Protein AF-A0A349QVI9-F1 (afdb_monomer)

pLDDT: mean 85.9, std 13.82, range [42.84, 98.81]

Solvent-accessible surface area (backbone atoms only — not comparable to full-atom values): 21000 Å² total; per-residue (Å²): 132,73,68,67,61,51,54,55,53,54,52,58,61,64,70,66,66,81,81,72,79,67,84,75,78,79,70,76,78,83,71,62,69,84,78,49,75,73,97,65,80,77,86,45,73,66,55,52,49,45,39,66,70,33,26,70,77,46,57,29,44,77,45,52,78,79,53,73,87,81,43,66,86,92,53,82,71,44,60,38,50,76,85,48,50,58,60,53,52,48,47,48,43,54,56,45,50,48,30,42,25,72,58,53,31,61,70,49,40,49,66,62,50,48,41,29,40,36,48,26,13,36,54,40,69,45,98,86,70,50,75,45,60,52,52,65,53,91,53,37,35,37,38,39,30,39,50,64,78,58,45,71,76,39,35,68,53,50,35,60,56,48,28,51,54,45,23,47,50,39,51,33,52,34,74,76,49,70,75,61,69,73,58,42,63,67,47,60,90,68,57,41,68,63,37,80,38,63,84,91,32,29,60,70,56,28,27,47,66,33,30,94,38,35,59,20,29,32,36,61,69,43,28,51,17,46,52,52,14,44,38,41,56,48,24,65,67,45,52,53,49,52,24,62,75,27,41,75,69,10,24,54,37,36,55,50,48,51,51,52,52,42,49,49,36,36,76,77,64,66,24,56,51,66,58,41,25,50,45,30,49,49,42,39,38,78,73,19,66,44,72,44,81,87,28,69,69,44,46,44,73,65,54,81,81,39,56,54,52,75,49,50,80,80,41,71,60,61,80,74,46,84,72,53,70,72,57,50,55,55,49,55,50,52,41,52,52,49,21,54,53,87,76,44,62,23,43,68,55,32,42,32,43,33,50,84,46,103,90,44,72,48,59,36,39,34,32,30,38,80,84,74,51,76,48,77,47,106

Secondary structure (DSSP, 8-state):
--HHHHHHHHHHHHHTTT--------------TTSSPPS-PPPPHHHHHHIIIIIHHH--EEE-S--GGGS-TTS--PBPPHHHHHHHHHHHIIIIIHHHHHHH-HHHHHHHS-SEEEEBSS-EE-TTSPEE-EEEETTTEEEE---TT--TT-HHHHHHHHHHHHHHHHHHHHHHSPPPHHHHHHHGGG--S-TT-TTTS-HHHHHHTT-SSTGGGS-HHHHHHHHHHHHHHT-HHHHHHHHHTT-HHHHHHHHHHHHHHHHHHHHHH---HHHHHHHHHHHHHHHH---STT-HHHHHHH-SS-SEEEE-TT-THHHHSPPPHHHHHHHHHHHHHHHHGGGS-PEEEEEEEEEEETTEEEEEEEEE-TT--EEEE-

Radius of gyration: 30.65 Å; Cα contacts (8 Å, |Δi|>4): 520; chains: 1; bounding box: 53×57×129 Å

Sequence (378 aa):
MKKKSILIKTVCAILCIPAFQSCRKDETLHVDLAQYNIDSPVKSELDNWITSSLTNPYNIELVYRFDRNETDPARNISPIELDRVKPTAEAILNTYIKVYEKVAGPTFIKTYTPKQFVLYGSPSYNTNGSITLGTAEGGRKVVLYELNELDFNNSSDIRRKMRTIHHEFTHIINQMIAIPPSFEQVTKADYEADWTNTTTNPESISRSLGFISRYARSAYTEDFAEVVAHLIVEGQMYYDDYAKASGADAYAKLKRKEALVVDYFKEFYNIDFRALQQEFARVVIDQYNEKDAFSLGYWMRKGTLVSGIKVDPLAIYNSKYQTSTAFNSIYEAVKSGIAAVGGANRRLDNIEFKFSSGNQMELVVQYTNTANTTYYAN

Foldseek 3Di:
DPPVVVVVVVVVVVVVPPPPPPPPPPPVPPDPCVPPDDPPDDQDPVNVCCCVQPCVLQLAAEAQPDDCVPDDVVWDFAGADPVLSVVVVVLCSQLPQVLCCVFLNSVVSSVQPANYEYETQAWTADPVRDTDQWDDDPSRYIYGHNRVVQDLLDLVSSLVSVLSRQLSSLLSVCVVPPQPVVQCVLQVVQADQPLVPCPSQNQLSCLLSQAPHSQLSNGSSSSLSNLLSCCQRLHDLVLQLSLLVSDDSSVVSNVSSNVSSCCCCCVPRVGRSNSSSVSSVVSCVVRRVDDASPDPLNSVVVVRPDQKDKAFPPDPVCVVDPDDPVVVVVVVVVQVVQCPPPVQRKGWGIWMWGDPDPPDTDIWTWIAGPVRDIDIDD

Nearest PDB structures (foldseek):
  4l7a-assembly1_A  TM=8.314E-01  e=1.657E-15  Bacteroides caccae ATCC 43185

Structure (mmCIF, N/CA/C/O backbone):
data_AF-A0A349QVI9-F1
#
_entry.id   AF-A0A349QVI9-F1
#
loop_
_atom_site.group_PDB
_atom_site.id
_atom_site.type_symbol
_atom_site.label_atom_id
_atom_site.label_alt_id
_atom_site.label_comp_id
_atom_site.label_asym_id
_atom_site.label_entity_id
_atom_site.label_seq_id
_atom_site.pdbx_PDB_ins_code
_atom_site.Cartn_x
_atom_site.Cartn_y
_atom_site.Cartn_z
_atom_site.occupancy
_atom_site.B_iso_or_equiv
_atom_site.auth_seq_id
_atom_site.auth_comp_id
_atom_site.auth_asym_id
_atom_site.auth_atom_id
_atom_site.pdbx_PDB_model_num
ATOM 1 N N . MET A 1 1 ? 23.521 34.896 79.994 1.00 51.84 1 MET A N 1
ATOM 2 C CA . MET A 1 1 ? 23.432 34.381 78.603 1.00 51.84 1 MET A CA 1
ATOM 3 C C . MET A 1 1 ? 22.240 33.445 78.306 1.00 51.84 1 MET A C 1
ATOM 5 O O . MET A 1 1 ? 22.107 33.044 77.162 1.00 51.84 1 MET A O 1
ATOM 9 N N . LYS A 1 2 ? 21.316 33.139 79.242 1.00 48.69 2 LYS A N 1
ATOM 10 C CA . LYS A 1 2 ? 20.174 32.224 78.976 1.00 48.69 2 LYS A CA 1
ATOM 11 C C . LYS A 1 2 ? 18.865 32.877 78.477 1.00 48.69 2 LYS A C 1
ATOM 13 O O . LYS A 1 2 ? 18.029 32.177 77.928 1.00 48.69 2 LYS A O 1
ATOM 18 N N . LYS A 1 3 ? 18.674 34.200 78.613 1.00 47.38 3 LYS A N 1
ATOM 19 C CA . LYS A 1 3 ? 17.419 34.875 78.195 1.00 47.38 3 LYS A CA 1
ATOM 20 C C . LYS A 1 3 ? 17.348 35.235 76.698 1.00 47.38 3 LYS A C 1
ATOM 22 O O . LYS A 1 3 ? 16.262 35.222 76.135 1.00 47.38 3 LYS A O 1
ATOM 27 N N . LYS A 1 4 ? 18.484 35.487 76.026 1.00 47.25 4 LYS A N 1
ATOM 28 C CA . LYS A 1 4 ? 18.509 35.817 74.582 1.00 47.25 4 LYS A CA 1
ATOM 29 C C . LYS A 1 4 ? 18.210 34.613 73.669 1.00 47.25 4 LYS A C 1
ATOM 31 O O . LYS A 1 4 ? 17.646 34.813 72.602 1.00 47.25 4 LYS A O 1
ATOM 36 N N . SER A 1 5 ? 18.519 33.376 74.082 1.00 47.75 5 SER A N 1
ATOM 37 C CA . SER A 1 5 ? 18.239 32.184 73.256 1.00 47.75 5 SER A CA 1
ATOM 38 C C . SER A 1 5 ? 16.779 31.724 73.313 1.00 47.75 5 SER A C 1
ATOM 40 O O . SER A 1 5 ? 16.319 31.080 72.376 1.00 47.75 5 SER A O 1
ATOM 42 N N . ILE A 1 6 ? 16.038 32.081 74.369 1.00 54.03 6 ILE A N 1
ATOM 43 C CA . ILE A 1 6 ? 14.595 31.816 74.465 1.00 54.03 6 ILE A CA 1
ATOM 44 C C . ILE A 1 6 ? 13.831 32.779 73.551 1.00 54.03 6 ILE A C 1
ATOM 46 O O . ILE A 1 6 ? 12.995 32.332 72.780 1.00 54.03 6 ILE A O 1
ATOM 50 N N . L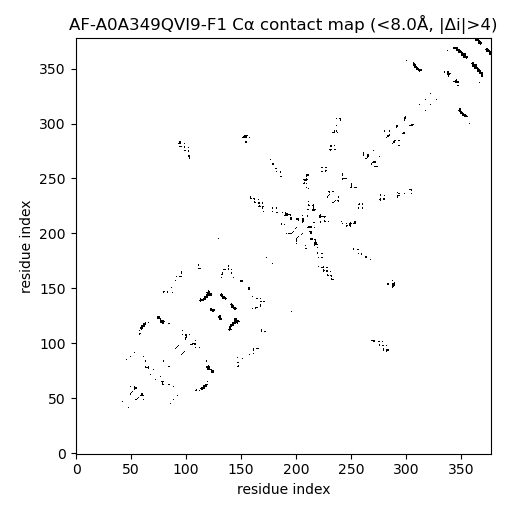EU A 1 7 ? 14.197 34.067 73.533 1.00 52.59 7 LEU A N 1
ATOM 51 C CA . LEU A 1 7 ? 13.537 35.063 72.681 1.00 52.59 7 LEU A CA 1
ATOM 52 C C . LEU A 1 7 ? 13.700 34.756 71.178 1.00 52.59 7 LEU A C 1
ATOM 54 O O . LEU A 1 7 ? 12.744 34.879 70.424 1.00 52.59 7 LEU A O 1
ATOM 58 N N . ILE A 1 8 ? 14.873 34.273 70.749 1.00 54.97 8 ILE A N 1
ATOM 59 C CA . ILE A 1 8 ? 15.128 33.882 69.347 1.00 54.97 8 ILE A CA 1
ATOM 60 C C . ILE A 1 8 ? 14.355 32.609 68.963 1.00 54.97 8 ILE A C 1
ATOM 62 O O . ILE A 1 8 ? 13.817 32.525 67.861 1.00 54.97 8 ILE A O 1
ATOM 66 N N . LYS A 1 9 ? 14.229 31.636 69.877 1.00 51.62 9 LYS A N 1
ATOM 67 C CA . LYS A 1 9 ? 13.435 30.419 69.635 1.00 51.62 9 LYS A CA 1
ATOM 68 C C . LYS A 1 9 ? 11.929 30.701 69.604 1.00 51.62 9 LYS A C 1
ATOM 70 O O . LYS A 1 9 ? 11.225 30.103 68.798 1.00 51.62 9 LYS A O 1
ATOM 75 N N . THR A 1 10 ? 11.443 31.639 70.418 1.00 54.19 10 THR A N 1
ATOM 76 C CA . THR A 1 10 ? 10.031 32.049 70.430 1.00 54.19 10 THR A CA 1
ATOM 77 C C . THR A 1 10 ? 9.667 32.909 69.213 1.00 54.19 10 THR A C 1
ATOM 79 O O . THR A 1 10 ? 8.584 32.741 68.664 1.00 54.19 10 THR A O 1
ATOM 82 N N . VAL A 1 11 ? 10.575 33.759 68.715 1.00 55.22 11 VAL A N 1
ATOM 83 C CA . VAL A 1 11 ? 10.347 34.556 67.492 1.00 55.22 11 VAL A CA 1
ATOM 84 C C . VAL A 1 11 ? 10.378 33.686 66.224 1.00 55.22 11 VAL A C 1
ATOM 86 O O . VAL A 1 11 ? 9.529 33.871 65.356 1.00 55.22 11 VAL A O 1
ATOM 89 N N . CYS A 1 12 ? 11.251 32.671 66.136 1.00 52.38 12 CYS A N 1
ATOM 90 C CA . CYS A 1 12 ? 11.222 31.706 65.022 1.00 52.38 12 CYS A CA 1
ATOM 91 C C . CYS A 1 12 ? 9.969 30.811 65.018 1.00 52.38 12 CYS A C 1
ATOM 93 O O . CYS A 1 12 ? 9.502 30.429 63.947 1.00 52.38 12 CYS A O 1
ATOM 95 N N . ALA A 1 13 ? 9.403 30.498 66.189 1.00 52.44 13 ALA A N 1
ATOM 96 C CA . ALA A 1 13 ? 8.173 29.711 66.290 1.00 52.44 13 ALA A CA 1
ATOM 97 C C . ALA A 1 13 ? 6.920 30.503 65.871 1.00 52.44 13 ALA A C 1
ATOM 99 O O . ALA A 1 13 ? 5.978 29.920 65.346 1.00 52.44 13 ALA A O 1
ATOM 100 N N . ILE A 1 14 ? 6.920 31.829 66.052 1.00 55.31 14 ILE A N 1
ATOM 101 C CA . ILE A 1 14 ? 5.800 32.705 65.671 1.00 55.31 14 ILE A CA 1
ATOM 102 C C . ILE A 1 14 ? 5.857 33.082 64.177 1.00 55.31 14 ILE A C 1
ATOM 104 O O . ILE A 1 14 ? 4.813 33.279 63.558 1.00 55.31 14 ILE A O 1
ATOM 108 N N . LEU A 1 15 ? 7.046 33.103 63.557 1.00 49.41 15 LEU A N 1
ATOM 109 C CA . LEU A 1 15 ? 7.205 33.419 62.128 1.00 49.41 15 LEU A CA 1
ATOM 110 C C . LEU A 1 15 ? 6.862 32.262 61.166 1.00 49.41 15 LEU A C 1
ATOM 112 O O . LEU A 1 15 ? 6.709 32.502 59.972 1.00 49.41 15 LEU A O 1
ATOM 116 N N . CYS A 1 16 ? 6.722 31.023 61.653 1.00 49.88 16 CYS A N 1
ATOM 117 C CA . CYS A 1 16 ? 6.391 29.855 60.817 1.00 49.88 16 CYS A CA 1
ATOM 118 C C . CYS A 1 16 ? 4.879 29.612 60.635 1.00 49.88 16 CYS A C 1
ATOM 120 O O . CYS A 1 16 ? 4.494 28.614 60.030 1.00 49.88 16 CYS A O 1
ATOM 122 N N . ILE A 1 17 ? 4.009 30.483 61.161 1.00 56.38 17 ILE A N 1
ATOM 123 C CA . ILE A 1 17 ? 2.570 30.190 61.281 1.00 56.38 17 ILE A CA 1
ATOM 124 C C . ILE A 1 17 ? 1.683 30.645 60.090 1.00 56.38 17 ILE A C 1
ATOM 126 O O . ILE A 1 17 ? 0.618 30.051 59.941 1.00 56.38 17 ILE A O 1
ATOM 130 N N . PRO A 1 18 ? 2.055 31.549 59.152 1.00 52.91 18 PRO A N 1
ATOM 131 C CA . PRO A 1 18 ? 1.164 31.863 58.025 1.00 52.91 18 PRO A CA 1
ATOM 132 C C . PRO A 1 18 ? 1.515 31.194 56.676 1.00 52.91 18 PRO A C 1
ATOM 134 O O . PRO A 1 18 ? 1.087 31.690 55.640 1.00 52.91 18 PRO A O 1
ATOM 137 N N . ALA A 1 19 ? 2.237 30.064 56.635 1.00 54.47 19 ALA A N 1
ATOM 138 C CA . ALA A 1 19 ? 2.556 29.365 55.370 1.00 54.47 19 ALA A CA 1
ATOM 139 C C . ALA A 1 19 ? 1.573 28.236 54.973 1.00 54.47 19 ALA A C 1
ATOM 141 O O . ALA A 1 19 ? 1.823 27.513 54.012 1.00 54.47 19 ALA A O 1
ATOM 142 N N . PHE A 1 20 ? 0.443 28.084 55.676 1.00 51.47 20 PHE A N 1
ATOM 143 C CA . PHE A 1 20 ? -0.574 27.058 55.386 1.00 51.47 20 PHE A CA 1
ATOM 144 C C . PHE A 1 20 ? -1.895 27.611 54.834 1.00 51.47 20 PHE A C 1
ATOM 146 O O . PHE A 1 20 ? -2.924 26.950 54.931 1.00 51.47 20 PHE A O 1
ATOM 153 N N . GLN A 1 21 ? -1.887 28.770 54.169 1.00 50.12 21 GLN A N 1
ATOM 154 C CA . GLN A 1 21 ? -2.949 29.075 53.202 1.00 50.12 21 GLN A CA 1
ATOM 155 C C . GLN A 1 21 ? -2.631 28.407 51.858 1.00 50.12 21 GLN A C 1
ATOM 157 O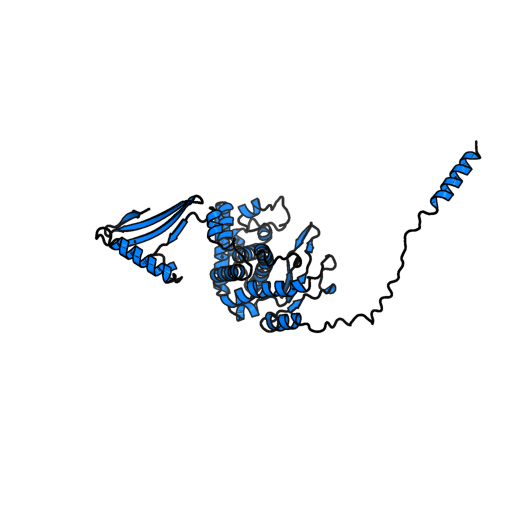 O . GLN A 1 21 ? -2.460 29.052 50.828 1.00 50.12 21 GLN A O 1
ATOM 162 N N . SER A 1 22 ? -2.552 27.074 51.874 1.00 42.84 22 SER A N 1
ATOM 163 C CA . SER A 1 22 ? -2.877 26.311 50.675 1.00 42.84 22 SER A CA 1
ATOM 164 C C . SER A 1 22 ? -4.346 26.607 50.393 1.00 42.84 22 SER A C 1
ATOM 166 O O . SER A 1 22 ? -5.200 26.357 51.246 1.00 42.84 22 SER A O 1
ATOM 168 N N . CYS A 1 23 ? -4.634 27.203 49.238 1.00 54.06 23 CYS A N 1
ATOM 169 C CA . CYS A 1 23 ? -5.989 27.313 48.718 1.00 54.06 23 CYS A CA 1
ATOM 170 C C . CYS A 1 23 ? -6.567 25.902 48.550 1.00 54.06 23 CYS A C 1
ATOM 172 O O . CYS A 1 23 ? -6.513 25.324 47.470 1.00 54.06 23 CYS A O 1
ATOM 174 N N . ARG A 1 24 ? -7.149 25.344 49.613 1.00 50.59 24 ARG A N 1
ATOM 175 C CA . ARG A 1 24 ? -8.157 24.302 49.478 1.00 50.59 24 ARG A CA 1
ATOM 176 C C . ARG A 1 24 ? -9.441 24.992 49.061 1.00 50.59 24 ARG A C 1
ATOM 178 O O . ARG A 1 24 ? -10.279 25.333 49.888 1.00 50.59 24 ARG A O 1
ATOM 185 N N . LYS A 1 25 ? -9.577 25.220 47.759 1.00 46.69 25 LYS A N 1
ATOM 186 C CA . LYS A 1 25 ? -10.907 25.241 47.167 1.00 46.69 25 LYS A CA 1
ATOM 187 C C . LYS A 1 25 ? -11.398 23.794 47.150 1.00 46.69 25 LYS A C 1
ATOM 189 O O . LYS A 1 25 ? -11.271 23.113 46.142 1.00 46.69 25 LYS A O 1
ATOM 194 N N . ASP A 1 26 ? -11.907 23.323 48.287 1.00 53.50 26 ASP A N 1
ATOM 195 C CA . ASP A 1 26 ? -12.858 22.208 48.306 1.00 53.50 26 ASP A CA 1
ATOM 196 C C . ASP A 1 26 ? -14.192 22.766 47.790 1.00 53.50 26 ASP A C 1
ATOM 198 O O . ASP A 1 26 ? -15.142 22.989 48.535 1.00 53.50 26 ASP A O 1
ATOM 202 N N . GLU A 1 27 ? -14.240 23.087 46.498 1.00 54.34 27 GLU A N 1
ATOM 203 C CA . GLU A 1 27 ? -15.517 23.192 45.810 1.00 54.34 27 GLU A CA 1
ATOM 204 C C . GLU A 1 27 ? -15.930 21.743 45.546 1.00 54.34 27 GLU A C 1
ATOM 206 O O . GLU A 1 27 ? -15.511 21.128 44.565 1.00 54.34 27 GLU A O 1
ATOM 211 N N . THR A 1 28 ? -16.692 21.150 46.471 1.00 54.81 28 THR A N 1
ATOM 212 C CA . THR A 1 28 ? -17.439 19.930 46.166 1.00 54.81 28 THR A CA 1
ATOM 213 C C . THR A 1 28 ? -18.326 20.256 44.978 1.00 54.81 28 THR A C 1
ATOM 215 O O . THR A 1 28 ? -19.322 20.969 45.109 1.00 54.81 28 THR A O 1
ATOM 218 N N . LEU A 1 29 ? -17.916 19.782 43.804 1.00 53.94 29 LEU A N 1
ATOM 219 C CA . LEU A 1 29 ? -18.673 19.887 42.571 1.00 53.94 29 LEU A CA 1
ATOM 220 C C . LEU A 1 29 ? -19.984 19.126 42.797 1.00 53.94 29 LEU A C 1
ATOM 222 O O . LEU A 1 29 ? -20.038 17.900 42.704 1.00 53.94 29 LEU A O 1
ATOM 226 N N . HIS A 1 30 ? -21.037 19.855 43.166 1.00 56.53 30 HIS A N 1
ATOM 227 C CA . HIS A 1 30 ? -22.401 19.348 43.196 1.00 56.53 30 HIS A CA 1
ATOM 228 C C . HIS A 1 30 ? -22.857 19.174 41.749 1.00 56.53 30 HIS A C 1
ATOM 230 O O . HIS A 1 30 ? -23.552 20.016 41.186 1.00 56.53 30 HIS A O 1
ATOM 236 N N . VAL A 1 31 ? -22.384 18.099 41.125 1.00 61.22 31 VAL A N 1
ATOM 237 C CA . VAL A 1 31 ? -22.816 17.688 39.795 1.00 61.22 31 VAL A CA 1
ATOM 238 C C . VAL A 1 31 ? -24.147 16.976 39.967 1.00 61.22 31 VAL A C 1
ATOM 240 O O . VAL A 1 31 ? -24.206 15.861 40.486 1.00 61.22 31 VAL A O 1
ATOM 243 N N . ASP A 1 32 ? -25.222 17.635 39.554 1.00 68.88 32 ASP A N 1
ATOM 244 C CA . ASP A 1 32 ? -26.519 16.989 39.409 1.00 68.88 32 ASP A CA 1
ATOM 245 C C . ASP A 1 32 ? -26.472 16.059 38.189 1.00 68.88 32 ASP A C 1
ATOM 247 O O . ASP A 1 32 ? -26.696 16.474 37.052 1.00 68.88 32 ASP A O 1
ATOM 251 N N . LEU A 1 33 ? -26.144 14.786 38.422 1.00 64.81 33 LEU A N 1
ATOM 252 C CA . LEU A 1 33 ? -26.081 13.764 37.375 1.00 64.81 33 LEU A CA 1
ATOM 253 C C . LEU A 1 33 ? -27.445 13.512 36.704 1.00 64.81 33 LEU A C 1
ATOM 255 O O . LEU A 1 33 ? -27.473 12.904 35.640 1.00 64.81 33 LEU A O 1
ATOM 259 N N . ALA A 1 34 ? -28.561 13.995 37.268 1.00 64.81 34 ALA A N 1
ATOM 260 C CA . ALA A 1 34 ? -29.878 13.919 36.632 1.00 64.81 34 ALA A CA 1
ATOM 261 C C . ALA A 1 34 ? -30.093 14.998 35.550 1.00 64.81 34 ALA A C 1
ATOM 263 O O . ALA A 1 34 ? -31.011 14.869 34.742 1.00 64.81 34 ALA A O 1
ATOM 264 N N . GLN A 1 35 ? -29.252 16.042 35.508 1.00 58.31 35 GLN A N 1
ATOM 265 C CA . GLN A 1 35 ? -29.217 17.035 34.421 1.00 58.31 35 GLN A CA 1
ATOM 266 C C . GLN A 1 35 ? -28.327 16.605 33.252 1.00 58.31 35 GLN A C 1
ATOM 268 O O . GLN A 1 35 ? -28.372 17.213 32.181 1.00 58.31 35 GLN A O 1
ATOM 273 N N . TYR A 1 36 ? -27.517 15.565 33.442 1.00 57.66 36 TYR A N 1
ATOM 274 C CA . TYR A 1 36 ? -26.775 14.953 32.355 1.00 57.66 36 TYR A CA 1
ATOM 275 C C . TYR A 1 36 ? -27.725 14.051 31.580 1.00 57.66 36 TYR A C 1
ATOM 277 O O . TYR A 1 36 ? -28.401 13.195 32.152 1.00 57.66 36 TYR A O 1
ATOM 285 N N . ASN A 1 37 ? -27.790 14.269 30.266 1.00 54.53 37 ASN A N 1
ATOM 286 C CA . ASN A 1 37 ? -28.544 13.393 29.385 1.00 54.53 37 ASN A CA 1
ATOM 287 C C . ASN A 1 37 ? -28.090 11.951 29.621 1.00 54.53 37 ASN A C 1
ATOM 289 O O . ASN A 1 37 ? -26.897 11.654 29.556 1.00 54.53 37 ASN A O 1
ATOM 293 N N . ILE A 1 38 ? -29.061 11.064 29.851 1.00 55.31 38 ILE A N 1
ATOM 294 C CA . ILE A 1 38 ? -28.886 9.628 29.631 1.00 55.31 38 ILE A CA 1
ATOM 295 C C . ILE A 1 38 ? -28.229 9.502 28.258 1.00 55.31 38 ILE A C 1
ATOM 297 O O . ILE A 1 38 ? -28.688 10.168 27.328 1.00 55.31 38 ILE A O 1
ATOM 301 N N . ASP A 1 39 ? -27.152 8.724 28.168 1.00 57.56 39 ASP A N 1
ATOM 302 C CA . ASP A 1 39 ? -26.255 8.606 27.015 1.00 57.56 39 ASP A CA 1
ATOM 303 C C . ASP A 1 39 ? -26.995 8.038 25.785 1.00 57.56 39 ASP A C 1
ATOM 305 O O . ASP A 1 39 ? -26.883 6.880 25.392 1.00 57.56 39 ASP A O 1
ATOM 309 N N . SER A 1 40 ? -27.875 8.858 25.222 1.00 59.19 40 SER A N 1
ATOM 310 C CA . SER A 1 40 ? -28.716 8.600 24.066 1.00 59.19 40 SER A CA 1
ATOM 311 C C . SER A 1 40 ? -28.528 9.789 23.131 1.00 59.19 40 SER A C 1
ATOM 313 O O . SER A 1 40 ? -29.388 10.671 23.030 1.00 59.19 40 SER A O 1
ATOM 315 N N . PRO A 1 41 ? -27.338 9.895 22.516 1.00 68.88 41 PRO A N 1
ATOM 316 C CA . PRO A 1 41 ? -27.048 10.982 21.603 1.00 68.88 41 PRO A CA 1
ATOM 317 C C . PRO A 1 41 ? -28.089 10.991 20.480 1.00 68.88 41 PRO A C 1
ATOM 319 O O . PRO A 1 41 ? -28.323 9.981 19.815 1.00 68.88 41 PRO A O 1
ATOM 322 N N . VAL A 1 42 ? -28.717 12.149 20.263 1.00 78.25 42 VAL A N 1
ATOM 323 C CA . VAL A 1 42 ? -29.646 12.343 19.146 1.00 78.25 42 VAL A CA 1
ATOM 324 C C . VAL A 1 42 ? -28.887 12.111 17.842 1.00 78.25 42 VAL A C 1
ATOM 326 O O . VAL A 1 42 ? -27.780 12.624 17.656 1.00 78.25 42 VAL A O 1
ATOM 329 N N . LYS A 1 43 ? -29.486 11.330 16.937 1.00 83.94 43 LYS A N 1
ATOM 330 C CA . LYS A 1 43 ? -28.874 10.982 15.655 1.00 83.94 43 LYS A CA 1
ATOM 331 C C . LYS A 1 43 ? -28.617 12.248 14.830 1.00 83.94 43 LYS A C 1
ATOM 333 O O . LYS A 1 43 ? -29.551 12.957 14.463 1.00 83.94 43 LYS A O 1
ATOM 338 N N . SER A 1 44 ? -27.348 12.518 14.552 1.00 90.19 44 SER A N 1
ATOM 339 C CA . SER A 1 44 ? -26.876 13.671 13.785 1.00 90.19 44 SER A CA 1
ATOM 340 C C . SER A 1 44 ? -26.854 13.392 12.276 1.00 90.19 44 SER A C 1
ATOM 342 O O . SER A 1 44 ? -26.990 12.251 11.825 1.00 90.19 44 SER A O 1
ATOM 344 N N . GLU A 1 45 ? -26.632 14.431 11.466 1.00 94.25 45 GLU A N 1
ATOM 345 C CA . GLU A 1 45 ? -26.388 14.269 10.024 1.00 94.25 45 GLU A CA 1
ATOM 346 C C . GLU A 1 45 ? -25.163 13.392 9.737 1.00 94.25 45 GLU A C 1
ATOM 348 O O . GLU A 1 45 ? -25.182 12.589 8.802 1.00 94.25 45 GLU A O 1
ATOM 353 N N . LEU A 1 46 ? -24.128 13.491 10.578 1.00 94.94 46 LEU A N 1
ATOM 354 C CA . LEU A 1 46 ? -22.945 12.642 10.504 1.00 94.94 46 LEU A CA 1
ATOM 355 C C . LEU A 1 46 ? -23.308 11.165 10.702 1.00 94.94 46 LEU A C 1
ATOM 357 O O . LEU A 1 46 ? -22.901 10.327 9.902 1.00 94.94 46 LEU A O 1
ATOM 361 N N . ASP A 1 47 ? -24.135 10.844 11.699 1.00 95.31 47 ASP A N 1
ATOM 362 C CA . ASP A 1 47 ? -24.588 9.467 11.940 1.00 95.31 47 ASP A CA 1
ATOM 363 C C . ASP A 1 47 ? -25.401 8.912 10.769 1.00 95.31 47 ASP A C 1
ATOM 365 O O . ASP A 1 47 ? -25.275 7.739 10.409 1.00 95.31 47 ASP A O 1
ATOM 369 N N . ASN A 1 48 ? -26.248 9.746 10.162 1.00 96.31 48 ASN A N 1
ATOM 370 C CA . ASN A 1 48 ? -27.013 9.365 8.977 1.00 96.31 48 ASN A CA 1
ATOM 371 C C . ASN A 1 48 ? -26.092 9.095 7.783 1.00 96.31 48 ASN A C 1
ATOM 373 O O . ASN A 1 48 ? -26.293 8.103 7.082 1.00 96.31 48 ASN A O 1
ATOM 377 N N . TRP A 1 49 ? -25.062 9.922 7.590 1.00 97.81 49 TRP A N 1
ATOM 378 C CA . TRP A 1 49 ? -24.057 9.722 6.548 1.00 97.81 49 TRP A CA 1
ATOM 379 C C . TRP A 1 49 ? -23.218 8.456 6.781 1.00 97.81 49 TRP A C 1
ATOM 381 O O . TRP A 1 49 ? -23.013 7.690 5.840 1.00 97.81 49 TRP A O 1
ATOM 391 N N . ILE A 1 50 ? -22.794 8.183 8.021 1.00 97.81 50 ILE A N 1
ATOM 392 C CA . ILE A 1 50 ? -22.095 6.939 8.389 1.00 97.81 50 ILE A CA 1
ATOM 393 C C . ILE A 1 50 ? -22.998 5.735 8.100 1.00 97.81 50 ILE A C 1
ATOM 395 O O . ILE A 1 50 ? -22.570 4.778 7.455 1.00 97.81 50 ILE A O 1
ATOM 399 N N . THR A 1 51 ? -24.270 5.808 8.510 1.00 97.12 51 THR A N 1
ATOM 400 C CA . THR A 1 51 ? -25.243 4.730 8.284 1.00 97.12 51 THR A CA 1
ATOM 401 C C . THR A 1 51 ? -25.379 4.423 6.789 1.00 97.12 51 THR A C 1
ATOM 403 O O . THR A 1 51 ? -25.337 3.263 6.385 1.00 97.12 51 THR A O 1
ATOM 406 N N . SER A 1 52 ? -25.537 5.451 5.950 1.00 98.06 52 SER A N 1
ATOM 407 C CA . SER A 1 52 ? -25.760 5.270 4.513 1.00 98.06 52 SER A CA 1
ATOM 408 C C . SER A 1 52 ? -24.497 4.893 3.738 1.00 98.06 52 SER A C 1
ATOM 410 O O . SER A 1 52 ? -24.603 4.174 2.746 1.00 98.06 52 SER A O 1
ATOM 412 N N . SER A 1 53 ? -23.321 5.345 4.183 1.00 97.94 53 SER A N 1
ATOM 413 C CA . SER A 1 53 ? -22.058 5.197 3.444 1.00 97.94 53 SER A CA 1
ATOM 414 C C . SER A 1 53 ? -21.219 4.000 3.891 1.00 97.94 53 SER A C 1
ATOM 416 O O . SER A 1 53 ? -20.464 3.460 3.085 1.00 97.94 53 SER A O 1
ATOM 418 N N . LEU A 1 54 ? -21.344 3.578 5.154 1.00 97.56 54 LEU A N 1
ATOM 419 C CA . LEU A 1 54 ? -20.541 2.508 5.755 1.00 97.56 54 LEU A CA 1
ATOM 420 C C . LEU A 1 54 ? -21.410 1.356 6.264 1.00 97.56 54 LEU A C 1
ATOM 422 O O . LEU A 1 54 ? -21.238 0.213 5.836 1.00 97.56 54 LEU A O 1
ATOM 426 N N . THR A 1 55 ? -22.376 1.645 7.136 1.00 97.19 55 THR A N 1
ATOM 427 C CA . THR A 1 55 ? -23.134 0.595 7.832 1.00 97.19 55 THR A CA 1
ATOM 428 C C . THR A 1 55 ? -24.027 -0.195 6.883 1.00 97.19 55 THR A C 1
ATOM 430 O O . THR A 1 55 ? -23.890 -1.410 6.788 1.00 97.19 55 THR A O 1
ATOM 433 N N . ASN A 1 56 ? -24.894 0.468 6.119 1.00 97.06 56 ASN A N 1
ATOM 434 C CA . ASN A 1 56 ? -25.815 -0.218 5.214 1.00 97.06 56 ASN A CA 1
ATOM 435 C C . ASN A 1 56 ? -25.100 -0.952 4.064 1.00 97.06 56 ASN A C 1
ATOM 437 O O . ASN A 1 56 ? -25.481 -2.088 3.774 1.00 97.06 56 ASN A O 1
ATOM 441 N N . PRO A 1 57 ? -24.083 -0.373 3.389 1.00 96.94 57 PRO A N 1
ATOM 442 C CA . PRO A 1 57 ? -23.485 -1.046 2.239 1.00 96.94 57 PRO A CA 1
ATOM 443 C C . PRO A 1 57 ? -22.500 -2.158 2.624 1.00 96.94 57 PRO A C 1
ATOM 445 O O . PRO A 1 57 ? -22.387 -3.128 1.866 1.00 96.94 57 PRO A O 1
ATOM 448 N N . TYR A 1 58 ? -21.815 -2.034 3.772 1.00 96.56 58 TYR A N 1
ATOM 449 C CA . TYR A 1 58 ? -20.668 -2.883 4.135 1.00 96.56 58 TYR A CA 1
ATOM 450 C C . TYR A 1 58 ? -20.769 -3.567 5.505 1.00 96.56 58 TYR A C 1
ATOM 452 O O . TYR A 1 58 ? -19.906 -4.382 5.828 1.00 96.56 58 TYR A O 1
ATOM 460 N N . ASN A 1 59 ? -21.812 -3.286 6.292 1.00 95.19 59 ASN A N 1
ATOM 461 C CA . ASN A 1 59 ? -21.958 -3.762 7.670 1.00 95.19 59 ASN A CA 1
ATOM 462 C C . ASN A 1 59 ? -20.778 -3.341 8.567 1.00 95.19 59 ASN A C 1
ATOM 464 O O . ASN A 1 59 ? -20.215 -4.151 9.304 1.00 95.19 59 ASN A O 1
ATOM 468 N N . ILE A 1 60 ? -20.387 -2.070 8.441 1.00 96.06 60 ILE A N 1
ATOM 469 C CA . ILE A 1 60 ? -19.304 -1.454 9.208 1.00 96.06 60 ILE A CA 1
ATOM 470 C C . ILE A 1 60 ? -19.889 -0.482 10.232 1.00 96.06 60 ILE A C 1
ATOM 472 O O . ILE A 1 60 ? -20.639 0.439 9.891 1.00 96.06 60 ILE A O 1
ATOM 476 N N . GLU A 1 61 ? -19.499 -0.668 11.483 1.00 95.31 61 GLU A N 1
ATOM 477 C CA . GLU A 1 61 ? -19.702 0.285 12.563 1.00 95.31 61 GLU A CA 1
ATOM 478 C C . GLU A 1 61 ? -18.499 1.232 12.663 1.00 95.31 61 GLU A C 1
ATOM 480 O O . GLU A 1 61 ? -17.348 0.796 12.668 1.00 95.31 61 GLU A O 1
ATOM 485 N N . LEU A 1 62 ? -18.761 2.537 12.750 1.00 95.25 62 LEU A N 1
ATOM 486 C CA . LEU A 1 62 ? -17.733 3.543 13.004 1.00 95.25 62 LEU A CA 1
ATOM 487 C C . LEU A 1 62 ? -17.946 4.145 14.393 1.00 95.25 62 LEU A C 1
ATOM 489 O O . LEU A 1 62 ? -18.849 4.958 14.597 1.00 95.25 62 LEU A O 1
ATOM 493 N N . VAL A 1 63 ? -17.093 3.764 15.337 1.00 93.38 63 VAL A N 1
ATOM 494 C CA . VAL A 1 63 ? -17.110 4.256 16.713 1.00 93.38 63 VAL A CA 1
ATOM 495 C C . VAL A 1 63 ? -16.213 5.486 16.802 1.00 93.38 63 VAL A C 1
ATOM 497 O O . VAL A 1 63 ? -14.988 5.390 16.776 1.00 93.38 63 VAL A O 1
ATOM 500 N N . TYR A 1 64 ? -16.834 6.661 16.877 1.00 93.12 64 TYR A N 1
ATOM 501 C CA . TYR A 1 64 ? -16.134 7.944 17.029 1.00 93.12 64 TYR A CA 1
ATOM 502 C C . TYR A 1 64 ? -16.535 8.701 18.301 1.00 93.12 64 TYR A C 1
ATOM 504 O O . TYR A 1 64 ? -15.838 9.622 18.727 1.00 93.12 64 TYR A O 1
ATOM 512 N N . ARG A 1 65 ? -17.672 8.336 18.907 1.00 90.00 65 ARG A N 1
ATOM 513 C CA . ARG A 1 65 ? -18.051 8.829 20.231 1.00 90.00 65 ARG A CA 1
ATOM 514 C C . ARG A 1 65 ? -17.186 8.111 21.248 1.00 90.00 65 ARG A C 1
ATOM 516 O O . ARG A 1 65 ? -17.126 6.887 21.252 1.00 90.00 65 ARG A O 1
ATOM 523 N N . PHE A 1 66 ? -16.489 8.887 22.060 1.00 85.81 66 PHE A N 1
ATOM 524 C CA . PHE A 1 66 ? -15.536 8.344 23.007 1.00 85.81 66 PHE A CA 1
ATOM 525 C C . PHE A 1 66 ? -16.254 7.656 24.164 1.00 85.81 66 PHE A C 1
ATOM 527 O O . PHE A 1 66 ? -16.976 8.309 24.915 1.00 85.81 66 PHE A O 1
ATOM 534 N N . ASP A 1 67 ? -15.998 6.362 24.318 1.00 79.25 67 ASP A N 1
ATOM 535 C CA . ASP A 1 67 ? -16.343 5.594 25.507 1.00 79.25 67 ASP A CA 1
ATOM 536 C C . ASP A 1 67 ? -15.047 5.148 26.182 1.00 79.25 67 ASP A C 1
ATOM 538 O O . ASP A 1 67 ? -14.206 4.472 25.587 1.00 79.25 67 ASP A O 1
ATOM 542 N N . ARG A 1 68 ? -14.873 5.531 27.448 1.00 71.88 68 ARG A N 1
ATOM 543 C CA . ARG A 1 68 ? -13.681 5.156 28.207 1.00 71.88 68 ARG A CA 1
ATOM 544 C C . ARG A 1 68 ? -13.624 3.656 28.497 1.00 71.88 68 ARG A C 1
ATOM 546 O O . ARG A 1 68 ? -12.527 3.126 28.660 1.00 71.88 68 ARG A O 1
ATOM 553 N N . ASN A 1 69 ? -14.762 2.970 28.532 1.00 71.69 69 ASN A N 1
ATOM 554 C CA . ASN A 1 69 ? -14.809 1.522 28.727 1.00 71.69 69 ASN A CA 1
ATOM 555 C C . ASN A 1 69 ? -14.292 0.753 27.499 1.00 71.69 69 ASN A C 1
ATOM 557 O O . ASN A 1 69 ? -13.855 -0.384 27.640 1.00 71.69 69 ASN A O 1
ATOM 561 N N . GLU A 1 70 ? -14.277 1.391 26.325 1.00 67.12 70 GLU A N 1
ATOM 562 C CA . GLU A 1 70 ? -13.754 0.844 25.063 1.00 67.12 70 GLU A CA 1
ATOM 563 C C . GLU A 1 70 ? -12.257 1.151 24.845 1.00 67.12 70 GLU A C 1
ATOM 565 O O . GLU A 1 70 ? -11.674 0.817 23.805 1.00 67.12 70 GLU A O 1
ATOM 570 N N . THR A 1 71 ? -11.612 1.794 25.826 1.00 72.88 71 THR A N 1
ATOM 571 C CA . THR A 1 71 ? -10.175 2.102 25.817 1.00 72.88 71 THR A CA 1
ATOM 572 C C . THR A 1 71 ? -9.411 1.210 26.787 1.00 72.88 71 THR A C 1
ATOM 574 O O . THR A 1 71 ? -9.933 0.827 27.830 1.00 72.88 71 THR A O 1
ATOM 577 N N . ASP A 1 72 ? -8.141 0.928 26.481 1.00 73.50 72 ASP A N 1
ATOM 578 C CA . ASP A 1 72 ? -7.207 0.368 27.462 1.00 73.50 72 ASP A CA 1
ATOM 579 C C . ASP A 1 72 ? -7.075 1.357 28.641 1.00 73.50 72 ASP A C 1
ATOM 581 O O . ASP A 1 72 ? -6.554 2.460 28.438 1.00 73.50 72 ASP A O 1
ATOM 585 N N . PRO A 1 73 ? -7.515 1.003 29.867 1.00 72.81 73 PRO A N 1
ATOM 586 C CA . PRO A 1 73 ? -7.517 1.924 31.003 1.00 72.81 73 PRO A CA 1
ATOM 587 C C . PRO A 1 73 ? -6.123 2.428 31.389 1.00 72.81 73 PRO A C 1
ATOM 589 O O . PRO A 1 73 ? -6.008 3.463 32.050 1.00 72.81 73 PRO A O 1
ATOM 592 N N . ALA A 1 74 ? -5.068 1.705 30.994 1.00 75.56 74 ALA A N 1
ATOM 593 C CA . ALA A 1 74 ? -3.682 2.092 31.227 1.00 75.56 74 ALA A CA 1
ATOM 594 C C . ALA A 1 74 ? -3.181 3.157 30.237 1.00 75.56 74 ALA A C 1
ATOM 596 O O . ALA A 1 74 ? -2.113 3.737 30.450 1.00 75.56 74 ALA A O 1
ATOM 597 N N . ARG A 1 75 ? -3.926 3.430 29.159 1.00 75.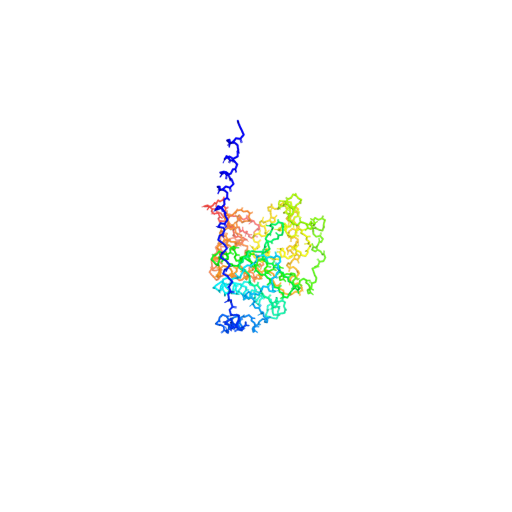44 75 ARG A N 1
ATOM 598 C CA . ARG A 1 75 ? -3.537 4.373 28.109 1.00 75.44 75 ARG A CA 1
ATOM 599 C C . ARG A 1 75 ? -4.267 5.699 28.263 1.00 75.44 75 ARG A C 1
ATOM 601 O O . ARG A 1 75 ? -5.465 5.760 28.523 1.00 75.44 75 ARG A O 1
ATOM 608 N N . ASN A 1 76 ? -3.528 6.786 28.061 1.00 81.19 76 ASN A N 1
ATOM 609 C CA . ASN A 1 76 ? -4.087 8.132 28.053 1.00 81.19 76 ASN A CA 1
ATOM 610 C C . ASN A 1 76 ? -4.427 8.526 26.610 1.00 81.19 76 ASN A C 1
ATOM 612 O O . ASN A 1 76 ? -3.537 8.913 25.854 1.00 81.19 76 ASN A O 1
ATOM 616 N N . ILE A 1 77 ? -5.693 8.355 26.223 1.00 86.69 77 ILE A N 1
ATOM 617 C CA . ILE A 1 77 ? -6.178 8.559 24.852 1.00 86.69 77 ILE A CA 1
ATOM 618 C C . ILE A 1 77 ? -7.270 9.635 24.848 1.00 86.69 77 ILE A C 1
ATOM 620 O O . ILE A 1 77 ? -8.136 9.641 25.723 1.00 86.69 77 ILE A O 1
ATOM 624 N N . SER A 1 78 ? -7.241 10.533 23.861 1.00 89.31 78 SER A N 1
ATOM 625 C CA . SER A 1 78 ? -8.254 11.573 23.665 1.00 89.31 78 SER A CA 1
ATOM 626 C C . SER A 1 78 ? -9.242 11.227 22.539 1.00 89.31 78 SER A C 1
ATOM 628 O O . SER A 1 78 ? -8.870 10.544 21.575 1.00 89.31 78 SER A O 1
ATOM 630 N N . PRO A 1 79 ? -10.490 11.734 22.602 1.00 91.38 79 PRO A N 1
ATOM 631 C CA . PRO A 1 79 ? -11.433 11.656 21.488 1.00 91.38 79 PRO A CA 1
ATOM 632 C C . PRO A 1 79 ? -10.872 12.289 20.210 1.00 91.38 79 PRO A C 1
ATOM 634 O O . PRO A 1 79 ? -10.046 13.206 20.262 1.00 91.38 79 PRO A O 1
ATOM 637 N N . ILE A 1 80 ? -11.363 11.810 19.066 1.00 94.50 80 ILE A N 1
ATOM 638 C CA . ILE A 1 80 ? -11.212 12.498 17.782 1.00 94.50 80 ILE A CA 1
ATOM 639 C C . ILE A 1 80 ? -12.068 13.777 17.761 1.00 94.50 80 ILE A C 1
ATOM 641 O O . ILE A 1 80 ? -13.178 13.801 18.295 1.00 94.50 80 ILE A O 1
ATOM 645 N N . GLU A 1 81 ? -11.559 14.841 17.143 1.00 94.19 81 GLU A N 1
ATOM 646 C CA . GLU A 1 81 ? -12.329 16.058 16.867 1.00 94.19 81 GLU A CA 1
ATOM 647 C C . GLU A 1 81 ? -13.506 15.759 15.921 1.00 94.19 81 GLU A C 1
ATOM 649 O O . GLU A 1 81 ? -13.367 15.045 14.926 1.00 94.19 81 GLU A O 1
ATOM 654 N N . LEU A 1 82 ? -14.695 16.294 16.219 1.00 92.62 82 LEU A N 1
ATOM 655 C CA . LEU A 1 82 ? -15.925 15.922 15.507 1.00 92.62 82 LEU A CA 1
ATOM 656 C C . LEU A 1 82 ? -15.874 16.245 14.002 1.00 92.62 82 LEU A C 1
ATOM 658 O O . LEU A 1 82 ? -16.386 15.480 13.184 1.00 92.62 82 LEU A O 1
ATOM 662 N N . ASP A 1 83 ? -15.245 17.357 13.633 1.00 94.44 83 ASP A N 1
ATOM 663 C CA . ASP A 1 83 ? -15.049 17.794 12.247 1.00 94.44 83 ASP A CA 1
ATOM 664 C C . ASP A 1 83 ? -14.003 16.958 11.488 1.00 94.44 83 ASP A C 1
ATOM 666 O O . ASP A 1 83 ? -14.004 16.953 10.257 1.00 94.44 83 ASP A O 1
ATOM 670 N N . ARG A 1 84 ? -13.175 16.178 12.194 1.00 94.50 84 ARG A N 1
ATOM 671 C CA . ARG A 1 84 ? -12.222 15.218 11.612 1.00 94.50 84 ARG A CA 1
ATOM 672 C C . ARG A 1 84 ? -12.837 13.849 11.330 1.00 94.50 84 ARG A C 1
ATOM 674 O O . ARG A 1 84 ? -12.349 13.142 10.451 1.00 94.50 84 ARG A O 1
ATOM 681 N N . VAL A 1 85 ? -13.936 13.487 11.998 1.00 95.62 85 VAL A N 1
ATOM 682 C CA . VAL A 1 85 ? -14.572 12.162 11.862 1.00 95.62 85 VAL A CA 1
ATOM 683 C C . VAL A 1 85 ? -14.966 11.859 10.420 1.00 95.62 85 VAL A C 1
ATOM 685 O O . VAL A 1 85 ? -14.610 10.805 9.891 1.00 95.62 85 VAL A O 1
ATOM 688 N N . LYS A 1 86 ? -15.701 12.772 9.774 1.00 96.31 86 LYS A N 1
ATOM 689 C CA . LYS A 1 86 ? -16.179 12.554 8.403 1.00 96.31 86 LYS A CA 1
ATOM 690 C C . LYS A 1 86 ? -15.023 12.480 7.396 1.00 96.31 86 LYS A C 1
ATOM 692 O O . LYS A 1 86 ? -14.985 11.485 6.677 1.00 96.31 86 LYS A O 1
ATOM 697 N N . PRO A 1 87 ? -14.054 13.418 7.376 1.00 95.25 87 PRO A N 1
ATOM 698 C CA . PRO A 1 87 ? -12.868 13.295 6.527 1.00 95.25 87 PRO A CA 1
ATOM 699 C C . PRO A 1 87 ? -12.094 11.983 6.722 1.00 95.25 87 PRO A C 1
ATOM 701 O O . PRO A 1 87 ? -11.712 11.344 5.740 1.00 95.25 87 PRO A O 1
ATOM 704 N N . THR A 1 88 ? -11.904 11.523 7.966 1.00 94.88 88 THR A N 1
ATOM 705 C CA . THR A 1 88 ? -11.255 10.229 8.233 1.00 94.88 88 THR A CA 1
ATOM 706 C C . THR A 1 88 ? -12.068 9.072 7.658 1.00 94.88 88 THR A C 1
ATOM 708 O O . THR A 1 88 ? -11.518 8.211 6.973 1.00 94.88 88 THR A O 1
ATOM 711 N N . ALA A 1 89 ? -13.380 9.052 7.894 1.00 96.06 89 ALA A N 1
ATOM 712 C CA . ALA A 1 89 ? -14.268 8.018 7.376 1.00 96.06 89 ALA A CA 1
ATOM 713 C C . ALA A 1 89 ? -14.312 8.001 5.838 1.00 96.06 89 ALA A C 1
ATOM 715 O O . ALA A 1 89 ? -14.321 6.930 5.231 1.00 96.06 89 ALA A O 1
ATOM 716 N N . GLU A 1 90 ? -14.296 9.172 5.198 1.00 96.50 90 GLU A N 1
ATOM 717 C CA . GLU A 1 90 ? -14.191 9.314 3.744 1.00 96.50 90 GLU A CA 1
ATOM 718 C C . GLU A 1 90 ? -12.856 8.775 3.223 1.00 96.50 90 GLU A C 1
ATOM 720 O O . GLU A 1 90 ? -12.850 8.065 2.219 1.00 96.50 90 GLU A O 1
ATOM 725 N N . ALA A 1 91 ? -11.746 9.022 3.926 1.00 95.31 91 ALA A N 1
ATOM 726 C CA . ALA A 1 91 ? -10.448 8.446 3.579 1.00 95.31 91 ALA A CA 1
ATOM 727 C C . ALA A 1 91 ? -10.457 6.916 3.639 1.00 95.31 91 ALA A C 1
ATOM 729 O O . ALA A 1 91 ? -10.052 6.278 2.666 1.00 95.31 91 ALA A O 1
ATOM 730 N N . ILE A 1 92 ? -10.998 6.319 4.705 1.00 95.44 92 ILE A N 1
ATOM 731 C CA . ILE A 1 92 ? -11.165 4.859 4.814 1.00 95.44 92 ILE A CA 1
ATOM 732 C C . ILE A 1 92 ? -12.042 4.334 3.667 1.00 95.44 92 ILE A C 1
ATOM 734 O O . ILE A 1 92 ? -11.695 3.366 2.987 1.00 95.44 92 ILE A O 1
ATOM 738 N N . LEU A 1 93 ? -13.175 4.988 3.408 1.00 97.12 93 LEU A N 1
ATOM 739 C CA . LEU A 1 93 ? -14.098 4.583 2.353 1.00 97.12 93 LEU A CA 1
ATOM 740 C C . LEU A 1 93 ? -13.443 4.636 0.968 1.00 97.12 93 LEU A C 1
ATOM 742 O O . LEU A 1 93 ? -13.587 3.700 0.183 1.00 97.12 93 LEU A O 1
ATOM 746 N N . ASN A 1 94 ? -12.742 5.722 0.651 1.00 97.06 94 ASN A N 1
ATOM 747 C CA . ASN A 1 94 ? -12.247 5.975 -0.696 1.00 97.06 94 ASN A CA 1
ATOM 748 C C . ASN A 1 94 ? -10.933 5.254 -0.990 1.00 97.06 94 ASN A C 1
ATOM 750 O O . ASN A 1 94 ? -10.783 4.761 -2.102 1.00 97.06 94 ASN A O 1
ATOM 754 N N . THR A 1 95 ? -10.009 5.173 -0.029 1.00 95.75 95 THR A N 1
ATOM 755 C CA . THR A 1 95 ? -8.663 4.602 -0.244 1.00 95.75 95 THR A CA 1
ATOM 756 C C . THR A 1 95 ? -8.563 3.120 0.115 1.00 95.75 95 THR A C 1
ATOM 758 O O . THR A 1 95 ? -7.684 2.432 -0.390 1.00 95.75 95 THR A O 1
ATOM 761 N N . TYR A 1 96 ? -9.485 2.601 0.929 1.00 96.38 96 TYR A N 1
ATOM 762 C CA . TYR A 1 96 ? -9.522 1.189 1.298 1.00 96.38 96 TYR A CA 1
ATOM 763 C C . TYR A 1 96 ? -10.758 0.495 0.712 1.00 96.38 96 TYR A C 1
ATOM 765 O O . TYR A 1 96 ? -10.629 -0.303 -0.217 1.00 96.38 96 TYR A O 1
ATOM 773 N N . ILE A 1 97 ? -11.963 0.820 1.189 1.00 97.56 97 ILE A N 1
ATOM 774 C CA . ILE A 1 97 ? -13.172 0.038 0.868 1.00 97.56 97 ILE A CA 1
ATOM 775 C C . ILE A 1 97 ? -13.464 0.043 -0.639 1.00 97.56 97 ILE A C 1
ATOM 777 O O . ILE A 1 97 ? -13.579 -1.018 -1.250 1.00 97.56 97 ILE A O 1
ATOM 781 N N . LYS A 1 98 ? -13.541 1.225 -1.261 1.00 98.25 98 LYS A N 1
ATOM 782 C CA . LYS A 1 98 ? -13.853 1.360 -2.694 1.00 98.25 98 LYS A CA 1
ATOM 783 C C . LYS A 1 98 ? -12.738 0.856 -3.605 1.00 98.25 98 LYS A C 1
ATOM 785 O O . LYS A 1 98 ? -13.029 0.354 -4.688 1.00 98.25 98 LYS A O 1
ATOM 790 N N . VAL A 1 99 ? -11.479 0.965 -3.176 1.00 98.19 99 VAL A N 1
ATOM 791 C CA . VAL A 1 99 ? -10.328 0.433 -3.923 1.00 98.19 99 VAL A CA 1
ATOM 792 C C . VAL A 1 99 ? -10.462 -1.083 -4.065 1.00 98.19 99 VAL A C 1
ATOM 794 O O . VAL A 1 99 ? -10.431 -1.609 -5.180 1.00 98.19 99 VAL A O 1
ATOM 797 N N . TYR A 1 100 ? -10.705 -1.785 -2.956 1.00 98.25 100 TYR A N 1
ATOM 798 C CA . TYR A 1 100 ? -10.943 -3.227 -2.988 1.00 98.25 100 TYR A CA 1
ATOM 799 C C . TYR A 1 100 ? -12.272 -3.591 -3.654 1.00 98.25 100 TYR A C 1
ATOM 801 O O . TYR A 1 100 ? -12.306 -4.553 -4.413 1.00 98.25 100 TYR A O 1
ATOM 809 N N . GLU A 1 101 ? -13.352 -2.832 -3.442 1.00 98.25 101 GLU A N 1
ATOM 810 C CA . GLU A 1 101 ? -14.631 -3.077 -4.123 1.00 98.25 101 GLU A CA 1
ATOM 811 C C . GLU A 1 101 ? -14.476 -3.051 -5.646 1.00 98.25 101 GLU A C 1
ATOM 813 O O . GLU A 1 101 ? -15.002 -3.921 -6.338 1.00 98.25 101 GLU A O 1
ATOM 818 N N . LYS A 1 102 ? -13.724 -2.082 -6.176 1.00 98.12 102 LYS A N 1
ATOM 819 C CA . LYS A 1 102 ? -13.523 -1.937 -7.618 1.00 98.12 102 LYS A CA 1
ATOM 820 C C . LYS A 1 102 ? -12.686 -3.068 -8.212 1.00 98.12 102 LYS A C 1
ATOM 822 O O . LYS A 1 102 ? -12.981 -3.516 -9.316 1.00 98.12 102 LYS A O 1
ATOM 827 N N . VAL A 1 103 ? -11.633 -3.497 -7.515 1.00 98.00 103 VAL A N 1
ATOM 828 C CA . VAL A 1 103 ? -10.651 -4.452 -8.060 1.00 98.00 103 VAL A CA 1
ATOM 829 C C . VAL A 1 103 ? -11.010 -5.904 -7.740 1.00 98.00 103 VAL A C 1
ATOM 831 O O . VAL A 1 103 ? -10.872 -6.772 -8.596 1.00 98.00 103 VAL A O 1
ATOM 834 N N . ALA A 1 104 ? -11.480 -6.172 -6.524 1.00 97.31 104 ALA A N 1
ATOM 835 C CA . ALA A 1 104 ? -11.817 -7.508 -6.031 1.00 97.31 104 ALA A CA 1
ATOM 836 C C . ALA A 1 104 ? -13.330 -7.801 -6.049 1.00 97.31 104 ALA A C 1
ATOM 838 O O . ALA A 1 104 ? -13.751 -8.944 -5.870 1.00 97.31 104 ALA A O 1
ATOM 839 N N . GLY A 1 105 ? -14.157 -6.777 -6.266 1.00 97.44 105 GLY A N 1
ATOM 840 C CA . GLY A 1 105 ? -15.610 -6.882 -6.282 1.00 97.44 105 GLY A CA 1
ATOM 841 C C . GLY A 1 105 ? -16.264 -6.655 -4.910 1.00 97.44 105 GLY A C 1
ATOM 842 O O . GLY A 1 105 ? -15.641 -6.830 -3.857 1.00 97.44 105 GLY A O 1
ATOM 843 N N . PRO A 1 106 ? -17.567 -6.317 -4.894 1.00 96.62 106 PRO A N 1
ATOM 844 C CA . PRO A 1 106 ? -18.308 -6.015 -3.669 1.00 96.62 106 PRO A CA 1
ATOM 845 C C . PRO A 1 106 ? -18.410 -7.208 -2.717 1.00 96.62 106 PRO A C 1
ATOM 847 O O . PRO A 1 106 ? -18.398 -7.027 -1.502 1.00 96.62 106 PRO A O 1
ATOM 850 N N . THR A 1 107 ? -18.488 -8.435 -3.240 1.00 96.44 107 THR A N 1
ATOM 851 C CA . THR A 1 107 ? -18.552 -9.643 -2.406 1.00 96.44 107 THR A CA 1
ATOM 852 C C . THR A 1 107 ? -17.300 -9.785 -1.547 1.00 96.44 107 THR A C 1
ATOM 854 O O . THR A 1 107 ? -17.415 -10.038 -0.350 1.00 96.44 107 THR A O 1
ATOM 857 N N . PHE A 1 108 ? -16.116 -9.573 -2.132 1.00 96.38 108 PHE A N 1
ATOM 858 C CA . PHE A 1 108 ? -14.842 -9.689 -1.425 1.00 96.38 108 PHE A CA 1
ATOM 859 C C . PHE A 1 108 ? -14.778 -8.715 -0.248 1.00 96.38 108 PHE A C 1
ATOM 861 O O . PHE A 1 108 ? -14.621 -9.135 0.900 1.00 96.38 108 PHE A O 1
ATOM 868 N N . ILE A 1 109 ? -14.971 -7.419 -0.512 1.00 96.00 109 ILE A N 1
ATOM 869 C CA . ILE A 1 109 ? -14.804 -6.412 0.536 1.00 96.00 109 ILE A CA 1
ATOM 870 C C . ILE A 1 109 ? -15.866 -6.552 1.632 1.00 96.00 109 ILE A C 1
ATOM 872 O O . ILE A 1 109 ? -15.530 -6.497 2.810 1.00 96.00 109 ILE A O 1
ATOM 876 N N . LYS A 1 110 ? -17.127 -6.848 1.290 1.00 94.69 110 LYS A N 1
ATOM 877 C CA . LYS A 1 110 ? -18.191 -7.054 2.292 1.00 94.69 110 LYS A CA 1
ATOM 878 C C . LYS A 1 110 ? -17.941 -8.278 3.171 1.00 94.69 110 LYS A C 1
ATOM 880 O O . LYS A 1 110 ? -18.329 -8.282 4.342 1.00 94.69 110 LYS A O 1
ATOM 885 N N . THR A 1 111 ? -17.275 -9.295 2.626 1.00 92.94 111 THR A N 1
ATOM 886 C CA . THR A 1 111 ? -16.919 -10.509 3.365 1.00 92.94 111 THR A CA 1
ATOM 887 C C . THR A 1 111 ? -15.817 -10.205 4.373 1.00 92.94 111 THR A C 1
ATOM 889 O O . THR A 1 111 ? -16.029 -10.373 5.574 1.00 92.94 111 THR A O 1
ATOM 892 N N . TYR A 1 112 ? -14.681 -9.688 3.904 1.00 93.12 112 TYR A N 1
ATOM 893 C CA . TYR A 1 112 ? -13.448 -9.657 4.692 1.00 93.12 112 TYR A CA 1
ATOM 894 C C . TYR A 1 112 ? -13.195 -8.346 5.439 1.00 93.12 112 TYR A C 1
ATOM 896 O O . TYR A 1 112 ? -12.333 -8.312 6.308 1.00 93.12 112 TYR A O 1
ATOM 904 N N . THR A 1 113 ? -13.896 -7.254 5.124 1.00 92.81 113 THR A N 1
ATOM 905 C CA . THR A 1 113 ? -13.644 -5.975 5.804 1.00 92.81 113 THR A CA 1
ATOM 906 C C . THR A 1 113 ? -13.946 -6.063 7.311 1.00 92.81 113 THR A C 1
ATOM 908 O O . THR A 1 113 ? -14.928 -6.737 7.679 1.00 92.81 113 THR A O 1
ATOM 911 N N . PRO A 1 114 ? -13.153 -5.387 8.175 1.00 91.12 114 PRO A N 1
ATOM 912 C CA . PRO A 1 114 ? -13.459 -5.251 9.595 1.00 91.12 114 PRO A CA 1
ATOM 913 C C . PRO A 1 114 ? -14.893 -4.767 9.796 1.00 91.12 114 PRO A C 1
ATOM 915 O O . PRO A 1 114 ? -15.391 -3.936 9.042 1.00 91.12 114 PRO A O 1
ATOM 918 N N . LYS A 1 115 ? -15.567 -5.272 10.828 1.00 90.94 115 LYS A N 1
ATOM 919 C CA . LYS A 1 115 ? -16.945 -4.864 11.144 1.00 90.94 115 LYS A CA 1
ATOM 920 C C . LYS A 1 115 ? -16.999 -3.616 12.011 1.00 90.94 115 LYS A C 1
ATOM 922 O O . LYS A 1 115 ? -18.072 -3.042 12.149 1.00 90.94 115 LYS A O 1
ATOM 927 N N . GLN A 1 116 ? -15.867 -3.193 12.565 1.00 92.12 116 GLN A N 1
ATOM 928 C CA . GLN A 1 116 ? -15.787 -2.010 13.403 1.00 92.12 116 GLN A CA 1
ATOM 929 C C . GLN A 1 116 ? -14.487 -1.240 13.156 1.00 92.12 116 GLN A C 1
ATOM 931 O O . GLN A 1 116 ? -13.405 -1.828 13.126 1.00 92.12 116 GLN A O 1
ATOM 936 N N . PHE A 1 117 ? -14.602 0.077 13.026 1.00 92.44 117 PHE A N 1
ATOM 937 C CA . PHE A 1 117 ? -13.487 1.014 13.112 1.00 92.44 117 PHE A CA 1
ATOM 938 C C . PHE A 1 117 ? -13.681 1.904 14.334 1.00 92.44 117 PHE A C 1
ATOM 940 O O . PHE A 1 117 ? -14.757 2.473 14.508 1.00 92.44 117 PHE A O 1
ATOM 947 N N . VAL A 1 118 ? -12.647 2.046 15.158 1.00 91.50 118 VAL A N 1
ATOM 948 C CA . VAL A 1 118 ? -12.653 2.923 16.337 1.00 91.50 118 VAL A CA 1
ATOM 949 C C . VAL A 1 118 ? -11.664 4.058 16.121 1.00 91.50 118 VAL A C 1
ATOM 951 O O . VAL A 1 118 ? -10.512 3.814 15.763 1.00 91.50 118 VAL A O 1
ATOM 954 N N . LEU A 1 119 ? -12.117 5.296 16.312 1.00 92.94 119 LEU A N 1
ATOM 955 C CA . LEU A 1 119 ? -11.349 6.498 16.003 1.00 92.94 119 LEU A CA 1
ATOM 956 C C . LEU A 1 119 ? -10.929 7.241 17.274 1.00 92.94 119 LEU A C 1
ATOM 958 O O . LEU A 1 119 ? -11.776 7.687 18.049 1.00 92.94 119 LEU A O 1
ATOM 962 N N . TYR A 1 120 ? -9.624 7.452 17.435 1.00 91.88 120 TYR A N 1
ATOM 963 C CA . TYR A 1 120 ? -9.046 8.234 18.524 1.00 91.88 120 TYR A CA 1
ATOM 964 C C . TYR A 1 120 ? -8.188 9.393 18.010 1.00 91.88 120 TYR A C 1
ATOM 966 O O . TYR A 1 120 ? -7.458 9.279 17.024 1.00 91.88 120 TYR A O 1
ATOM 974 N N . GLY A 1 121 ? -8.274 10.530 18.699 1.00 90.38 121 GLY A N 1
ATOM 975 C CA . GLY A 1 121 ? -7.630 11.772 18.280 1.00 90.38 121 GLY A CA 1
ATOM 976 C C . GLY A 1 121 ? -6.137 11.818 18.583 1.00 90.38 121 GLY A C 1
ATOM 977 O O . GLY A 1 121 ? -5.372 12.305 17.755 1.00 90.38 121 GLY A O 1
ATOM 978 N N . SER A 1 122 ? -5.716 11.280 19.731 1.00 88.75 122 SER A N 1
ATOM 979 C CA . SER A 1 122 ? -4.317 11.276 20.174 1.00 88.75 122 SER A CA 1
ATOM 980 C C . SER A 1 122 ? -3.573 9.998 19.775 1.00 88.75 122 SER A C 1
ATOM 982 O O . SER A 1 122 ? -4.204 8.957 19.556 1.00 88.75 122 SER A O 1
ATOM 984 N N . PRO A 1 123 ? -2.229 10.027 19.727 1.00 85.38 123 PRO A N 1
ATOM 985 C CA . PRO A 1 123 ? -1.424 8.811 19.676 1.00 85.38 123 PRO A CA 1
ATOM 986 C C . PRO A 1 123 ? -1.638 7.933 20.916 1.00 85.38 123 PRO A C 1
ATOM 988 O O . PRO A 1 123 ? -2.019 8.407 21.988 1.00 85.38 123 PRO A O 1
ATOM 991 N N . SER A 1 124 ? -1.340 6.643 20.767 1.00 83.94 124 SER A N 1
ATOM 992 C CA . SER A 1 124 ? -1.300 5.680 21.865 1.00 83.94 124 SER A CA 1
ATOM 993 C C . SER A 1 124 ? 0.150 5.303 22.172 1.00 83.94 124 SER A C 1
ATOM 995 O O . SER A 1 124 ? 0.782 4.594 21.386 1.00 83.94 124 SER A O 1
ATOM 997 N N . TYR A 1 125 ? 0.670 5.730 23.323 1.00 81.75 125 TYR A N 1
ATOM 998 C CA . TYR A 1 125 ? 2.038 5.420 23.749 1.00 81.75 125 TYR A CA 1
ATOM 999 C C . TYR A 1 125 ? 2.127 4.087 24.494 1.00 81.75 125 TYR A C 1
ATOM 1001 O O . TYR A 1 125 ? 1.352 3.818 25.411 1.00 81.75 125 TYR A O 1
ATOM 1009 N N . ASN A 1 126 ? 3.117 3.281 24.123 1.00 77.75 126 ASN A N 1
ATOM 1010 C CA . ASN A 1 126 ? 3.509 2.082 24.854 1.00 77.75 126 ASN A CA 1
ATOM 1011 C C . ASN A 1 126 ? 4.452 2.442 26.013 1.00 77.75 126 ASN A C 1
ATOM 1013 O O . ASN A 1 126 ? 5.092 3.494 26.016 1.00 77.75 126 ASN A O 1
ATOM 1017 N N . THR A 1 127 ? 4.605 1.535 26.980 1.00 76.19 127 THR A N 1
ATOM 1018 C CA . THR A 1 127 ? 5.485 1.729 28.152 1.00 76.19 127 THR A CA 1
ATOM 1019 C C . THR A 1 127 ? 6.956 1.953 27.787 1.00 76.19 127 THR A C 1
ATOM 1021 O O . THR A 1 127 ? 7.686 2.586 28.544 1.00 76.19 127 THR A O 1
ATOM 1024 N N . ASN A 1 128 ? 7.387 1.481 26.615 1.00 69.62 128 ASN A N 1
ATOM 1025 C CA . ASN A 1 128 ? 8.732 1.682 26.071 1.00 69.62 128 ASN A CA 1
ATOM 1026 C C . ASN A 1 128 ? 8.886 2.975 25.238 1.00 69.62 128 ASN A C 1
ATOM 1028 O O . ASN A 1 128 ? 9.924 3.170 24.611 1.00 69.62 128 ASN A O 1
ATOM 1032 N N . GLY A 1 129 ? 7.865 3.838 25.191 1.00 66.38 129 GLY A N 1
ATOM 1033 C CA . GLY A 1 129 ? 7.881 5.105 24.451 1.00 66.38 129 GLY A CA 1
ATOM 1034 C C . GLY A 1 129 ? 7.590 4.991 22.950 1.00 66.38 129 GLY A C 1
ATOM 1035 O O . GLY A 1 129 ? 7.515 6.015 22.274 1.00 66.38 129 GLY A O 1
ATOM 1036 N N . SER A 1 130 ? 7.393 3.780 22.414 1.00 69.38 130 SER A N 1
ATOM 1037 C CA . SER A 1 130 ? 6.929 3.600 21.032 1.00 69.38 130 SER A CA 1
ATOM 1038 C C . SER A 1 130 ? 5.458 4.007 20.872 1.00 69.38 130 SER A C 1
ATOM 1040 O O . SER A 1 130 ? 4.679 3.957 21.827 1.00 69.38 130 SER A O 1
ATOM 1042 N N . ILE A 1 131 ? 5.073 4.411 19.659 1.00 72.75 131 ILE A N 1
ATOM 1043 C CA . ILE A 1 131 ? 3.704 4.826 19.327 1.00 72.75 131 ILE A CA 1
ATOM 1044 C C . ILE A 1 131 ? 2.994 3.692 18.590 1.00 72.75 131 ILE A C 1
ATOM 1046 O O . ILE A 1 131 ? 3.535 3.122 17.645 1.00 72.75 131 ILE A O 1
ATOM 1050 N N . THR A 1 132 ? 1.758 3.411 18.993 1.00 76.25 132 THR A N 1
ATOM 1051 C CA . THR A 1 132 ? 0.829 2.543 18.265 1.00 76.25 132 THR A CA 1
ATOM 1052 C C . THR A 1 132 ? -0.074 3.413 17.394 1.00 76.25 132 THR A C 1
ATOM 1054 O O . THR A 1 132 ? -0.816 4.245 17.915 1.00 76.25 132 THR A O 1
ATOM 1057 N N . LEU A 1 133 ? 0.009 3.252 16.071 1.00 67.31 133 LEU A N 1
ATOM 1058 C CA . LEU A 1 133 ? -0.779 4.035 15.104 1.00 67.31 133 LEU A CA 1
ATOM 1059 C C . LEU A 1 133 ? -2.148 3.411 14.810 1.00 67.31 133 LEU A C 1
ATOM 1061 O O . LEU A 1 133 ? -3.084 4.119 14.438 1.00 67.31 133 LEU A O 1
ATOM 1065 N N . GLY A 1 134 ? -2.268 2.108 15.042 1.00 70.00 134 GLY A N 1
ATOM 1066 C CA . GLY A 1 134 ? -3.518 1.371 15.058 1.00 70.00 134 GLY A CA 1
ATOM 1067 C C . GLY A 1 134 ? -3.301 -0.060 15.530 1.00 70.00 134 GLY A C 1
ATOM 1068 O O . GLY A 1 134 ? -2.159 -0.474 15.730 1.00 70.00 134 GLY A O 1
ATOM 1069 N N . THR A 1 135 ? -4.394 -0.771 15.767 1.00 73.44 135 THR A N 1
ATOM 1070 C CA . THR A 1 135 ? -4.397 -2.190 16.147 1.00 73.44 135 THR A CA 1
ATOM 1071 C C . THR A 1 135 ? -5.572 -2.893 15.487 1.00 73.44 135 THR A C 1
ATOM 1073 O O . THR A 1 135 ? -6.604 -2.256 15.250 1.00 73.44 135 THR A O 1
ATOM 1076 N N . ALA A 1 136 ? -5.466 -4.203 15.255 1.00 66.50 136 ALA A N 1
ATOM 1077 C CA . ALA A 1 136 ? -6.631 -5.044 15.008 1.00 66.50 136 ALA A CA 1
ATOM 1078 C C . ALA A 1 136 ? -6.873 -6.064 16.121 1.00 66.50 136 ALA A C 1
ATOM 1080 O O . ALA A 1 136 ? -5.971 -6.765 16.573 1.00 66.50 136 ALA A O 1
ATOM 1081 N N . GLU A 1 137 ? -8.133 -6.189 16.529 1.00 67.00 137 GLU A N 1
ATOM 1082 C CA . GLU A 1 137 ? -8.582 -7.191 17.493 1.00 67.00 137 GLU A CA 1
ATOM 1083 C C . GLU A 1 137 ? -9.424 -8.247 16.771 1.00 67.00 137 GLU A C 1
ATOM 1085 O O . GLU A 1 137 ? -10.512 -7.964 16.251 1.00 67.00 137 GLU A O 1
ATOM 1090 N N . GLY A 1 138 ? -8.894 -9.475 16.704 1.00 61.28 138 GLY A N 1
ATOM 1091 C CA . GLY A 1 138 ? -9.600 -10.649 16.175 1.00 61.28 138 GLY A CA 1
ATOM 1092 C C . GLY A 1 138 ? -10.103 -10.490 14.738 1.00 61.28 138 GLY A C 1
ATOM 1093 O O . GLY A 1 138 ? -11.141 -11.047 14.391 1.00 61.28 138 GLY A O 1
ATOM 1094 N N . GLY A 1 139 ? -9.435 -9.649 13.943 1.00 63.94 139 GLY A N 1
ATOM 1095 C CA . GLY A 1 139 ? -9.811 -9.351 12.563 1.00 63.94 139 GLY A CA 1
ATOM 1096 C C . GLY A 1 139 ? -11.172 -8.665 12.377 1.00 63.94 139 GLY A C 1
ATOM 1097 O O . GLY A 1 139 ? -11.646 -8.506 11.255 1.00 63.94 139 GLY A O 1
ATOM 1098 N N . ARG A 1 140 ? -11.826 -8.254 13.469 1.00 77.62 140 ARG A N 1
ATOM 1099 C CA . ARG A 1 140 ? -13.174 -7.672 13.441 1.00 77.62 140 ARG A CA 1
ATOM 1100 C C . ARG A 1 140 ? -13.169 -6.174 13.702 1.00 77.62 140 ARG A C 1
ATOM 1102 O O . ARG A 1 140 ? -14.026 -5.476 13.164 1.00 77.62 140 ARG A O 1
ATOM 1109 N N . LYS A 1 141 ? -12.230 -5.700 14.513 1.00 85.81 141 LYS A N 1
ATOM 1110 C CA . LYS A 1 141 ? -12.132 -4.313 14.964 1.00 85.81 141 LYS A CA 1
ATOM 1111 C C . LYS A 1 141 ? -10.767 -3.763 14.592 1.00 85.81 141 LYS A C 1
ATOM 1113 O O . LYS A 1 141 ? -9.771 -4.405 14.902 1.00 85.81 141 LYS A O 1
ATOM 1118 N N . VAL A 1 142 ? -10.741 -2.591 13.964 1.00 87.31 142 VAL A N 1
ATOM 1119 C CA . VAL A 1 142 ? -9.525 -1.809 13.714 1.00 87.31 142 VAL A CA 1
ATOM 1120 C C . VAL A 1 142 ? -9.608 -0.513 14.504 1.00 87.31 142 VAL A C 1
ATOM 1122 O O . VAL A 1 142 ? -10.576 0.235 14.386 1.00 87.31 142 VAL A O 1
ATOM 1125 N N . VAL A 1 143 ? -8.590 -0.233 15.305 1.00 87.31 143 VAL A N 1
ATOM 1126 C CA . VAL A 1 143 ? -8.468 1.012 16.063 1.00 87.31 143 VAL A CA 1
ATOM 1127 C C . VAL A 1 143 ? -7.463 1.913 15.364 1.00 87.31 143 VAL A C 1
ATOM 1129 O O . VAL A 1 143 ? -6.391 1.448 14.992 1.00 87.31 143 VAL A O 1
ATOM 1132 N N . LEU A 1 144 ? -7.790 3.192 15.189 1.00 89.31 144 LEU A N 1
ATOM 1133 C CA . LEU A 1 144 ? -6.914 4.197 14.589 1.00 89.31 144 LEU A CA 1
ATOM 1134 C C . LEU A 1 144 ? -6.642 5.319 15.593 1.00 89.31 144 LEU A C 1
ATOM 1136 O O . LEU A 1 144 ? -7.573 5.876 16.175 1.00 89.31 144 LEU A O 1
ATOM 1140 N N . TYR A 1 145 ? -5.366 5.658 15.764 1.00 89.94 145 TYR A N 1
ATOM 1141 C CA . TYR A 1 145 ? -4.892 6.696 16.684 1.00 89.94 145 TYR A CA 1
ATOM 1142 C C . TYR A 1 145 ? -4.320 7.900 15.928 1.00 89.94 145 TYR A C 1
ATOM 1144 O O . TYR A 1 145 ? -4.000 7.798 14.740 1.00 89.94 145 TYR A O 1
ATOM 1152 N N . GLU A 1 146 ? -4.104 9.016 16.635 1.00 89.19 146 GLU A N 1
ATOM 1153 C CA . GLU A 1 146 ? -3.455 10.234 16.111 1.00 89.19 146 GLU A CA 1
ATOM 1154 C C . GLU A 1 146 ? -4.184 10.752 14.850 1.00 89.19 146 GLU A C 1
ATOM 1156 O O . GLU A 1 146 ? -3.604 10.887 13.772 1.00 89.19 146 GLU A O 1
ATOM 1161 N N . LEU A 1 147 ? -5.502 10.950 14.967 1.00 92.12 147 LEU A N 1
ATOM 1162 C CA . LEU A 1 147 ? -6.364 11.418 13.875 1.00 92.12 147 LEU A CA 1
ATOM 1163 C C . LEU A 1 147 ? -6.575 12.937 13.874 1.00 92.12 147 LEU A C 1
ATOM 1165 O O . LEU A 1 147 ? -6.894 13.496 12.827 1.00 92.12 147 LEU A O 1
ATOM 1169 N N . ASN A 1 148 ? -6.353 13.616 15.003 1.00 92.88 148 ASN A N 1
ATOM 1170 C CA . ASN A 1 148 ? -6.482 15.080 15.071 1.00 92.88 148 ASN A CA 1
ATOM 1171 C C . ASN A 1 148 ? -5.318 15.789 14.359 1.00 92.88 148 ASN A C 1
ATOM 1173 O O . ASN A 1 148 ? -5.474 16.898 13.856 1.00 92.88 148 ASN A O 1
ATOM 1177 N N . GLU A 1 149 ? -4.167 15.121 14.258 1.00 88.12 149 GLU A N 1
ATOM 1178 C CA . GLU A 1 149 ? -2.975 15.622 13.563 1.00 88.12 149 GLU A CA 1
ATOM 1179 C C . GLU A 1 149 ? -2.950 15.249 12.068 1.00 88.12 149 GLU A C 1
ATOM 1181 O O . GLU A 1 149 ? -1.996 15.567 11.364 1.00 88.12 149 GLU A O 1
ATOM 1186 N N . LEU A 1 150 ? -3.990 14.578 11.558 1.00 88.12 150 LEU A N 1
ATOM 1187 C CA . LEU A 1 150 ? -4.045 14.140 10.165 1.00 88.12 150 LEU A CA 1
ATOM 1188 C C . LEU A 1 150 ? -4.321 15.325 9.225 1.00 88.12 150 LEU A C 1
ATOM 1190 O O . LEU A 1 150 ? -5.416 15.896 9.227 1.00 88.12 150 LEU A O 1
ATOM 1194 N N . ASP A 1 151 ? -3.348 15.673 8.382 1.00 89.44 151 ASP A N 1
ATOM 1195 C CA . ASP A 1 151 ? -3.536 16.647 7.306 1.00 89.44 151 ASP A CA 1
ATOM 1196 C C . ASP A 1 151 ? -4.005 15.956 6.019 1.00 89.44 151 ASP A C 1
ATOM 1198 O O . ASP A 1 151 ? -3.243 15.288 5.322 1.00 89.44 151 ASP A O 1
ATOM 1202 N N . PHE A 1 152 ? -5.276 16.155 5.669 1.00 87.38 152 PHE A N 1
ATOM 1203 C CA . PHE A 1 152 ? -5.874 15.602 4.451 1.00 87.38 152 PHE A CA 1
ATOM 1204 C C . PHE A 1 152 ? -5.356 16.246 3.157 1.00 87.38 152 PHE A C 1
ATOM 1206 O O . PHE A 1 152 ? -5.603 15.709 2.079 1.00 87.38 152 PHE A O 1
ATOM 1213 N N . ASN A 1 153 ? -4.615 17.356 3.246 1.00 87.38 153 ASN A N 1
ATOM 1214 C CA . ASN A 1 153 ? -3.914 17.951 2.106 1.00 87.38 153 ASN A CA 1
ATOM 1215 C C . ASN A 1 153 ? -2.507 17.367 1.912 1.00 87.38 153 ASN A C 1
ATOM 1217 O O . ASN A 1 153 ? -1.888 17.597 0.867 1.00 87.38 153 ASN A O 1
ATOM 1221 N N . ASN A 1 154 ? -2.013 16.615 2.901 1.00 88.88 154 ASN A N 1
ATOM 1222 C CA . ASN A 1 154 ? -0.749 15.904 2.855 1.00 88.88 154 ASN A CA 1
ATOM 1223 C C . ASN A 1 154 ? -0.992 14.414 2.587 1.00 88.88 154 ASN A C 1
ATOM 1225 O O . ASN A 1 154 ? -1.226 13.607 3.489 1.00 88.88 154 ASN A O 1
ATOM 1229 N N . SER A 1 155 ? -0.875 14.028 1.319 1.00 88.31 155 SER A N 1
ATOM 1230 C CA . SER A 1 155 ? -0.979 12.630 0.888 1.00 88.31 155 SER A CA 1
ATOM 1231 C C . SER A 1 155 ? -0.072 11.678 1.671 1.00 88.31 155 SER A C 1
ATOM 1233 O O . SER A 1 155 ? -0.480 10.548 1.926 1.00 88.31 155 SER A O 1
ATOM 1235 N N . SER A 1 156 ? 1.113 12.107 2.118 1.00 88.62 156 SER A N 1
ATOM 1236 C CA . SER A 1 156 ? 2.009 11.259 2.912 1.00 88.62 156 SER A CA 1
ATOM 1237 C C . SER A 1 156 ? 1.411 10.879 4.268 1.00 88.62 156 SER A C 1
ATOM 1239 O O . SER A 1 156 ? 1.617 9.753 4.725 1.00 88.62 156 SER A O 1
ATOM 1241 N N . ASP A 1 157 ? 0.664 11.779 4.910 1.00 87.12 157 ASP A N 1
ATOM 1242 C CA . ASP A 1 157 ? 0.025 11.490 6.197 1.00 87.12 157 ASP A CA 1
ATOM 1243 C C . ASP A 1 157 ? -1.161 10.538 6.011 1.00 87.12 157 ASP A C 1
ATOM 1245 O O . ASP A 1 157 ? -1.311 9.575 6.770 1.00 87.12 157 ASP A O 1
ATOM 1249 N N . ILE A 1 158 ? -1.938 10.721 4.936 1.00 88.25 158 ILE A N 1
ATOM 1250 C CA . ILE A 1 158 ? -2.993 9.779 4.540 1.00 88.25 158 ILE A CA 1
ATOM 1251 C C . ILE A 1 158 ? -2.401 8.402 4.258 1.00 88.25 158 ILE A C 1
ATOM 1253 O O . ILE A 1 158 ? -2.839 7.416 4.849 1.00 88.25 158 ILE A O 1
ATOM 1257 N N . ARG A 1 159 ? -1.363 8.324 3.419 1.00 90.94 159 ARG A N 1
ATOM 1258 C CA . ARG A 1 159 ? -0.673 7.071 3.092 1.00 90.94 159 ARG A CA 1
ATOM 1259 C C . ARG A 1 159 ? -0.172 6.388 4.366 1.00 90.94 159 ARG A C 1
ATOM 1261 O O . ARG A 1 159 ? -0.496 5.224 4.584 1.00 90.94 159 ARG A O 1
ATOM 1268 N N . ARG A 1 160 ? 0.473 7.112 5.288 1.00 88.06 160 ARG A N 1
ATOM 1269 C CA . ARG A 1 160 ? 0.922 6.557 6.580 1.00 88.06 160 ARG A CA 1
ATOM 1270 C C . ARG A 1 160 ? -0.207 5.871 7.357 1.00 88.06 160 ARG A C 1
ATOM 1272 O O . ARG A 1 160 ? -0.006 4.761 7.841 1.00 88.06 160 ARG A O 1
ATOM 1279 N N . LYS A 1 161 ? -1.385 6.497 7.463 1.00 86.06 161 LYS A N 1
ATOM 1280 C CA . LYS A 1 161 ? -2.543 5.916 8.170 1.00 86.06 161 LYS A CA 1
ATOM 1281 C C . LYS A 1 161 ? -3.169 4.752 7.414 1.00 86.06 161 LYS A C 1
ATOM 1283 O O . LYS A 1 161 ? -3.498 3.733 8.017 1.00 86.06 161 LYS A O 1
ATOM 1288 N N . MET A 1 162 ? -3.292 4.870 6.095 1.00 89.56 162 MET A N 1
ATOM 1289 C CA . MET A 1 162 ? -3.852 3.801 5.272 1.00 89.56 162 MET A CA 1
ATOM 1290 C C . MET A 1 162 ? -2.955 2.566 5.265 1.00 89.56 162 MET A C 1
ATOM 1292 O O . MET A 1 162 ? -3.475 1.454 5.241 1.00 89.56 162 MET A O 1
ATOM 1296 N N . ARG A 1 163 ? -1.629 2.722 5.393 1.00 91.75 163 ARG A N 1
ATOM 1297 C CA . ARG A 1 163 ? -0.703 1.589 5.544 1.00 91.75 163 ARG A CA 1
ATOM 1298 C C . ARG A 1 163 ? -1.091 0.696 6.717 1.00 91.75 163 ARG A C 1
ATOM 1300 O O . ARG A 1 163 ? -1.132 -0.514 6.539 1.00 91.75 163 ARG A O 1
ATOM 1307 N N . THR A 1 164 ? -1.464 1.272 7.860 1.00 87.88 164 THR A N 1
ATOM 1308 C CA . THR A 1 164 ? -1.967 0.502 9.008 1.00 87.88 164 THR A CA 1
ATOM 1309 C C . THR A 1 164 ? -3.245 -0.259 8.658 1.00 87.88 164 THR A C 1
ATOM 1311 O O . THR A 1 164 ? -3.332 -1.448 8.926 1.00 87.88 164 THR A O 1
ATOM 1314 N N . ILE A 1 165 ? -4.212 0.365 7.982 1.00 91.00 165 ILE A N 1
ATOM 1315 C CA . ILE A 1 165 ? -5.455 -0.324 7.589 1.00 91.00 165 ILE A CA 1
ATOM 1316 C C . ILE A 1 165 ? -5.174 -1.483 6.624 1.00 91.00 165 ILE A C 1
ATOM 1318 O O . ILE A 1 165 ? -5.716 -2.571 6.799 1.00 91.00 165 ILE A O 1
ATOM 1322 N N . HIS A 1 166 ? -4.320 -1.274 5.618 1.00 94.88 166 HIS A N 1
ATOM 1323 C CA . HIS A 1 166 ? -3.944 -2.323 4.667 1.00 94.88 166 HIS A CA 1
ATOM 1324 C C . HIS A 1 166 ? -3.145 -3.451 5.333 1.00 94.88 166 HIS A C 1
ATOM 1326 O O . HIS A 1 166 ? -3.356 -4.615 4.993 1.00 94.88 166 HIS A O 1
ATOM 1332 N N . HIS A 1 167 ? -2.277 -3.121 6.289 1.00 93.44 167 HIS A N 1
ATOM 1333 C CA . HIS A 1 167 ? -1.541 -4.083 7.105 1.00 93.44 167 HIS A CA 1
ATOM 1334 C C . HIS A 1 167 ? -2.512 -4.966 7.903 1.00 93.44 167 HIS A C 1
ATOM 1336 O O . HIS A 1 167 ? -2.534 -6.182 7.728 1.00 93.44 167 HIS A O 1
ATOM 1342 N N . GLU A 1 168 ? -3.405 -4.360 8.684 1.00 90.00 168 GLU A N 1
ATOM 1343 C CA . GLU A 1 168 ? -4.373 -5.100 9.501 1.00 90.00 168 GLU A CA 1
ATOM 1344 C C . GLU A 1 168 ? -5.363 -5.909 8.656 1.00 90.00 168 GLU A C 1
ATOM 1346 O O . GLU A 1 168 ? -5.710 -7.045 8.980 1.00 90.00 168 GLU A O 1
ATOM 1351 N N . PHE A 1 169 ? -5.795 -5.362 7.519 1.00 92.62 169 PHE A N 1
ATOM 1352 C CA . PHE A 1 169 ? -6.630 -6.103 6.582 1.00 92.62 169 PHE A CA 1
ATOM 1353 C C . PHE A 1 169 ? -5.908 -7.322 5.998 1.00 92.62 169 PHE A C 1
ATOM 1355 O O . PHE A 1 169 ? -6.542 -8.348 5.747 1.00 92.62 169 PHE A O 1
ATOM 1362 N N . THR A 1 170 ? -4.589 -7.234 5.821 1.00 94.88 170 THR A N 1
ATOM 1363 C CA . THR A 1 170 ? -3.781 -8.367 5.367 1.00 94.88 170 THR A CA 1
ATOM 1364 C C . THR A 1 170 ? -3.795 -9.495 6.395 1.00 94.88 170 THR A C 1
ATOM 1366 O O . THR A 1 170 ? -4.038 -10.645 6.028 1.00 94.88 170 THR A O 1
ATOM 1369 N N . HIS A 1 171 ? -3.676 -9.174 7.685 1.00 91.56 171 HIS A N 1
ATOM 1370 C CA . HIS A 1 171 ? -3.836 -10.166 8.752 1.00 91.56 171 HIS A CA 1
ATOM 1371 C C . HIS A 1 171 ? -5.201 -10.856 8.705 1.00 91.56 171 HIS A C 1
ATOM 1373 O O . HIS A 1 171 ? -5.272 -12.078 8.829 1.00 91.56 171 HIS A O 1
ATOM 1379 N N . ILE A 1 172 ? -6.281 -10.110 8.446 1.00 90.12 172 ILE A N 1
ATOM 1380 C CA . ILE A 1 172 ? -7.634 -10.681 8.325 1.00 90.12 172 ILE A CA 1
ATOM 1381 C C . ILE A 1 172 ? -7.703 -11.709 7.198 1.00 90.12 172 ILE A C 1
ATOM 1383 O O . ILE A 1 172 ? -8.157 -12.834 7.405 1.00 90.12 172 ILE A O 1
ATOM 1387 N N . ILE A 1 173 ? -7.242 -11.358 5.998 1.00 93.12 173 ILE A N 1
ATOM 1388 C CA . ILE A 1 173 ? -7.281 -12.298 4.872 1.00 93.12 173 ILE A CA 1
ATOM 1389 C C . ILE A 1 173 ? -6.310 -13.472 5.089 1.00 93.12 173 ILE A C 1
ATOM 1391 O O . ILE A 1 173 ? -6.600 -14.591 4.673 1.00 93.12 173 ILE A O 1
ATOM 1395 N N . ASN A 1 174 ? -5.202 -13.278 5.807 1.00 93.38 174 ASN A N 1
ATOM 1396 C CA . ASN A 1 174 ? -4.281 -14.362 6.149 1.00 93.38 174 ASN A CA 1
ATOM 1397 C C . ASN A 1 174 ? -4.854 -15.341 7.187 1.00 93.38 174 ASN A C 1
ATOM 1399 O O . ASN A 1 174 ? -4.506 -16.521 7.166 1.00 93.38 174 ASN A O 1
ATOM 1403 N N . GLN A 1 175 ? -5.765 -14.893 8.057 1.00 90.75 175 GLN A N 1
ATOM 1404 C CA . GLN A 1 175 ? -6.521 -15.776 8.955 1.00 90.75 175 GLN A CA 1
ATOM 1405 C C . GLN A 1 175 ? -7.524 -16.653 8.193 1.00 90.75 175 GLN A C 1
ATOM 1407 O O . GLN A 1 175 ? -7.802 -17.776 8.609 1.00 90.75 175 GLN A O 1
ATOM 1412 N N . MET A 1 176 ? -8.057 -16.153 7.074 1.00 90.94 176 MET A N 1
ATOM 1413 C CA . MET A 1 176 ? -9.019 -16.883 6.243 1.00 90.94 176 MET A CA 1
ATOM 1414 C C . MET A 1 176 ? -8.334 -17.882 5.311 1.00 90.94 176 MET A C 1
ATOM 1416 O O . MET A 1 176 ? -8.824 -18.996 5.129 1.00 90.94 176 MET A O 1
ATOM 1420 N N . ILE A 1 177 ? -7.202 -17.491 4.725 1.00 94.81 177 ILE A N 1
ATOM 1421 C CA . ILE A 1 177 ? -6.365 -18.353 3.893 1.00 94.81 177 ILE A CA 1
ATOM 1422 C C . ILE A 1 177 ? -4.913 -18.145 4.312 1.00 94.81 177 ILE A C 1
ATOM 1424 O O . ILE A 1 177 ? -4.358 -17.067 4.110 1.00 94.81 177 ILE A O 1
ATOM 1428 N N . ALA A 1 178 ? -4.296 -19.182 4.875 1.00 96.75 178 ALA A N 1
ATOM 1429 C CA . ALA A 1 178 ? -2.952 -19.095 5.436 1.00 96.75 178 ALA A CA 1
ATOM 1430 C C . ALA A 1 178 ? -1.903 -18.633 4.411 1.00 96.75 178 ALA A C 1
ATOM 1432 O O . ALA A 1 178 ? -1.959 -18.980 3.228 1.00 96.75 178 ALA A O 1
ATOM 1433 N N . ILE A 1 179 ? -0.908 -17.887 4.895 1.00 97.75 179 ILE A N 1
ATOM 1434 C CA . ILE A 1 179 ? 0.255 -17.480 4.103 1.00 97.75 179 ILE A CA 1
ATOM 1435 C C . ILE A 1 179 ? 1.000 -18.745 3.633 1.00 97.75 179 ILE A C 1
ATOM 1437 O O . ILE A 1 179 ? 1.281 -19.625 4.454 1.00 97.75 179 ILE A O 1
ATOM 1441 N N . PRO A 1 180 ? 1.363 -18.858 2.342 1.00 96.75 180 PRO A N 1
ATOM 1442 C CA . PRO A 1 180 ? 2.138 -19.987 1.849 1.00 96.75 180 PRO A CA 1
ATOM 1443 C C . PRO A 1 180 ? 3.473 -20.122 2.604 1.00 96.75 180 PRO A C 1
ATOM 1445 O O . PRO A 1 180 ? 4.212 -19.136 2.697 1.00 96.75 180 PRO A O 1
ATOM 1448 N N . PRO A 1 181 ? 3.860 -21.329 3.070 1.00 97.12 181 PRO A N 1
ATOM 1449 C CA . PRO A 1 181 ? 5.102 -21.531 3.829 1.00 97.12 181 PRO A CA 1
ATOM 1450 C C . PRO A 1 181 ? 6.366 -21.043 3.111 1.00 97.12 181 PRO A C 1
ATOM 1452 O O . PRO A 1 181 ? 7.363 -20.709 3.749 1.00 97.12 181 PRO A O 1
ATOM 1455 N N . SER A 1 182 ? 6.329 -20.974 1.776 1.00 97.81 182 SER A N 1
ATOM 1456 C CA . SER A 1 182 ? 7.410 -20.441 0.948 1.00 97.81 182 SER A CA 1
ATOM 1457 C C . SER A 1 182 ? 7.763 -18.986 1.252 1.00 97.81 182 SER A C 1
ATOM 1459 O O . SER A 1 182 ? 8.893 -18.600 0.976 1.00 97.81 182 SER A O 1
ATOM 1461 N N . PHE A 1 183 ? 6.832 -18.188 1.787 1.00 98.62 183 PHE A N 1
ATOM 1462 C CA . PHE A 1 183 ? 7.106 -16.803 2.171 1.00 98.62 183 PHE A CA 1
ATOM 1463 C C . PHE A 1 183 ? 7.987 -16.732 3.417 1.00 98.62 183 PHE A C 1
ATOM 1465 O O . PHE A 1 183 ? 9.040 -16.101 3.376 1.00 98.62 183 PHE A O 1
ATOM 1472 N N . GLU A 1 184 ? 7.619 -17.457 4.478 1.00 97.75 184 GLU A N 1
ATOM 1473 C CA . GLU A 1 184 ? 8.425 -17.556 5.704 1.00 97.75 184 GLU A CA 1
ATOM 1474 C C . GLU A 1 184 ? 9.854 -18.017 5.383 1.00 97.75 184 GLU A C 1
ATOM 1476 O O . GLU A 1 184 ? 10.817 -17.476 5.920 1.00 97.75 184 GLU A O 1
ATOM 1481 N N . GLN A 1 185 ? 10.015 -18.972 4.454 1.00 98.25 185 GLN A N 1
ATOM 1482 C CA . GLN A 1 185 ? 11.336 -19.494 4.088 1.00 98.25 185 GLN A CA 1
ATOM 1483 C C . GLN A 1 185 ? 12.288 -18.447 3.491 1.00 98.25 185 GLN A C 1
ATOM 1485 O O . GLN A 1 185 ? 13.495 -18.674 3.516 1.00 98.25 185 GLN A O 1
ATOM 1490 N N . VAL A 1 186 ? 11.801 -17.312 2.971 1.00 98.38 186 VAL A N 1
ATOM 1491 C CA . VAL A 1 186 ? 12.669 -16.301 2.339 1.00 98.38 186 VAL A CA 1
ATOM 1492 C C . VAL A 1 186 ? 13.629 -15.663 3.350 1.00 98.38 186 VAL A C 1
ATOM 1494 O O . VAL A 1 186 ? 14.782 -15.397 3.014 1.00 98.38 186 VAL A O 1
ATOM 1497 N N . THR A 1 187 ? 13.168 -15.437 4.583 1.00 97.69 187 THR A N 1
ATOM 1498 C CA . THR A 1 187 ? 13.934 -14.770 5.655 1.00 97.69 187 THR A CA 1
ATOM 1499 C C . THR A 1 187 ? 13.812 -15.478 7.007 1.00 97.69 187 THR A C 1
ATOM 1501 O O . THR A 1 187 ? 14.012 -14.868 8.053 1.00 97.69 187 THR A O 1
ATOM 1504 N N . LYS A 1 188 ? 13.505 -16.784 7.007 1.00 96.62 188 LYS A N 1
ATOM 1505 C CA . LYS A 1 188 ? 13.247 -17.584 8.219 1.00 96.62 188 LYS A CA 1
ATOM 1506 C C . LYS A 1 188 ? 14.330 -17.468 9.291 1.00 96.62 188 LYS A C 1
ATOM 1508 O O . LYS A 1 188 ? 14.013 -17.439 10.475 1.00 96.62 188 LYS A O 1
ATOM 1513 N N . ALA A 1 189 ? 15.595 -17.440 8.877 1.00 96.12 189 ALA A N 1
ATOM 1514 C CA . ALA A 1 189 ? 16.735 -17.394 9.790 1.00 96.12 189 ALA A CA 1
ATOM 1515 C C . ALA A 1 189 ? 16.918 -16.028 10.473 1.00 96.12 189 ALA A C 1
ATOM 1517 O O . ALA A 1 189 ? 17.653 -15.939 11.452 1.00 96.12 189 ALA A O 1
ATOM 1518 N N . ASP A 1 190 ? 16.261 -14.984 9.962 1.00 96.38 190 ASP A N 1
ATOM 1519 C CA . ASP A 1 190 ? 16.578 -13.595 10.277 1.00 96.38 190 ASP A CA 1
ATOM 1520 C C . ASP A 1 190 ? 15.489 -12.888 11.101 1.00 96.38 190 ASP A C 1
ATOM 1522 O O . ASP A 1 190 ? 15.657 -11.712 11.420 1.00 96.38 190 ASP A O 1
ATOM 1526 N N . TYR A 1 191 ? 14.390 -13.561 11.468 1.00 96.31 191 TYR A N 1
ATOM 1527 C CA . TYR A 1 191 ? 13.343 -12.971 12.316 1.00 96.31 191 TYR A CA 1
ATOM 1528 C C . TYR A 1 191 ? 13.869 -12.632 13.726 1.00 96.31 191 TYR A C 1
ATOM 1530 O O . TYR A 1 191 ? 14.580 -13.416 14.350 1.00 96.31 191 TYR A O 1
ATOM 1538 N N . GLU A 1 192 ? 13.497 -11.453 14.224 1.00 92.56 192 GLU A N 1
ATOM 1539 C CA . GLU A 1 192 ? 13.859 -10.895 15.531 1.00 92.56 192 GLU A CA 1
ATOM 1540 C C . GLU A 1 192 ? 12.610 -10.283 16.169 1.00 92.56 192 GLU A C 1
ATOM 1542 O O . GLU A 1 192 ? 12.136 -9.234 15.729 1.00 92.56 192 GLU A O 1
ATOM 1547 N N . ALA A 1 193 ? 12.079 -10.949 17.198 1.00 91.12 193 ALA A N 1
ATOM 1548 C CA . ALA A 1 193 ? 10.781 -10.629 17.790 1.00 91.12 193 ALA A CA 1
ATOM 1549 C C . ALA A 1 193 ? 10.731 -9.214 18.392 1.00 91.12 193 ALA A C 1
ATOM 1551 O O . ALA A 1 193 ? 9.702 -8.540 18.297 1.00 91.12 193 ALA A O 1
ATOM 1552 N N . ASP A 1 194 ? 11.834 -8.740 18.986 1.00 89.25 194 ASP A N 1
ATOM 1553 C CA . ASP A 1 194 ? 11.905 -7.372 19.501 1.00 89.25 194 ASP A CA 1
ATOM 1554 C C . ASP A 1 194 ? 12.234 -6.380 18.380 1.00 89.25 194 ASP A C 1
ATOM 1556 O O . ASP A 1 194 ? 13.381 -5.986 18.141 1.00 89.25 194 ASP A O 1
ATOM 1560 N N . TRP A 1 195 ? 11.184 -5.923 17.701 1.00 83.81 195 TRP A N 1
ATOM 1561 C CA . TRP A 1 195 ? 11.306 -4.911 16.656 1.00 83.81 195 TRP A CA 1
ATOM 1562 C C . TRP A 1 195 ? 11.765 -3.542 17.177 1.00 83.81 195 TRP A C 1
ATOM 1564 O O . TRP A 1 195 ? 12.300 -2.733 16.412 1.00 83.81 195 TRP A O 1
ATOM 1574 N N . THR A 1 196 ? 11.575 -3.266 18.472 1.00 86.31 196 THR A N 1
ATOM 1575 C CA . THR A 1 196 ? 11.905 -1.967 19.071 1.00 86.31 196 THR A CA 1
ATOM 1576 C C . THR A 1 196 ? 13.387 -1.829 19.384 1.00 86.31 196 THR A C 1
ATOM 1578 O O . THR A 1 196 ? 13.893 -0.702 19.408 1.00 86.31 196 THR A O 1
ATOM 1581 N N . ASN A 1 197 ? 14.113 -2.945 19.497 1.00 87.69 197 ASN A N 1
ATOM 1582 C CA . ASN A 1 197 ? 15.549 -2.967 19.738 1.00 87.69 197 ASN A CA 1
ATOM 1583 C C . ASN A 1 197 ? 16.326 -2.301 18.592 1.00 87.69 197 ASN A C 1
ATOM 1585 O O . ASN A 1 197 ? 16.499 -2.856 17.510 1.00 87.69 197 ASN A O 1
ATOM 1589 N N . THR A 1 198 ? 16.815 -1.084 18.815 1.00 88.88 198 THR A N 1
ATOM 1590 C CA . THR A 1 198 ? 17.586 -0.333 17.811 1.00 88.88 198 THR A CA 1
ATOM 1591 C C . THR A 1 198 ? 19.026 -0.824 17.667 1.00 88.88 198 THR A C 1
ATOM 1593 O O . THR A 1 198 ? 19.690 -0.447 16.707 1.00 88.88 198 THR A O 1
ATOM 1596 N N . THR A 1 199 ? 19.509 -1.665 18.584 1.00 88.56 199 THR A N 1
ATOM 1597 C CA . THR A 1 199 ? 20.876 -2.201 18.568 1.00 88.56 199 THR A CA 1
ATOM 1598 C C . THR A 1 199 ? 20.962 -3.470 17.728 1.00 88.56 199 THR A C 1
ATOM 1600 O O . THR A 1 199 ? 21.818 -3.571 16.854 1.00 88.56 199 THR A O 1
ATOM 1603 N N . THR A 1 200 ? 20.073 -4.438 17.967 1.00 87.56 200 THR A N 1
ATOM 1604 C CA . THR A 1 200 ? 20.048 -5.717 17.230 1.00 87.56 200 THR A CA 1
ATOM 1605 C C . THR A 1 200 ? 19.136 -5.669 16.008 1.00 87.56 200 THR A C 1
ATOM 1607 O O . THR A 1 200 ? 19.299 -6.469 15.082 1.00 87.56 200 THR A O 1
ATOM 1610 N N . ASN A 1 201 ? 18.202 -4.714 15.973 1.00 92.12 201 ASN A N 1
ATOM 1611 C CA . ASN A 1 201 ? 17.279 -4.517 14.870 1.00 92.12 201 ASN A CA 1
ATOM 1612 C C . ASN A 1 201 ? 17.188 -3.060 14.359 1.00 92.12 201 ASN A C 1
ATOM 1614 O O . ASN A 1 201 ? 16.088 -2.513 14.254 1.00 92.12 201 ASN A O 1
ATOM 1618 N N . PRO A 1 202 ? 18.311 -2.388 14.030 1.00 94.56 202 PRO A N 1
ATOM 1619 C CA . PRO A 1 202 ? 18.271 -1.111 13.325 1.00 94.56 202 PRO A CA 1
ATOM 1620 C C . PRO A 1 202 ? 17.752 -1.281 11.891 1.00 94.56 202 PRO A C 1
ATOM 1622 O O . PRO A 1 202 ? 17.900 -2.341 11.279 1.00 94.56 202 PRO A O 1
ATOM 1625 N N . GLU A 1 203 ? 17.224 -0.192 11.325 1.00 93.81 203 GLU A N 1
ATOM 1626 C CA . GLU A 1 203 ? 16.710 -0.143 9.946 1.00 93.81 203 GLU A CA 1
ATOM 1627 C C . GLU A 1 203 ? 17.739 -0.651 8.927 1.00 93.81 203 GLU A C 1
ATOM 1629 O O . GLU A 1 203 ? 17.396 -1.414 8.033 1.00 93.81 203 GLU A O 1
ATOM 1634 N N . SER A 1 204 ? 19.019 -0.298 9.085 1.00 94.94 204 SER A N 1
ATOM 1635 C CA . SER A 1 204 ? 20.084 -0.735 8.175 1.00 94.94 204 SER A CA 1
ATOM 1636 C C . SER A 1 204 ? 20.275 -2.254 8.147 1.00 94.94 204 SER A C 1
ATOM 1638 O O . SER A 1 204 ? 20.510 -2.803 7.073 1.00 94.94 204 SER A O 1
ATOM 1640 N N . ILE A 1 205 ? 20.149 -2.926 9.298 1.00 96.00 205 ILE A N 1
ATOM 1641 C CA . ILE A 1 205 ? 20.247 -4.390 9.402 1.00 96.00 205 ILE A CA 1
ATOM 1642 C C . ILE A 1 205 ? 18.963 -5.042 8.886 1.00 96.00 205 ILE A C 1
ATOM 1644 O O . ILE A 1 205 ? 19.036 -5.961 8.080 1.00 96.00 205 ILE A O 1
ATOM 1648 N N . SER A 1 206 ? 17.783 -4.555 9.294 1.00 96.69 206 SER A N 1
ATOM 1649 C CA . SER A 1 206 ? 16.498 -5.049 8.761 1.00 96.69 206 SER A CA 1
ATOM 1650 C C . SER A 1 206 ? 16.491 -5.036 7.234 1.00 96.69 206 SER A C 1
ATOM 1652 O O . SER A 1 206 ? 16.196 -6.036 6.578 1.00 96.69 206 SER A O 1
ATOM 1654 N N . ARG A 1 207 ? 16.900 -3.899 6.675 1.00 97.19 207 ARG A N 1
ATOM 1655 C CA . ARG A 1 207 ? 16.959 -3.668 5.244 1.00 97.19 207 ARG A CA 1
ATOM 1656 C C . ARG A 1 207 ? 17.929 -4.612 4.543 1.00 97.19 207 ARG A C 1
ATOM 1658 O O . ARG A 1 207 ? 17.555 -5.233 3.551 1.00 97.19 207 ARG A O 1
ATOM 1665 N N . SER A 1 208 ? 19.157 -4.754 5.051 1.00 97.31 208 SER A N 1
ATOM 1666 C CA . SER A 1 208 ? 20.168 -5.627 4.436 1.00 97.31 208 SER A CA 1
ATOM 1667 C C . SER A 1 208 ? 19.822 -7.117 4.518 1.00 97.31 208 SER A C 1
ATOM 1669 O O . SER A 1 208 ? 20.357 -7.904 3.740 1.00 97.31 208 SER A O 1
ATOM 1671 N N . LEU A 1 209 ? 18.915 -7.506 5.418 1.00 97.81 209 LEU A N 1
ATOM 1672 C CA . LEU A 1 209 ? 18.395 -8.870 5.538 1.00 97.81 209 LEU A CA 1
ATOM 1673 C C . LEU A 1 209 ? 17.148 -9.126 4.671 1.00 97.81 209 LEU A C 1
ATOM 1675 O O . LEU A 1 209 ? 16.691 -10.263 4.581 1.00 97.81 209 LEU A O 1
ATOM 1679 N N . GLY A 1 210 ? 16.624 -8.107 3.978 1.00 98.12 210 GLY A N 1
ATOM 1680 C CA . GLY A 1 210 ? 15.478 -8.242 3.073 1.00 98.12 210 GLY A CA 1
ATOM 1681 C C . GLY A 1 210 ? 14.113 -8.036 3.739 1.00 98.12 210 GLY A C 1
ATOM 1682 O O . GLY A 1 210 ? 13.126 -8.641 3.310 1.00 98.12 210 GLY A O 1
ATOM 1683 N N . PHE A 1 211 ? 14.038 -7.201 4.777 1.00 98.56 211 PHE A N 1
ATOM 1684 C CA . PHE A 1 211 ? 12.784 -6.722 5.369 1.00 98.56 211 PHE A CA 1
ATOM 1685 C C . PHE A 1 211 ? 12.477 -5.296 4.903 1.00 98.56 211 PHE A C 1
ATOM 1687 O O . PHE A 1 211 ? 13.391 -4.491 4.751 1.00 98.56 211 PHE A O 1
ATOM 1694 N N . ILE A 1 212 ? 11.196 -4.987 4.666 1.00 98.00 212 ILE A N 1
ATOM 1695 C CA . ILE A 1 212 ? 10.747 -3.661 4.194 1.00 98.00 212 ILE A CA 1
ATOM 1696 C C . ILE A 1 212 ? 10.663 -2.619 5.324 1.00 98.00 212 ILE A C 1
ATOM 1698 O O . ILE A 1 212 ? 10.615 -1.420 5.068 1.00 98.00 212 ILE A O 1
ATOM 1702 N N . SER A 1 213 ? 10.643 -3.085 6.574 1.00 96.25 213 SER A N 1
ATOM 1703 C CA . SER A 1 213 ? 10.651 -2.267 7.783 1.00 96.25 213 SER A CA 1
ATOM 1704 C C . SER A 1 213 ? 11.257 -3.060 8.945 1.00 96.25 213 SER A C 1
ATOM 1706 O O . SER A 1 213 ? 11.338 -4.291 8.905 1.00 96.25 213 SER A O 1
ATOM 1708 N N . ARG A 1 214 ? 11.635 -2.375 10.030 1.00 95.31 214 ARG A N 1
ATOM 1709 C CA . ARG A 1 214 ? 12.029 -3.043 11.288 1.00 95.31 214 ARG A CA 1
ATOM 1710 C C . ARG A 1 214 ? 10.933 -3.936 11.860 1.00 95.31 214 ARG A C 1
ATOM 1712 O O . ARG A 1 214 ? 11.238 -4.976 12.440 1.00 95.31 214 ARG A O 1
ATOM 1719 N N . TYR A 1 215 ? 9.674 -3.526 11.698 1.00 93.75 215 TYR A N 1
ATOM 1720 C CA . TYR A 1 215 ? 8.516 -4.250 12.216 1.00 93.75 215 TYR A CA 1
ATOM 1721 C C . TYR A 1 215 ? 8.268 -5.555 11.455 1.00 93.75 215 TYR A C 1
ATOM 1723 O O . TYR A 1 215 ? 8.011 -6.579 12.084 1.00 93.75 215 TYR A O 1
ATOM 1731 N N . ALA A 1 216 ? 8.483 -5.561 10.135 1.00 96.94 216 ALA A N 1
ATOM 1732 C CA . ALA A 1 216 ? 8.422 -6.761 9.298 1.00 96.94 216 ALA A CA 1
ATOM 1733 C C . ALA A 1 216 ? 9.352 -7.886 9.791 1.00 96.94 216 ALA A C 1
ATOM 1735 O O . ALA A 1 216 ? 9.078 -9.062 9.583 1.00 96.94 216 ALA A O 1
ATOM 1736 N N . ARG A 1 217 ? 10.448 -7.556 10.484 1.00 96.38 217 ARG A N 1
ATOM 1737 C CA . ARG A 1 217 ? 11.376 -8.553 11.036 1.00 96.38 217 ARG A CA 1
ATOM 1738 C C . ARG A 1 217 ? 10.855 -9.251 12.301 1.00 96.38 217 ARG A C 1
ATOM 1740 O O . ARG A 1 217 ? 11.455 -10.234 12.720 1.00 96.38 217 ARG A O 1
ATOM 1747 N N . SER A 1 218 ? 9.750 -8.801 12.894 1.00 95.44 218 SER A N 1
ATOM 1748 C CA . SER A 1 218 ? 9.223 -9.388 14.136 1.00 95.44 218 SER A CA 1
ATOM 1749 C C . SER A 1 218 ? 8.671 -10.805 13.968 1.00 95.44 218 SER A C 1
ATOM 1751 O O . SER A 1 218 ? 8.922 -11.665 14.811 1.00 95.44 218 SER A O 1
ATOM 1753 N N . ALA A 1 219 ? 7.956 -11.067 12.874 1.00 96.25 219 ALA A N 1
ATOM 1754 C CA . ALA A 1 219 ? 7.414 -12.378 12.535 1.00 96.25 219 ALA A CA 1
ATOM 1755 C C . ALA A 1 219 ? 7.039 -12.438 11.050 1.00 96.25 219 ALA A C 1
ATOM 1757 O O . ALA A 1 219 ? 6.793 -11.412 10.421 1.00 96.25 219 ALA A O 1
ATOM 1758 N N . TYR A 1 220 ? 6.931 -13.644 10.488 1.00 97.75 220 TYR A N 1
ATOM 1759 C CA . TYR A 1 220 ? 6.591 -13.818 9.070 1.00 97.75 220 TYR A CA 1
ATOM 1760 C C . TYR A 1 220 ? 5.190 -13.309 8.701 1.00 97.75 220 TYR A C 1
ATOM 1762 O O . TYR A 1 220 ? 4.960 -12.936 7.552 1.00 97.75 220 TYR A O 1
ATOM 1770 N N . THR A 1 221 ? 4.262 -13.287 9.662 1.00 95.94 221 THR A N 1
ATOM 1771 C CA . THR A 1 221 ? 2.926 -12.703 9.489 1.00 95.94 221 THR A CA 1
ATOM 1772 C C . THR A 1 221 ? 3.010 -11.189 9.336 1.00 95.94 221 THR A C 1
ATOM 1774 O O . THR A 1 221 ? 2.433 -10.641 8.400 1.00 95.94 221 THR A O 1
ATOM 1777 N N . GLU A 1 222 ? 3.798 -10.524 10.186 1.00 95.75 222 GLU A N 1
ATOM 1778 C CA . GLU A 1 222 ? 4.034 -9.077 10.105 1.00 95.75 222 GLU A CA 1
ATOM 1779 C C . GLU A 1 222 ? 4.812 -8.706 8.846 1.00 95.75 222 GLU A C 1
ATOM 1781 O O . GLU A 1 222 ? 4.501 -7.723 8.187 1.00 95.75 222 GLU A O 1
ATOM 1786 N N . ASP A 1 223 ? 5.794 -9.520 8.468 1.00 98.44 223 ASP A N 1
ATOM 1787 C CA . ASP A 1 223 ? 6.556 -9.365 7.232 1.00 98.44 223 ASP A CA 1
ATOM 1788 C C . ASP A 1 223 ? 5.653 -9.380 5.998 1.00 98.44 223 ASP A C 1
ATOM 1790 O O . ASP A 1 223 ? 5.742 -8.503 5.139 1.00 98.44 223 ASP A O 1
ATOM 1794 N N . PHE A 1 224 ? 4.737 -10.349 5.926 1.00 98.69 224 PHE A N 1
ATOM 1795 C CA . PHE A 1 224 ? 3.783 -10.445 4.828 1.00 98.69 224 PHE A CA 1
ATOM 1796 C C . PHE A 1 224 ? 2.853 -9.227 4.788 1.00 98.69 224 PHE A C 1
ATOM 1798 O O . PHE A 1 224 ? 2.717 -8.593 3.738 1.00 98.69 224 PHE A O 1
ATOM 1805 N N . ALA A 1 225 ? 2.264 -8.863 5.931 1.00 97.00 225 ALA A N 1
ATOM 1806 C CA . ALA A 1 225 ? 1.380 -7.708 6.054 1.00 97.00 225 ALA A CA 1
ATOM 1807 C C . ALA A 1 225 ? 2.080 -6.388 5.699 1.00 97.00 225 ALA A C 1
ATOM 1809 O O . ALA A 1 225 ? 1.532 -5.574 4.952 1.00 97.00 225 ALA A O 1
ATOM 1810 N N . GLU A 1 226 ? 3.321 -6.199 6.144 1.00 97.69 226 GLU A N 1
ATOM 1811 C CA . GLU A 1 226 ? 4.128 -5.025 5.823 1.00 97.69 226 GLU A CA 1
ATOM 1812 C C . GLU A 1 226 ? 4.482 -4.962 4.338 1.00 97.69 226 GLU A C 1
ATOM 1814 O O . GLU A 1 226 ? 4.380 -3.887 3.746 1.00 97.69 226 GLU A O 1
ATOM 1819 N N . VAL A 1 227 ? 4.863 -6.078 3.706 1.00 98.62 227 VAL A N 1
ATOM 1820 C CA . VAL A 1 227 ? 5.149 -6.097 2.262 1.00 98.62 227 VAL A CA 1
ATOM 1821 C C . VAL A 1 227 ? 3.898 -5.732 1.464 1.00 98.62 227 VAL A C 1
ATOM 1823 O O . VAL A 1 227 ? 3.979 -4.881 0.576 1.00 98.62 227 VAL A O 1
ATOM 1826 N N . VAL A 1 228 ? 2.736 -6.302 1.800 1.00 98.62 228 VAL A N 1
ATOM 1827 C CA . VAL A 1 228 ? 1.458 -5.960 1.155 1.00 98.62 228 VAL A CA 1
ATOM 1828 C C . VAL A 1 228 ? 1.137 -4.478 1.323 1.00 98.62 228 VAL A C 1
ATOM 1830 O O . VAL A 1 228 ? 0.874 -3.785 0.336 1.00 98.62 228 VAL A O 1
ATOM 1833 N N . ALA A 1 229 ? 1.188 -3.978 2.556 1.00 97.50 229 ALA A N 1
ATOM 1834 C CA . ALA A 1 229 ? 0.822 -2.606 2.867 1.00 97.50 229 ALA A CA 1
ATOM 1835 C C . ALA A 1 229 ? 1.759 -1.594 2.190 1.00 97.50 229 ALA A C 1
ATOM 1837 O O . ALA A 1 229 ? 1.278 -0.639 1.581 1.00 97.50 229 ALA A O 1
ATOM 1838 N N . HIS A 1 230 ? 3.078 -1.817 2.217 1.00 97.94 230 HIS A N 1
ATOM 1839 C CA . HIS A 1 230 ? 4.043 -0.943 1.540 1.00 97.94 230 HIS A CA 1
ATOM 1840 C C . HIS A 1 230 ? 3.875 -0.977 0.022 1.00 97.94 230 HIS A C 1
ATOM 1842 O O . HIS A 1 230 ? 3.889 0.076 -0.613 1.00 97.94 230 HIS A O 1
ATOM 1848 N N . LEU A 1 231 ? 3.666 -2.154 -0.575 1.00 98.06 231 LEU A N 1
ATOM 1849 C CA . LEU A 1 231 ? 3.440 -2.249 -2.015 1.00 98.06 231 LEU A CA 1
ATOM 1850 C C . LEU A 1 231 ? 2.185 -1.479 -2.446 1.00 98.06 231 LEU A C 1
ATOM 1852 O O . LEU A 1 231 ? 2.234 -0.783 -3.460 1.00 98.06 231 LEU A O 1
ATOM 1856 N N . ILE A 1 232 ? 1.077 -1.585 -1.706 1.00 97.50 232 ILE A N 1
ATOM 1857 C CA . ILE A 1 232 ? -0.168 -0.866 -2.025 1.00 97.50 232 ILE A CA 1
ATOM 1858 C C . ILE A 1 232 ? 0.009 0.642 -1.837 1.00 97.50 232 ILE A C 1
ATOM 1860 O O . ILE A 1 232 ? -0.342 1.418 -2.724 1.00 97.50 232 ILE A O 1
ATOM 1864 N N . VAL A 1 233 ? 0.563 1.052 -0.697 1.00 96.00 233 VAL A N 1
ATOM 1865 C CA . VAL A 1 233 ? 0.489 2.440 -0.231 1.00 96.00 233 VAL A CA 1
ATOM 1866 C C . VAL A 1 233 ? 1.670 3.302 -0.669 1.00 96.00 233 VAL A C 1
ATOM 1868 O O . VAL A 1 233 ? 1.499 4.488 -0.947 1.00 96.00 233 VAL A O 1
ATOM 1871 N N . GLU A 1 234 ? 2.874 2.741 -0.725 1.00 94.81 234 GLU A N 1
ATOM 1872 C CA . GLU A 1 234 ? 4.066 3.442 -1.222 1.00 94.81 234 GLU A CA 1
ATOM 1873 C C . GLU A 1 234 ? 4.266 3.227 -2.727 1.00 94.81 234 GLU A C 1
ATOM 1875 O O . GLU A 1 234 ? 4.889 4.042 -3.409 1.00 94.81 234 GLU A O 1
ATOM 1880 N N . GLY A 1 235 ? 3.692 2.148 -3.262 1.00 93.75 235 GLY A N 1
ATOM 1881 C CA . GLY A 1 235 ? 3.709 1.835 -4.681 1.00 93.75 235 GLY A CA 1
ATOM 1882 C C . GLY A 1 235 ? 4.939 1.054 -5.133 1.00 93.75 235 GLY A C 1
ATOM 1883 O O . GLY A 1 235 ? 5.930 0.874 -4.423 1.00 93.75 235 GLY A O 1
ATOM 1884 N N . GLN A 1 236 ? 4.868 0.597 -6.384 1.00 94.25 236 GLN A N 1
ATOM 1885 C CA . GLN A 1 236 ? 5.881 -0.274 -6.975 1.00 94.25 236 GLN A CA 1
ATOM 1886 C C . GLN A 1 236 ? 7.268 0.371 -7.027 1.00 94.25 236 GLN A C 1
ATOM 1888 O O . GLN A 1 236 ? 8.261 -0.247 -6.657 1.00 94.25 236 GLN A O 1
ATOM 1893 N N . MET A 1 237 ? 7.328 1.631 -7.459 1.00 93.25 237 MET A N 1
ATOM 1894 C CA . MET A 1 237 ? 8.593 2.345 -7.615 1.00 93.25 237 MET A CA 1
ATOM 1895 C C . MET A 1 237 ? 9.307 2.548 -6.275 1.00 93.25 237 MET A C 1
ATOM 1897 O O . MET A 1 237 ? 10.529 2.441 -6.214 1.00 93.25 237 MET A O 1
ATOM 1901 N N . TYR A 1 238 ? 8.557 2.780 -5.192 1.00 94.88 238 TYR A N 1
ATOM 1902 C CA . TYR A 1 238 ? 9.130 2.826 -3.850 1.00 94.88 238 TYR A CA 1
ATOM 1903 C C . TYR A 1 238 ? 9.752 1.490 -3.464 1.00 94.88 238 TYR A C 1
ATOM 1905 O O . TYR A 1 238 ? 10.908 1.454 -3.046 1.00 94.88 238 TYR A O 1
ATOM 1913 N N . TYR A 1 239 ? 9.009 0.397 -3.638 1.00 97.31 239 TYR A N 1
ATOM 1914 C CA . TYR A 1 239 ? 9.474 -0.929 -3.252 1.00 97.31 239 TYR A CA 1
ATOM 1915 C C . TYR A 1 239 ? 10.715 -1.355 -4.048 1.00 97.31 239 TYR A C 1
ATOM 1917 O O . TYR A 1 239 ? 11.684 -1.847 -3.471 1.00 97.31 239 TYR A O 1
ATOM 1925 N N . ASP A 1 240 ? 10.732 -1.097 -5.359 1.00 96.12 240 ASP A N 1
ATOM 1926 C CA . ASP A 1 240 ? 11.874 -1.401 -6.227 1.00 96.12 240 ASP A CA 1
ATOM 1927 C C . ASP A 1 240 ? 13.118 -0.585 -5.864 1.00 96.12 240 ASP A C 1
ATOM 1929 O O . ASP A 1 240 ? 14.236 -1.106 -5.877 1.00 96.12 240 ASP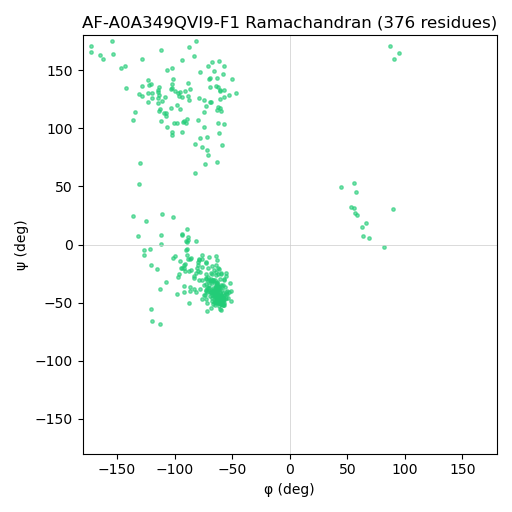 A O 1
ATOM 1933 N N . ASP A 1 241 ? 12.941 0.686 -5.505 1.00 95.56 241 ASP A N 1
ATOM 1934 C CA . ASP A 1 241 ? 14.034 1.562 -5.087 1.00 95.56 241 ASP A CA 1
ATOM 1935 C C . ASP A 1 241 ? 14.586 1.128 -3.732 1.00 95.56 241 ASP A C 1
ATOM 1937 O O . ASP A 1 241 ? 15.803 1.009 -3.554 1.00 95.56 241 ASP A O 1
ATOM 1941 N N . TYR A 1 242 ? 13.682 0.814 -2.800 1.00 96.94 242 TYR A N 1
ATOM 1942 C CA . TYR A 1 242 ? 14.035 0.267 -1.502 1.00 96.94 242 TYR A CA 1
ATOM 1943 C C . TYR A 1 242 ? 14.845 -1.016 -1.681 1.00 96.94 242 TYR A C 1
ATOM 1945 O O . TYR A 1 242 ? 15.967 -1.097 -1.173 1.00 96.94 242 TYR A O 1
ATOM 1953 N N . ALA A 1 243 ? 14.346 -1.971 -2.469 1.00 97.62 243 ALA A N 1
ATOM 1954 C CA . ALA A 1 243 ? 15.024 -3.228 -2.754 1.00 97.62 243 ALA A CA 1
ATOM 1955 C C . ALA A 1 243 ? 16.395 -3.004 -3.399 1.00 97.62 243 ALA A C 1
ATOM 1957 O O . ALA A 1 243 ? 17.385 -3.572 -2.938 1.00 97.62 243 ALA A O 1
ATOM 1958 N N . LYS A 1 244 ? 16.491 -2.143 -4.422 1.00 95.38 244 LYS A N 1
ATOM 1959 C CA . LYS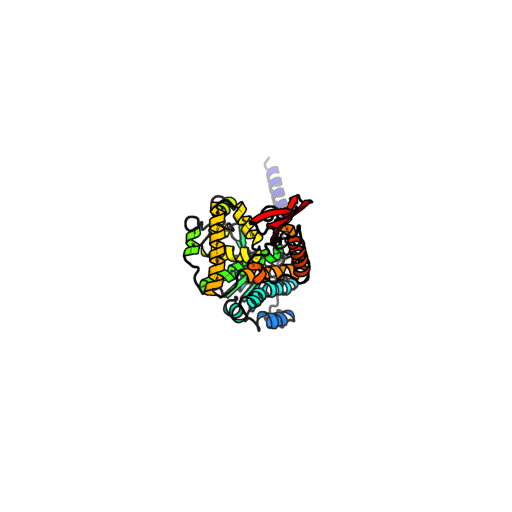 A 1 244 ? 17.754 -1.873 -5.129 1.00 95.38 244 LYS A CA 1
ATOM 1960 C C . LYS A 1 244 ? 18.823 -1.325 -4.189 1.00 95.38 244 LYS A C 1
ATOM 1962 O O . LYS A 1 244 ? 19.968 -1.770 -4.230 1.00 95.38 244 LYS A O 1
ATOM 1967 N N . ALA A 1 245 ? 18.454 -0.391 -3.318 1.00 95.31 245 ALA A N 1
ATOM 1968 C CA . ALA A 1 245 ? 19.382 0.194 -2.356 1.00 95.31 245 ALA A CA 1
ATOM 1969 C C . ALA A 1 245 ? 19.606 -0.674 -1.095 1.00 95.31 245 ALA A C 1
ATOM 1971 O O . ALA A 1 245 ? 20.355 -0.267 -0.212 1.00 95.31 245 ALA A O 1
ATOM 1972 N N . SER A 1 246 ? 19.017 -1.875 -1.015 1.00 96.62 246 SER A N 1
ATOM 1973 C CA . SER A 1 246 ? 19.226 -2.823 0.096 1.00 96.62 246 SER A CA 1
ATOM 1974 C C . SER A 1 246 ? 20.410 -3.782 -0.114 1.00 96.62 246 SER A C 1
ATOM 1976 O O . SER A 1 246 ? 20.804 -4.479 0.817 1.00 96.62 246 SER A O 1
ATOM 1978 N N . GLY A 1 247 ? 21.005 -3.807 -1.312 1.00 96.31 247 GLY A N 1
ATOM 1979 C CA . GLY A 1 247 ? 22.084 -4.733 -1.680 1.00 96.31 247 GLY A CA 1
ATOM 1980 C C . GLY A 1 247 ? 21.578 -5.989 -2.398 1.00 96.31 247 GLY A C 1
ATOM 1981 O O . GLY A 1 247 ? 20.387 -6.279 -2.399 1.00 96.31 247 GLY A O 1
ATOM 1982 N N . ALA A 1 248 ? 22.480 -6.729 -3.051 1.00 97.25 248 ALA A N 1
ATOM 1983 C CA . ALA A 1 248 ? 22.110 -7.785 -4.004 1.00 97.25 248 ALA A CA 1
ATOM 1984 C C . ALA A 1 248 ? 21.313 -8.953 -3.384 1.00 97.25 248 ALA A C 1
ATOM 1986 O O . ALA A 1 248 ? 20.333 -9.400 -3.979 1.00 97.25 248 ALA A O 1
ATOM 1987 N N . ASP A 1 249 ? 21.705 -9.422 -2.194 1.00 97.62 249 ASP A N 1
ATOM 1988 C CA . ASP A 1 249 ? 20.997 -10.500 -1.484 1.00 97.62 249 ASP A CA 1
ATOM 1989 C C . ASP A 1 249 ? 19.599 -10.050 -1.027 1.00 97.62 249 ASP A C 1
ATOM 1991 O O . ASP A 1 249 ? 18.589 -10.667 -1.376 1.00 97.62 249 ASP A O 1
ATOM 1995 N N . ALA A 1 250 ? 19.523 -8.907 -0.337 1.00 98.25 250 ALA A N 1
ATOM 1996 C CA . ALA A 1 250 ? 18.261 -8.311 0.095 1.00 98.25 250 ALA A CA 1
ATOM 1997 C C . ALA A 1 250 ? 17.323 -8.009 -1.080 1.00 98.25 250 ALA A C 1
ATOM 1999 O O . ALA A 1 250 ? 16.120 -8.239 -0.979 1.00 98.25 250 ALA A O 1
ATOM 2000 N 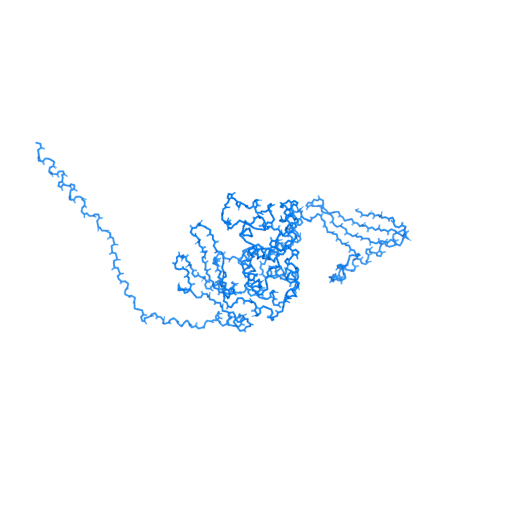N . TYR A 1 251 ? 17.861 -7.540 -2.210 1.00 98.31 251 TYR A N 1
ATOM 2001 C CA . TYR A 1 251 ? 17.098 -7.315 -3.434 1.00 98.31 251 TYR A CA 1
ATOM 2002 C C . TYR A 1 251 ? 16.412 -8.602 -3.898 1.00 98.31 251 TYR A C 1
ATOM 2004 O O . TYR A 1 251 ? 15.202 -8.607 -4.117 1.00 98.31 251 TYR A O 1
ATOM 2012 N N . ALA A 1 252 ? 17.151 -9.712 -3.996 1.00 98.50 252 ALA A N 1
ATOM 2013 C CA . ALA A 1 252 ? 16.583 -10.995 -4.405 1.00 98.50 252 ALA A CA 1
ATOM 2014 C C . ALA A 1 252 ? 15.477 -11.466 -3.444 1.00 98.50 252 ALA A C 1
ATOM 2016 O O . ALA A 1 252 ? 14.417 -11.908 -3.894 1.00 98.50 252 ALA A O 1
ATOM 2017 N N . LYS A 1 253 ? 15.685 -11.310 -2.130 1.00 98.75 253 LYS A N 1
ATOM 2018 C CA . LYS A 1 253 ? 14.698 -11.648 -1.091 1.00 98.75 253 LYS A CA 1
ATOM 2019 C C . LYS A 1 253 ? 13.434 -10.790 -1.183 1.00 98.75 253 LYS A C 1
ATOM 2021 O O . LYS A 1 253 ? 12.336 -11.338 -1.232 1.00 98.75 253 LYS A O 1
ATOM 2026 N N . LEU A 1 254 ? 13.569 -9.467 -1.276 1.00 98.81 254 LEU A N 1
ATOM 2027 C CA . LEU A 1 254 ? 12.437 -8.540 -1.394 1.00 98.81 254 LEU A CA 1
ATOM 2028 C C . LEU A 1 254 ? 11.638 -8.798 -2.679 1.00 98.81 254 LEU A C 1
ATOM 2030 O O . LEU A 1 254 ? 10.421 -8.955 -2.631 1.00 98.81 254 LEU A O 1
ATOM 2034 N N . LYS A 1 255 ? 12.306 -8.974 -3.828 1.00 98.62 255 LYS A N 1
ATOM 2035 C CA . LYS A 1 255 ? 11.617 -9.326 -5.082 1.00 98.62 255 LYS A CA 1
ATOM 2036 C C . LYS A 1 255 ? 10.934 -10.693 -5.010 1.00 98.62 255 LYS A C 1
ATOM 2038 O O . LYS A 1 255 ? 9.865 -10.868 -5.596 1.00 98.62 255 LYS A O 1
ATOM 2043 N N . ARG A 1 256 ? 11.501 -11.657 -4.273 1.00 98.75 256 ARG A N 1
ATOM 2044 C CA . ARG A 1 256 ? 10.846 -12.948 -4.027 1.00 98.75 256 ARG A CA 1
ATOM 2045 C C . ARG A 1 256 ? 9.600 -12.800 -3.151 1.00 98.75 256 ARG A C 1
ATOM 2047 O O . ARG A 1 256 ? 8.583 -13.404 -3.485 1.00 98.75 256 ARG A O 1
ATOM 2054 N N . LYS A 1 257 ? 9.660 -12.001 -2.080 1.00 98.81 257 LYS A N 1
ATOM 2055 C CA . LYS A 1 257 ? 8.507 -11.691 -1.214 1.00 98.81 257 LYS A CA 1
ATOM 2056 C C . LYS A 1 257 ? 7.386 -11.019 -1.998 1.00 98.81 257 LYS A C 1
ATOM 2058 O O . LYS A 1 257 ? 6.243 -11.450 -1.914 1.00 98.81 257 LYS A O 1
ATOM 2063 N N . GLU A 1 258 ? 7.718 -10.026 -2.814 1.00 98.75 258 GLU A N 1
ATOM 2064 C CA . GLU A 1 258 ? 6.755 -9.359 -3.689 1.00 98.75 258 GLU A CA 1
ATOM 2065 C C . GLU A 1 258 ? 6.080 -10.330 -4.664 1.00 98.75 258 GLU A C 1
ATOM 2067 O O . GLU A 1 258 ? 4.859 -10.312 -4.782 1.00 98.75 258 GLU A O 1
ATOM 2072 N N . ALA A 1 259 ? 6.847 -11.195 -5.338 1.00 98.69 259 ALA A N 1
ATOM 2073 C CA . ALA A 1 259 ? 6.275 -12.195 -6.239 1.00 98.69 259 ALA A CA 1
ATOM 2074 C C . ALA A 1 259 ? 5.289 -13.114 -5.502 1.00 98.69 259 ALA A C 1
ATOM 2076 O O . ALA A 1 259 ? 4.175 -13.314 -5.966 1.00 98.69 259 ALA A O 1
ATOM 2077 N N . LEU A 1 260 ? 5.662 -13.590 -4.310 1.00 98.75 260 LEU A N 1
ATOM 2078 C CA . LEU A 1 260 ? 4.797 -14.426 -3.476 1.00 98.75 260 LEU A CA 1
ATOM 2079 C C . LEU A 1 260 ? 3.524 -13.706 -3.015 1.00 98.75 260 LEU A C 1
ATOM 2081 O O . LEU A 1 260 ? 2.473 -14.333 -2.939 1.00 98.75 260 LEU A O 1
ATOM 2085 N N . VAL A 1 261 ? 3.600 -12.406 -2.723 1.00 98.75 261 VAL A N 1
ATOM 2086 C CA . VAL A 1 261 ? 2.420 -11.586 -2.416 1.00 98.75 261 VAL A CA 1
ATOM 2087 C C . VAL A 1 261 ? 1.503 -11.484 -3.634 1.00 98.75 261 VAL A C 1
ATOM 2089 O O . VAL A 1 261 ? 0.304 -11.724 -3.518 1.00 98.75 261 VAL A O 1
ATOM 2092 N N . VAL A 1 262 ? 2.052 -11.169 -4.809 1.00 98.62 262 VAL A N 1
ATOM 2093 C CA . VAL A 1 262 ? 1.269 -11.070 -6.050 1.00 98.62 262 VAL A CA 1
ATOM 2094 C C . VAL A 1 262 ? 0.591 -12.404 -6.373 1.00 98.62 262 VAL A C 1
ATOM 2096 O O . VAL A 1 262 ? -0.609 -12.419 -6.655 1.00 98.62 262 VAL A O 1
ATOM 2099 N N . ASP A 1 263 ? 1.332 -13.509 -6.276 1.00 98.50 263 ASP A N 1
ATOM 2100 C CA . ASP A 1 263 ? 0.820 -14.859 -6.510 1.00 98.50 263 ASP A CA 1
ATOM 2101 C C . ASP A 1 263 ? -0.282 -15.204 -5.500 1.00 98.50 263 ASP A C 1
ATOM 2103 O O . ASP A 1 263 ? -1.360 -15.632 -5.899 1.00 98.50 263 ASP A O 1
ATOM 2107 N N . TYR A 1 264 ? -0.086 -14.919 -4.208 1.00 98.56 264 TYR A N 1
ATOM 2108 C CA . TYR A 1 264 ? -1.086 -15.177 -3.168 1.00 98.56 264 TYR A CA 1
ATOM 2109 C C . TYR A 1 264 ? -2.421 -14.466 -3.442 1.00 98.56 264 TYR A C 1
ATOM 2111 O O . TYR A 1 264 ? -3.484 -15.092 -3.432 1.00 98.56 264 TYR A O 1
ATOM 2119 N N . PHE A 1 265 ? -2.390 -13.164 -3.739 1.00 98.56 265 PHE A N 1
ATOM 2120 C CA . PHE A 1 265 ? -3.613 -12.415 -4.050 1.00 98.56 265 PHE A CA 1
ATOM 2121 C C . PHE A 1 265 ? -4.294 -12.935 -5.321 1.00 98.56 265 PHE A C 1
ATOM 2123 O O . PHE A 1 265 ? -5.528 -12.989 -5.387 1.00 98.56 265 PHE A O 1
ATOM 2130 N N . LYS A 1 266 ? -3.507 -13.355 -6.317 1.00 98.12 266 LYS A N 1
ATOM 2131 C CA . LYS A 1 266 ? -4.043 -13.880 -7.568 1.00 98.12 266 LYS A CA 1
ATOM 2132 C C . LYS A 1 266 ? -4.647 -15.274 -7.407 1.00 98.12 266 LYS A C 1
ATOM 2134 O O . LYS A 1 266 ? -5.747 -15.505 -7.901 1.00 98.12 266 LYS A O 1
ATOM 2139 N N . GLU A 1 267 ? -3.954 -16.189 -6.746 1.00 97.75 267 GLU A N 1
ATOM 2140 C CA . GLU A 1 267 ? -4.358 -17.592 -6.621 1.00 97.75 267 GLU A CA 1
ATOM 2141 C C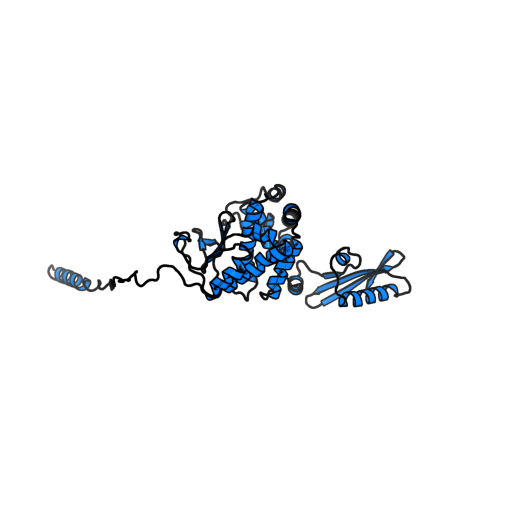 . GLU A 1 267 ? -5.531 -17.771 -5.657 1.00 97.75 267 GLU A C 1
ATOM 2143 O O . GLU A 1 267 ? -6.481 -18.486 -5.973 1.00 97.75 267 GLU A O 1
ATOM 2148 N N . PHE A 1 268 ? -5.501 -17.095 -4.507 1.00 97.31 268 PHE A N 1
ATOM 2149 C CA . PHE A 1 268 ? -6.460 -17.349 -3.430 1.00 97.31 268 PHE A CA 1
ATOM 2150 C C . PHE A 1 268 ? -7.661 -16.405 -3.430 1.00 97.31 268 PHE A C 1
ATOM 2152 O O . PHE A 1 268 ? -8.735 -16.781 -2.964 1.00 97.31 268 PHE A O 1
ATOM 2159 N N . TYR A 1 269 ? -7.504 -15.200 -3.985 1.00 97.06 269 TYR A N 1
ATOM 2160 C CA . TYR A 1 269 ? -8.567 -14.192 -4.017 1.00 97.06 269 TYR A CA 1
ATOM 2161 C C . TYR A 1 269 ? -8.947 -13.737 -5.427 1.00 97.06 269 TYR A C 1
ATOM 2163 O O . TYR A 1 269 ? -9.887 -12.960 -5.582 1.00 97.06 269 TYR A O 1
ATOM 2171 N N . ASN A 1 270 ? -8.252 -14.224 -6.464 1.00 97.44 270 ASN A N 1
ATOM 2172 C CA . ASN A 1 270 ? -8.415 -13.772 -7.849 1.00 97.44 270 ASN A CA 1
ATOM 2173 C C . ASN A 1 270 ? -8.283 -12.243 -8.008 1.00 97.44 270 ASN A C 1
ATOM 2175 O O . ASN A 1 270 ? -8.904 -11.639 -8.882 1.00 97.44 270 ASN A O 1
ATOM 2179 N N . ILE A 1 271 ? -7.446 -11.618 -7.179 1.00 98.06 271 ILE A N 1
ATOM 2180 C CA . ILE A 1 271 ? -7.183 -10.180 -7.211 1.00 98.06 271 ILE A CA 1
ATOM 2181 C C . ILE A 1 271 ? -5.951 -9.927 -8.076 1.00 98.06 271 ILE A C 1
ATOM 2183 O O . ILE A 1 271 ? -4.886 -10.497 -7.843 1.00 98.06 271 ILE A O 1
ATOM 2187 N N . ASP A 1 272 ? -6.074 -9.042 -9.068 1.00 97.62 272 ASP A N 1
ATOM 2188 C CA . ASP A 1 272 ? -4.896 -8.470 -9.721 1.00 97.62 272 ASP A CA 1
ATOM 2189 C C . ASP A 1 272 ? -4.271 -7.440 -8.773 1.00 97.62 272 ASP A C 1
ATOM 2191 O O . ASP A 1 272 ? -4.740 -6.307 -8.640 1.00 97.62 272 ASP A O 1
ATOM 2195 N N . PHE A 1 273 ? -3.203 -7.853 -8.092 1.00 98.00 273 PHE A N 1
ATOM 2196 C CA . PHE A 1 273 ? -2.515 -7.010 -7.122 1.00 98.00 273 PHE A CA 1
ATOM 2197 C C . PHE A 1 273 ? -1.957 -5.723 -7.751 1.00 98.00 273 PHE A C 1
ATOM 2199 O O . PHE A 1 273 ? -1.910 -4.682 -7.100 1.00 98.00 273 PHE A O 1
ATOM 2206 N N . ARG A 1 274 ? -1.593 -5.744 -9.041 1.00 95.62 274 ARG A N 1
ATOM 2207 C CA . ARG A 1 274 ? -1.114 -4.542 -9.741 1.00 95.62 274 ARG A CA 1
ATOM 2208 C C . ARG A 1 274 ? -2.252 -3.574 -10.009 1.00 95.62 274 ARG A C 1
ATOM 2210 O O . ARG A 1 274 ? -2.071 -2.374 -9.821 1.00 95.62 274 ARG A O 1
ATOM 2217 N N . ALA A 1 275 ? -3.422 -4.084 -10.382 1.00 96.44 275 ALA A N 1
ATOM 2218 C CA . ALA A 1 275 ? -4.620 -3.260 -10.502 1.00 96.44 275 ALA A CA 1
ATOM 2219 C C . ALA A 1 275 ? -5.017 -2.643 -9.149 1.00 96.44 275 ALA A C 1
ATOM 2221 O O . ALA A 1 275 ? -5.420 -1.483 -9.103 1.00 96.44 275 ALA A O 1
ATOM 2222 N N . LEU A 1 276 ? -4.836 -3.377 -8.045 1.00 97.56 276 LEU A N 1
ATOM 2223 C CA . LEU A 1 276 ? -5.074 -2.874 -6.689 1.00 97.56 276 LEU A CA 1
ATOM 2224 C C . LEU A 1 276 ? -4.142 -1.705 -6.335 1.00 97.56 276 LEU A C 1
ATOM 2226 O O . LEU A 1 276 ? -4.620 -0.653 -5.911 1.00 97.56 276 LEU A O 1
ATOM 2230 N N . GLN A 1 277 ? -2.834 -1.856 -6.572 1.00 96.19 277 GLN A N 1
ATOM 2231 C CA . GLN A 1 277 ? -1.852 -0.778 -6.383 1.00 96.19 277 GLN A CA 1
ATOM 2232 C C . GLN A 1 277 ? -2.190 0.452 -7.240 1.00 96.19 277 GLN A C 1
ATOM 2234 O O . GLN A 1 277 ? -2.143 1.583 -6.761 1.00 96.19 277 GLN A O 1
ATOM 2239 N N . GLN A 1 278 ? -2.543 0.237 -8.511 1.00 94.81 278 GLN A N 1
ATOM 2240 C CA . GLN A 1 278 ? -2.893 1.313 -9.440 1.00 94.81 278 GLN A CA 1
ATOM 2241 C C . GLN A 1 278 ? -4.157 2.057 -9.011 1.00 94.81 278 GLN A C 1
ATOM 2243 O O . GLN A 1 278 ? -4.201 3.282 -9.103 1.00 94.81 278 GLN A O 1
ATOM 2248 N N . GLU A 1 279 ? -5.175 1.344 -8.529 1.00 97.38 279 GLU A N 1
ATOM 2249 C CA . GLU A 1 279 ? -6.407 1.979 -8.078 1.00 97.38 279 GLU A CA 1
ATOM 2250 C C . GLU A 1 279 ? -6.195 2.789 -6.798 1.00 97.38 279 GLU A C 1
ATOM 2252 O O . GLU A 1 279 ? -6.695 3.911 -6.717 1.00 97.38 279 GLU A O 1
ATOM 2257 N N . PHE A 1 280 ? -5.408 2.282 -5.842 1.00 97.25 280 PHE A N 1
ATOM 2258 C CA . PHE A 1 280 ? -5.011 3.063 -4.668 1.00 97.25 280 PHE A CA 1
ATOM 2259 C C . PHE A 1 280 ? -4.284 4.348 -5.083 1.00 97.25 280 PHE A C 1
ATOM 2261 O O . PHE A 1 280 ? -4.696 5.442 -4.694 1.00 97.25 280 PHE A O 1
ATOM 2268 N N . ALA A 1 281 ? -3.252 4.221 -5.929 1.00 95.38 281 ALA A N 1
ATOM 2269 C CA . ALA A 1 281 ? -2.477 5.349 -6.443 1.00 95.38 281 ALA A CA 1
ATOM 2270 C C . ALA A 1 281 ? -3.378 6.392 -7.122 1.00 95.38 281 ALA A C 1
ATOM 2272 O O . ALA A 1 281 ? -3.275 7.583 -6.835 1.00 95.38 281 ALA A O 1
ATOM 2273 N N . ARG A 1 282 ? -4.314 5.947 -7.969 1.00 95.25 282 ARG A N 1
ATOM 2274 C CA . ARG A 1 282 ? -5.285 6.823 -8.632 1.00 95.25 282 ARG A CA 1
ATOM 2275 C C . ARG A 1 282 ? -6.116 7.611 -7.619 1.00 95.25 282 ARG A C 1
ATOM 2277 O O . ARG A 1 282 ? -6.258 8.819 -7.767 1.00 95.25 282 ARG A O 1
ATOM 2284 N N . VAL A 1 283 ? -6.649 6.957 -6.583 1.00 95.69 283 VAL A N 1
ATOM 2285 C CA . VAL A 1 283 ? -7.466 7.636 -5.564 1.00 95.69 283 VAL A CA 1
ATOM 2286 C C . VAL A 1 283 ? -6.660 8.698 -4.817 1.00 95.69 283 VAL A C 1
ATOM 2288 O O . VAL A 1 283 ? -7.156 9.809 -4.640 1.00 95.69 283 VAL A O 1
ATOM 2291 N N . VAL A 1 284 ? -5.428 8.399 -4.394 1.00 94.81 284 VAL A N 1
ATOM 2292 C CA . VAL A 1 284 ? -4.616 9.378 -3.647 1.00 94.81 284 VAL A CA 1
ATOM 2293 C C . VAL A 1 284 ? -4.124 10.539 -4.512 1.00 94.81 284 VAL A C 1
ATOM 2295 O O . VAL A 1 284 ? -4.049 11.664 -4.017 1.00 94.81 284 VAL A O 1
ATOM 2298 N N . ILE A 1 285 ? -3.880 10.308 -5.805 1.00 93.12 285 ILE A N 1
ATOM 2299 C CA . ILE A 1 285 ? -3.605 11.376 -6.779 1.00 93.12 285 ILE A CA 1
ATOM 2300 C C . ILE A 1 285 ? -4.841 12.268 -6.949 1.00 93.12 285 ILE A C 1
ATOM 2302 O O . ILE A 1 285 ? -4.749 13.485 -6.796 1.00 93.12 285 ILE A O 1
ATOM 2306 N N . ASP A 1 286 ? -6.000 11.665 -7.224 1.00 93.19 286 ASP A N 1
ATOM 2307 C CA . ASP A 1 286 ? -7.212 12.397 -7.601 1.00 93.19 286 ASP A CA 1
ATOM 2308 C C . ASP A 1 286 ? -7.859 13.136 -6.419 1.00 93.19 286 ASP A C 1
ATOM 2310 O O . ASP A 1 286 ? -8.455 14.195 -6.609 1.00 93.19 286 ASP A O 1
ATOM 2314 N N . GLN A 1 287 ? -7.788 12.574 -5.206 1.00 93.25 287 GLN A N 1
ATOM 2315 C CA . GLN A 1 287 ? -8.560 13.056 -4.050 1.00 93.25 287 GLN A CA 1
ATOM 2316 C C . GLN A 1 287 ? -7.710 13.621 -2.911 1.00 93.25 287 GLN A C 1
ATOM 2318 O O . GLN A 1 287 ? -8.230 14.391 -2.110 1.00 93.25 287 GLN A O 1
ATOM 2323 N N . TYR A 1 288 ? -6.423 13.268 -2.837 1.00 91.81 288 TYR A N 1
ATOM 2324 C CA . TYR A 1 288 ? -5.547 13.631 -1.714 1.00 91.81 288 TYR A CA 1
ATOM 2325 C C . TYR A 1 288 ? -4.274 14.363 -2.160 1.00 91.81 288 TYR A C 1
ATOM 2327 O O . TYR A 1 288 ? -3.300 14.428 -1.413 1.00 91.81 288 TYR A O 1
ATOM 2335 N N . ASN A 1 289 ? -4.289 14.952 -3.366 1.00 87.44 289 ASN A N 1
ATOM 2336 C CA . ASN A 1 289 ? -3.245 15.853 -3.871 1.00 87.44 289 ASN A CA 1
ATOM 2337 C C . ASN A 1 289 ? -1.831 15.225 -3.861 1.00 87.44 289 ASN A C 1
ATOM 2339 O O . ASN A 1 289 ? -0.829 15.921 -3.689 1.00 87.44 289 ASN A O 1
ATOM 2343 N N . GLU A 1 290 ? -1.737 13.906 -4.048 1.00 90.94 290 GLU A N 1
ATOM 2344 C CA . GLU A 1 290 ? -0.458 13.209 -4.198 1.00 90.94 290 GLU A CA 1
ATOM 2345 C C . GLU A 1 290 ? 0.205 13.583 -5.532 1.00 90.94 290 GLU A C 1
ATOM 2347 O O . GLU A 1 290 ? -0.376 13.425 -6.606 1.00 90.94 290 GLU A O 1
ATOM 2352 N N . LYS A 1 291 ? 1.432 14.105 -5.457 1.00 83.81 291 LYS A N 1
ATOM 2353 C CA . LYS A 1 291 ? 2.177 14.687 -6.589 1.00 83.81 291 LYS A CA 1
ATOM 2354 C C . LYS A 1 291 ? 3.564 14.088 -6.780 1.00 83.81 291 LYS A C 1
ATOM 2356 O O . LYS A 1 291 ? 4.198 14.360 -7.802 1.00 83.81 291 LYS A O 1
ATOM 2361 N N . ASP A 1 292 ? 4.017 13.276 -5.832 1.00 85.56 292 ASP A N 1
ATOM 2362 C CA . ASP A 1 292 ? 5.387 12.801 -5.752 1.00 85.56 292 ASP A CA 1
ATOM 2363 C C . ASP A 1 292 ? 5.455 11.277 -5.842 1.00 85.56 292 ASP A C 1
ATOM 2365 O O . ASP A 1 292 ? 5.944 10.761 -6.845 1.00 85.56 292 ASP A O 1
ATOM 2369 N N . ALA A 1 293 ? 4.922 10.537 -4.866 1.00 84.62 293 ALA A N 1
ATOM 2370 C CA . ALA A 1 293 ? 5.190 9.100 -4.713 1.00 84.62 293 ALA A CA 1
ATOM 2371 C C . ALA A 1 293 ? 4.827 8.256 -5.954 1.00 84.62 293 ALA A C 1
ATOM 2373 O O . ALA A 1 293 ? 5.498 7.268 -6.256 1.00 84.62 293 ALA A O 1
ATOM 2374 N N . PHE A 1 294 ? 3.822 8.682 -6.723 1.00 89.31 294 PHE A N 1
ATOM 2375 C CA . PHE A 1 294 ? 3.363 8.011 -7.948 1.00 89.31 294 PHE A CA 1
ATOM 2376 C C . PHE A 1 294 ? 3.649 8.805 -9.232 1.00 89.31 294 PHE A C 1
ATOM 2378 O O . PHE A 1 294 ? 3.191 8.439 -10.313 1.00 89.31 294 PHE A O 1
ATOM 2385 N N . SER A 1 295 ? 4.409 9.896 -9.136 1.00 85.62 295 SER A N 1
ATOM 2386 C CA . SER A 1 295 ? 4.731 10.758 -10.269 1.00 85.62 295 SER A CA 1
ATOM 2387 C C . SER A 1 295 ? 5.985 10.288 -10.992 1.00 85.62 295 SER A C 1
ATOM 2389 O O . SER A 1 295 ? 7.061 10.158 -10.404 1.00 85.62 295 SER A O 1
ATOM 2391 N N . LEU A 1 296 ? 5.881 10.121 -12.312 1.00 81.31 296 LEU A N 1
ATOM 2392 C CA . LEU A 1 296 ? 7.036 9.847 -13.168 1.00 81.31 296 LEU A CA 1
ATOM 2393 C C . LEU A 1 296 ? 8.123 10.922 -13.003 1.00 81.31 296 LEU A C 1
ATOM 2395 O O . LEU A 1 296 ? 9.303 10.596 -12.901 1.00 81.31 296 LEU A O 1
ATOM 2399 N N . GLY A 1 297 ? 7.728 12.196 -12.909 1.00 80.44 297 GLY A N 1
ATOM 2400 C CA . GLY A 1 297 ? 8.665 13.305 -12.744 1.00 80.44 297 GLY A CA 1
ATOM 2401 C C . GLY A 1 297 ? 9.455 13.228 -11.435 1.00 80.44 297 GLY A C 1
ATOM 2402 O O . GLY A 1 297 ? 10.640 13.552 -11.423 1.00 80.44 297 GLY A O 1
ATOM 2403 N N . TYR A 1 298 ? 8.833 12.765 -10.346 1.00 85.75 298 TYR A N 1
ATOM 2404 C CA . TYR A 1 298 ? 9.529 12.527 -9.079 1.00 85.75 298 TYR A CA 1
ATOM 2405 C C . TYR A 1 298 ? 10.588 11.427 -9.226 1.00 85.75 298 TYR A C 1
ATOM 2407 O O . TYR A 1 298 ? 11.755 11.644 -8.897 1.00 85.75 298 TYR A O 1
ATOM 2415 N N . TRP A 1 299 ? 10.212 10.277 -9.792 1.00 86.06 299 TRP A N 1
ATOM 2416 C CA . TRP A 1 299 ? 11.118 9.134 -9.941 1.00 86.06 299 TRP A CA 1
ATOM 2417 C C . TRP A 1 299 ? 12.257 9.378 -10.930 1.00 86.06 299 TRP A C 1
ATOM 2419 O O . TRP A 1 299 ? 13.374 8.915 -10.700 1.00 86.06 299 TRP A O 1
ATOM 2429 N N . MET A 1 300 ? 12.013 10.166 -11.977 1.00 80.88 300 MET A N 1
ATOM 2430 C CA . MET A 1 300 ? 13.069 10.644 -12.869 1.00 80.88 300 MET A CA 1
ATOM 2431 C C . MET A 1 300 ? 14.057 11.564 -12.145 1.00 80.88 300 MET A C 1
ATOM 2433 O O . MET A 1 300 ? 15.263 11.379 -12.276 1.00 80.88 300 MET A O 1
ATOM 2437 N N . ARG A 1 301 ? 13.575 12.524 -11.337 1.00 79.81 301 ARG A N 1
ATOM 2438 C CA . ARG A 1 301 ? 14.452 13.415 -10.549 1.00 79.81 301 ARG A CA 1
ATOM 2439 C C . ARG A 1 301 ? 15.276 12.656 -9.514 1.00 79.81 301 ARG A C 1
ATOM 2441 O O . ARG A 1 301 ? 16.406 13.045 -9.238 1.00 79.81 301 ARG A O 1
ATOM 2448 N N . LYS A 1 302 ? 14.716 11.588 -8.943 1.00 83.06 302 LYS A N 1
ATOM 2449 C CA . LYS A 1 302 ? 15.421 10.734 -7.985 1.00 83.06 302 LYS A CA 1
ATOM 2450 C C . LYS A 1 302 ? 16.578 9.965 -8.635 1.00 83.06 302 LYS A C 1
ATOM 2452 O O . LYS A 1 302 ? 17.572 9.706 -7.966 1.00 83.06 302 LYS A O 1
ATOM 2457 N N . GLY A 1 303 ? 16.471 9.617 -9.921 1.00 77.00 303 GLY A N 1
ATOM 2458 C CA . GLY A 1 303 ? 17.576 9.089 -10.736 1.00 77.00 303 GLY A CA 1
ATOM 2459 C C . GLY A 1 303 ? 18.078 7.688 -10.360 1.00 77.00 303 GLY A C 1
ATOM 2460 O O . GLY A 1 303 ? 19.058 7.210 -10.925 1.00 77.00 303 GLY A O 1
ATOM 2461 N N . THR A 1 304 ? 17.429 7.006 -9.415 1.00 79.06 304 THR A N 1
ATOM 2462 C CA . THR A 1 304 ? 17.862 5.694 -8.911 1.00 79.06 304 THR A CA 1
ATOM 2463 C C . THR A 1 304 ? 17.330 4.527 -9.737 1.00 79.06 304 THR A C 1
ATOM 2465 O O . THR A 1 304 ? 18.038 3.534 -9.920 1.00 79.06 304 THR A O 1
ATOM 2468 N N . LEU A 1 305 ? 16.097 4.628 -10.240 1.00 80.69 305 LEU A N 1
ATOM 2469 C CA . LEU A 1 305 ? 15.425 3.572 -11.007 1.00 80.69 305 LEU A CA 1
ATOM 2470 C C . LEU A 1 305 ? 15.203 3.932 -12.475 1.00 80.69 305 LEU A C 1
ATOM 2472 O O . LEU A 1 305 ? 15.332 3.066 -13.336 1.00 80.69 305 LEU A O 1
ATOM 2476 N N . VAL A 1 306 ? 14.862 5.190 -12.756 1.00 76.75 306 VAL A N 1
ATOM 2477 C CA . VAL A 1 306 ? 14.471 5.644 -14.095 1.00 76.75 306 VAL A CA 1
ATOM 2478 C C . VAL A 1 306 ? 15.597 6.482 -14.687 1.00 76.75 306 VAL A C 1
ATOM 2480 O O . VAL A 1 306 ? 15.742 7.652 -14.352 1.00 76.75 306 VAL A O 1
ATOM 2483 N N . SER A 1 307 ? 16.389 5.881 -15.575 1.00 74.50 307 SER A N 1
ATOM 2484 C CA . SER A 1 307 ? 17.396 6.578 -16.395 1.00 74.50 307 SER A CA 1
ATOM 2485 C C . SER A 1 307 ? 16.905 6.868 -17.819 1.00 74.50 307 SER A C 1
ATOM 2487 O O . SER A 1 307 ? 17.545 7.598 -18.574 1.00 74.50 307 SER A O 1
ATOM 2489 N N . GLY A 1 308 ? 15.760 6.297 -18.192 1.00 78.25 308 GLY A N 1
ATOM 2490 C CA . GLY A 1 308 ? 15.132 6.496 -19.486 1.00 78.25 308 GLY A CA 1
ATOM 2491 C C . GLY A 1 308 ? 13.750 5.858 -19.571 1.00 78.25 308 GLY A C 1
ATOM 2492 O O . GLY A 1 308 ? 13.372 5.050 -18.723 1.00 78.25 308 GLY A O 1
ATOM 2493 N N . ILE A 1 309 ? 12.991 6.232 -20.596 1.00 83.12 309 ILE A N 1
ATOM 2494 C CA . ILE A 1 309 ? 11.703 5.627 -20.946 1.00 83.12 309 ILE A CA 1
ATOM 2495 C C . ILE A 1 309 ? 11.888 4.914 -22.275 1.00 83.12 309 ILE A C 1
ATOM 2497 O O . ILE A 1 309 ? 12.153 5.558 -23.286 1.00 83.12 309 ILE A O 1
ATOM 2501 N N . LYS A 1 310 ? 11.725 3.592 -22.283 1.00 84.50 310 LYS A N 1
ATOM 2502 C CA . LYS A 1 310 ? 11.795 2.789 -23.502 1.00 84.50 310 LYS A CA 1
ATOM 2503 C C . LYS A 1 310 ? 10.395 2.403 -23.961 1.00 84.50 310 LYS A C 1
ATOM 2505 O O . LYS A 1 310 ? 9.690 1.670 -23.274 1.00 84.50 310 LYS A O 1
ATOM 2510 N N . VAL A 1 311 ? 10.025 2.868 -25.144 1.00 83.12 311 VAL A N 1
ATOM 2511 C CA . VAL A 1 311 ? 8.852 2.424 -25.891 1.00 83.12 311 VAL A CA 1
ATOM 2512 C C . VAL A 1 311 ? 9.305 1.309 -26.822 1.00 83.12 311 VAL A C 1
ATOM 2514 O O . VAL A 1 311 ? 9.966 1.556 -27.832 1.00 83.12 311 VAL A O 1
ATOM 2517 N N . ASP A 1 312 ? 8.952 0.077 -26.471 1.00 82.19 312 ASP A N 1
ATOM 2518 C CA . ASP A 1 312 ? 9.183 -1.080 -27.329 1.00 82.19 312 ASP A CA 1
ATOM 2519 C C . ASP A 1 312 ? 7.889 -1.409 -28.094 1.00 82.19 312 ASP A C 1
ATOM 2521 O O . ASP A 1 312 ? 6.958 -1.948 -27.496 1.00 82.19 312 ASP A O 1
ATOM 2525 N N . PRO A 1 313 ? 7.795 -1.088 -29.393 1.00 67.81 313 PRO A N 1
ATOM 2526 C CA . PRO A 1 313 ? 6.621 -1.347 -30.218 1.00 67.81 313 PRO A CA 1
ATOM 2527 C C . PRO A 1 313 ? 6.258 -2.818 -30.379 1.00 67.81 313 PRO A C 1
ATOM 2529 O O . PRO A 1 313 ? 5.098 -3.137 -30.640 1.00 67.81 313 PRO A O 1
ATOM 2532 N N . LEU A 1 314 ? 7.233 -3.712 -30.242 1.00 71.44 314 LEU A N 1
ATOM 2533 C CA . LEU A 1 314 ? 7.040 -5.150 -30.381 1.00 71.44 314 LEU A CA 1
ATOM 2534 C C . LEU A 1 314 ? 6.693 -5.803 -29.043 1.00 71.44 314 LEU A C 1
ATOM 2536 O O . LEU A 1 314 ? 6.399 -7.000 -28.996 1.00 71.44 314 LEU A O 1
ATOM 2540 N N . ALA A 1 315 ? 6.707 -5.037 -27.952 1.00 76.94 315 ALA A N 1
ATOM 2541 C CA . ALA A 1 315 ? 6.423 -5.585 -26.650 1.00 76.94 315 ALA A CA 1
ATOM 2542 C C . ALA A 1 315 ? 4.954 -5.983 -26.505 1.00 76.94 315 ALA A C 1
ATOM 2544 O O . ALA A 1 315 ? 4.019 -5.238 -26.811 1.00 76.94 315 ALA A O 1
ATOM 2545 N N . ILE A 1 316 ? 4.767 -7.169 -25.929 1.00 72.69 316 ILE A N 1
ATOM 2546 C CA . ILE A 1 316 ? 3.461 -7.794 -25.707 1.00 72.69 316 ILE A CA 1
ATOM 2547 C C . ILE A 1 316 ? 2.548 -6.881 -24.870 1.00 72.69 316 ILE A C 1
ATOM 2549 O O . ILE A 1 316 ? 1.330 -6.883 -25.060 1.00 72.69 316 ILE A O 1
ATOM 2553 N N . TYR A 1 317 ? 3.110 -6.043 -23.990 1.00 69.94 317 TYR A N 1
ATOM 2554 C CA . TYR A 1 317 ? 2.327 -5.143 -23.142 1.00 69.94 317 TYR A CA 1
ATOM 2555 C C . TYR A 1 317 ? 1.533 -4.083 -23.925 1.00 69.94 317 TYR A C 1
ATOM 2557 O O . TYR A 1 317 ? 0.495 -3.664 -23.423 1.00 69.94 317 TYR A O 1
ATOM 2565 N N . ASN A 1 318 ? 1.918 -3.717 -25.154 1.00 67.94 318 ASN A N 1
ATOM 2566 C CA . ASN A 1 318 ? 1.135 -2.786 -25.987 1.00 67.94 318 ASN A CA 1
ATOM 2567 C C . ASN A 1 318 ? -0.202 -3.382 -26.449 1.00 67.94 318 ASN A C 1
ATOM 2569 O O . ASN A 1 318 ? -1.145 -2.655 -26.736 1.00 67.94 318 ASN A O 1
ATOM 2573 N N . SER A 1 319 ? -0.295 -4.715 -26.518 1.00 66.94 319 SER A N 1
ATOM 2574 C CA . SER A 1 319 ? -1.561 -5.404 -26.797 1.00 66.94 319 SER A CA 1
ATOM 2575 C C . SER A 1 319 ? -2.439 -5.540 -25.548 1.00 66.94 319 SER A C 1
ATOM 2577 O O . SER A 1 319 ? -3.658 -5.650 -25.656 1.00 66.94 319 SER A O 1
ATOM 2579 N N . LYS A 1 320 ? -1.822 -5.509 -24.356 1.00 67.00 320 LYS A N 1
ATOM 2580 C CA . LYS A 1 320 ? -2.503 -5.629 -23.060 1.00 67.00 320 LYS A CA 1
ATOM 2581 C C . LYS A 1 320 ? -3.014 -4.281 -22.544 1.00 67.00 320 LYS A C 1
ATOM 2583 O O . LYS A 1 320 ? -4.103 -4.222 -21.981 1.00 67.00 320 LYS A O 1
ATOM 2588 N N . TYR A 1 321 ? -2.239 -3.215 -22.720 1.00 69.25 321 TYR A N 1
ATOM 2589 C CA . TYR A 1 321 ? -2.573 -1.869 -22.270 1.00 69.25 321 TYR A CA 1
ATOM 2590 C C . TYR A 1 321 ? -2.783 -0.984 -23.493 1.00 69.25 321 TYR A C 1
ATOM 2592 O O . TYR A 1 321 ? -1.856 -0.757 -24.266 1.00 69.25 321 TYR A O 1
ATOM 2600 N N . GLN A 1 322 ? -4.017 -0.512 -23.683 1.00 63.84 322 GLN A N 1
ATOM 2601 C CA . GLN A 1 322 ? -4.348 0.352 -24.812 1.00 63.84 322 GLN A CA 1
ATOM 2602 C C . GLN A 1 322 ? -3.520 1.638 -24.741 1.00 63.84 322 GLN A C 1
ATOM 2604 O O . GLN A 1 322 ? -3.535 2.355 -23.741 1.00 63.84 322 GLN A O 1
ATOM 2609 N N . THR A 1 323 ? -2.804 1.937 -25.817 1.00 71.44 323 THR A N 1
ATOM 2610 C CA . THR A 1 323 ? -2.142 3.223 -26.022 1.00 71.44 323 THR A CA 1
ATOM 2611 C C . THR A 1 323 ? -3.162 4.269 -26.468 1.00 71.44 323 THR A C 1
ATOM 2613 O O . THR A 1 323 ? -4.151 3.961 -27.137 1.00 71.44 323 THR A O 1
ATOM 2616 N N . SER A 1 324 ? -2.944 5.533 -26.096 1.00 81.38 324 SER A N 1
ATOM 2617 C CA . SER A 1 324 ? -3.865 6.605 -26.480 1.00 81.38 324 SER A CA 1
ATOM 2618 C C . SER A 1 324 ? -3.869 6.821 -27.998 1.00 81.38 324 SER A C 1
ATOM 2620 O O . SER A 1 324 ? -2.848 6.662 -28.672 1.00 81.38 324 SER A O 1
ATOM 2622 N N . THR A 1 325 ? -5.005 7.253 -28.551 1.00 83.69 325 THR A N 1
ATOM 2623 C CA . THR A 1 325 ? -5.133 7.570 -29.986 1.00 83.69 325 THR A CA 1
ATOM 2624 C C . THR A 1 325 ? -4.111 8.611 -30.451 1.00 83.69 325 THR A C 1
ATOM 2626 O O . THR A 1 325 ? -3.573 8.507 -31.555 1.00 83.69 325 THR A O 1
ATOM 2629 N N . ALA A 1 326 ? -3.808 9.596 -29.598 1.00 85.56 326 ALA A N 1
ATOM 2630 C CA . ALA A 1 326 ? -2.805 10.620 -29.879 1.00 85.56 326 ALA A CA 1
ATOM 2631 C C . ALA A 1 326 ? -1.400 10.011 -30.003 1.00 85.56 326 ALA A C 1
ATOM 2633 O O . ALA A 1 326 ? -0.682 10.302 -30.959 1.00 85.56 326 ALA A O 1
ATOM 2634 N N . PHE A 1 327 ? -1.038 9.117 -29.079 1.00 83.25 327 PHE A N 1
ATOM 2635 C CA . PHE A 1 327 ? 0.240 8.417 -29.122 1.00 83.25 327 PHE A CA 1
ATOM 2636 C C . PHE A 1 327 ? 0.345 7.518 -30.360 1.00 83.25 327 PHE A C 1
ATOM 2638 O O . PHE A 1 327 ? 1.326 7.604 -31.093 1.00 83.25 327 PHE A O 1
ATOM 2645 N N . ASN A 1 328 ? -0.694 6.726 -30.646 1.00 82.19 328 ASN A N 1
ATOM 2646 C CA . ASN A 1 328 ? -0.713 5.819 -31.799 1.00 82.19 328 ASN A CA 1
ATOM 2647 C C . ASN A 1 328 ? -0.584 6.546 -33.138 1.00 82.19 328 ASN A C 1
ATOM 2649 O O . ASN A 1 328 ? 0.113 6.062 -34.026 1.00 82.19 328 ASN A O 1
ATOM 2653 N N . SER A 1 329 ? -1.204 7.719 -33.278 1.00 86.62 329 SER A N 1
ATOM 2654 C CA . SER A 1 329 ? -1.085 8.528 -34.497 1.00 86.62 329 SER A CA 1
ATOM 2655 C C . SER A 1 329 ? 0.364 8.947 -34.771 1.00 86.62 329 SER A C 1
ATOM 2657 O O . SER A 1 329 ? 0.859 8.777 -35.883 1.00 86.62 329 SER A O 1
ATOM 2659 N N . ILE A 1 330 ? 1.067 9.457 -33.752 1.00 86.25 330 ILE A N 1
ATOM 2660 C CA . ILE A 1 330 ? 2.486 9.836 -33.868 1.00 86.25 330 ILE A CA 1
ATOM 2661 C C . ILE A 1 330 ? 3.337 8.591 -34.133 1.00 86.25 330 ILE A C 1
ATOM 2663 O O . ILE A 1 330 ? 4.227 8.597 -34.981 1.00 86.25 330 ILE A O 1
ATOM 2667 N N . TYR A 1 331 ? 3.034 7.510 -33.426 1.00 82.00 331 TYR A N 1
ATOM 2668 C CA . TYR A 1 331 ? 3.756 6.254 -33.510 1.00 82.00 331 TYR A CA 1
ATOM 2669 C C . TYR A 1 331 ? 3.720 5.630 -34.919 1.00 82.00 331 TYR A C 1
ATOM 2671 O O . TYR A 1 331 ? 4.776 5.314 -35.475 1.00 82.00 331 TYR A O 1
ATOM 2679 N N . GLU A 1 332 ? 2.547 5.513 -35.550 1.00 85.81 332 GLU A N 1
ATOM 2680 C CA . GLU A 1 332 ? 2.442 4.966 -36.913 1.00 85.81 332 GLU A CA 1
ATOM 2681 C C . GLU A 1 332 ? 3.105 5.878 -37.960 1.00 85.81 332 GLU A C 1
ATOM 2683 O O . GLU A 1 332 ? 3.670 5.387 -38.944 1.00 85.81 332 GLU A O 1
ATOM 2688 N N . ALA A 1 333 ? 3.119 7.197 -37.730 1.00 89.25 333 ALA A N 1
ATOM 2689 C CA . ALA A 1 333 ? 3.853 8.136 -38.576 1.00 89.25 333 ALA A CA 1
ATOM 2690 C C . ALA A 1 333 ? 5.374 7.912 -38.494 1.00 89.25 333 ALA A C 1
ATOM 2692 O O . ALA A 1 333 ? 6.035 7.834 -39.532 1.00 89.25 333 ALA A O 1
ATOM 2693 N N . VAL A 1 334 ? 5.930 7.734 -37.287 1.00 87.12 334 VAL A N 1
ATOM 2694 C CA . VAL A 1 334 ? 7.361 7.421 -37.095 1.00 87.12 334 VAL A CA 1
ATOM 2695 C C . VAL A 1 334 ? 7.718 6.098 -37.769 1.00 87.12 334 VAL A C 1
ATOM 2697 O O . VAL A 1 334 ? 8.693 6.027 -38.517 1.00 87.12 334 VAL A O 1
ATOM 2700 N N . LYS A 1 335 ? 6.909 5.057 -37.560 1.00 87.12 335 LYS A N 1
ATOM 2701 C CA . LYS A 1 335 ? 7.114 3.736 -38.167 1.00 87.12 335 LYS A CA 1
ATOM 2702 C C . LYS A 1 335 ? 7.106 3.796 -39.698 1.00 87.12 335 LYS A C 1
ATOM 2704 O O . LYS A 1 335 ? 8.005 3.244 -40.330 1.00 87.12 335 LYS A O 1
ATOM 2709 N N . SER A 1 336 ? 6.142 4.507 -40.286 1.00 89.12 336 SER A N 1
ATOM 2710 C CA . SER A 1 336 ? 6.053 4.704 -41.740 1.00 89.12 336 SER A CA 1
ATOM 2711 C C . SER A 1 336 ? 7.249 5.489 -42.285 1.00 89.12 336 SER A C 1
ATOM 2713 O O . SER A 1 336 ? 7.820 5.121 -43.312 1.00 89.12 336 SER A O 1
ATOM 2715 N N . GLY A 1 337 ? 7.675 6.533 -41.567 1.00 89.25 337 GLY A N 1
ATOM 2716 C CA . GLY A 1 337 ? 8.857 7.320 -41.909 1.00 89.25 337 GLY A CA 1
ATOM 2717 C C . GLY A 1 337 ? 10.131 6.476 -41.921 1.00 89.25 337 GLY A C 1
ATOM 2718 O O . GLY A 1 337 ? 10.862 6.498 -42.908 1.00 89.25 337 GLY A O 1
ATOM 2719 N N . ILE A 1 338 ? 10.361 5.675 -40.874 1.00 88.94 338 ILE A N 1
ATOM 2720 C CA . ILE A 1 338 ? 11.516 4.767 -40.772 1.00 88.94 338 ILE A CA 1
ATOM 2721 C C . ILE A 1 338 ? 11.520 3.735 -41.903 1.00 88.94 338 ILE A C 1
ATOM 2723 O O . ILE A 1 338 ? 12.565 3.529 -42.527 1.00 88.94 338 ILE A O 1
ATOM 2727 N N . ALA A 1 339 ? 10.368 3.135 -42.214 1.00 88.88 339 ALA A N 1
ATOM 2728 C CA . ALA A 1 339 ? 10.250 2.167 -43.303 1.00 88.88 339 ALA A CA 1
ATOM 2729 C C . ALA A 1 339 ? 10.633 2.765 -44.668 1.00 88.88 339 ALA A C 1
ATOM 2731 O O . ALA A 1 339 ? 11.250 2.083 -45.490 1.00 88.88 339 ALA A O 1
ATOM 2732 N N . ALA A 1 340 ? 10.329 4.049 -44.884 1.00 87.12 340 ALA A N 1
ATOM 2733 C CA . ALA A 1 340 ? 10.636 4.766 -46.117 1.00 87.12 340 ALA A CA 1
ATOM 2734 C C . ALA A 1 340 ? 12.118 5.177 -46.256 1.00 87.12 340 ALA A C 1
ATOM 2736 O O . ALA A 1 340 ? 12.571 5.435 -47.376 1.00 87.12 340 ALA A O 1
ATOM 2737 N N . VAL A 1 341 ? 12.902 5.225 -45.167 1.00 82.88 341 VAL A N 1
ATOM 2738 C CA . VAL A 1 341 ? 14.299 5.693 -45.226 1.00 82.88 341 VAL A CA 1
ATOM 2739 C C . VAL A 1 341 ? 15.149 4.776 -46.108 1.00 82.88 341 VAL A C 1
ATOM 2741 O O . VAL A 1 341 ? 15.399 3.609 -45.794 1.00 82.88 341 VAL A O 1
ATOM 2744 N N . GLY A 1 342 ? 15.641 5.338 -47.215 1.00 76.31 342 GLY A N 1
ATOM 2745 C CA . GLY A 1 342 ? 16.550 4.665 -48.144 1.00 76.31 342 GLY A CA 1
ATOM 2746 C C . GLY A 1 342 ? 15.934 3.478 -48.891 1.00 76.31 342 GLY A C 1
ATOM 2747 O O . GLY A 1 342 ? 16.685 2.626 -49.354 1.00 76.31 342 GLY A O 1
ATOM 2748 N N . GLY A 1 343 ? 14.598 3.373 -48.961 1.00 74.81 343 GLY A N 1
ATOM 2749 C CA . GLY A 1 343 ? 13.904 2.282 -49.663 1.00 74.81 343 GLY A CA 1
ATOM 2750 C C . GLY A 1 343 ? 14.158 0.883 -49.082 1.00 74.81 343 GLY A C 1
ATOM 2751 O O . GLY A 1 343 ? 13.890 -0.116 -49.740 1.00 74.81 343 GLY A O 1
ATOM 2752 N N . ALA A 1 344 ? 14.692 0.801 -47.860 1.00 76.50 344 ALA A N 1
ATOM 2753 C CA . ALA A 1 344 ? 15.184 -0.439 -47.261 1.00 76.50 344 ALA A CA 1
ATOM 2754 C C . ALA A 1 344 ? 14.143 -1.166 -46.390 1.00 76.50 344 ALA A C 1
ATOM 2756 O O . ALA A 1 344 ? 14.505 -2.104 -45.681 1.00 76.50 344 ALA A O 1
ATOM 2757 N N . ASN A 1 345 ? 12.884 -0.709 -46.412 1.00 84.94 345 ASN A N 1
ATOM 2758 C CA . ASN A 1 345 ? 11.752 -1.257 -45.659 1.00 84.94 345 ASN A CA 1
ATOM 2759 C C . ASN A 1 345 ? 12.109 -1.571 -44.194 1.00 84.94 345 ASN A C 1
ATOM 2761 O O . ASN A 1 345 ? 11.940 -2.689 -43.705 1.00 84.94 345 ASN A O 1
ATOM 2765 N N . ARG A 1 346 ? 12.718 -0.585 -43.525 1.00 90.12 346 ARG A N 1
ATOM 2766 C CA . ARG A 1 346 ? 13.277 -0.739 -42.178 1.00 90.12 346 ARG A CA 1
ATOM 2767 C C . ARG A 1 346 ? 12.162 -0.914 -41.150 1.00 90.12 346 ARG A C 1
ATOM 2769 O O . ARG A 1 346 ? 11.122 -0.266 -41.225 1.00 90.12 346 ARG A O 1
ATOM 2776 N N . ARG A 1 347 ? 12.412 -1.751 -40.149 1.00 90.50 347 ARG A N 1
ATOM 2777 C CA . ARG A 1 347 ? 11.527 -1.962 -39.004 1.00 90.50 347 ARG A CA 1
ATOM 2778 C C . ARG A 1 347 ? 11.989 -1.098 -37.836 1.00 90.50 347 ARG A C 1
ATOM 2780 O O . ARG A 1 347 ? 13.150 -1.172 -37.448 1.00 90.50 347 ARG A O 1
ATOM 2787 N N . LE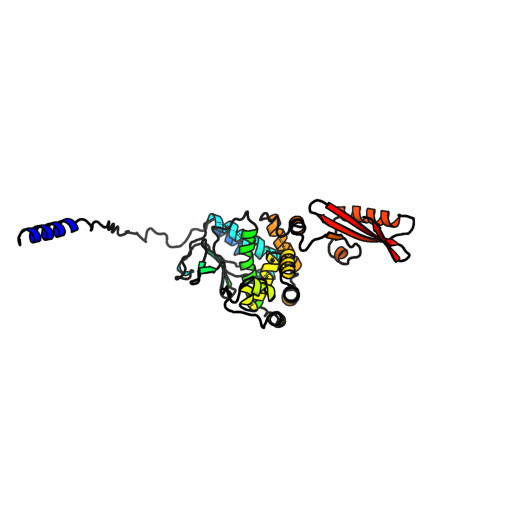U A 1 348 ? 11.080 -0.316 -37.260 1.00 89.75 348 LEU A N 1
ATOM 2788 C CA . LEU A 1 348 ? 11.296 0.344 -35.973 1.00 89.75 348 LEU A CA 1
ATOM 2789 C C . LEU A 1 348 ? 11.341 -0.715 -34.859 1.00 89.75 348 LEU A C 1
ATOM 2791 O O . LEU A 1 348 ? 10.380 -1.467 -34.704 1.00 89.75 348 LEU A O 1
ATOM 2795 N N . ASP A 1 349 ? 12.435 -0.768 -34.100 1.00 89.00 349 ASP A N 1
ATOM 2796 C CA . ASP A 1 349 ? 12.620 -1.742 -33.020 1.00 89.00 349 ASP A CA 1
ATOM 2797 C C . ASP A 1 349 ? 12.288 -1.155 -31.648 1.00 89.00 349 ASP A C 1
ATOM 2799 O O . ASP A 1 349 ? 11.671 -1.846 -30.851 1.00 89.00 349 ASP A O 1
ATOM 2803 N N . ASN A 1 350 ? 12.699 0.084 -31.347 1.00 89.69 350 ASN A N 1
ATOM 2804 C CA . ASN A 1 350 ? 12.260 0.829 -30.158 1.00 89.69 350 ASN A CA 1
ATOM 2805 C C . ASN A 1 350 ? 12.575 2.329 -30.249 1.00 89.69 350 ASN A C 1
ATOM 2807 O O . ASN A 1 350 ? 13.388 2.764 -31.065 1.00 89.69 350 ASN A O 1
ATOM 2811 N N . ILE A 1 351 ? 11.910 3.098 -29.388 1.00 89.56 351 ILE A N 1
ATOM 2812 C CA . ILE A 1 351 ? 12.176 4.514 -29.131 1.00 89.56 351 ILE A CA 1
ATOM 2813 C C . ILE A 1 351 ? 12.531 4.646 -27.650 1.00 89.56 351 ILE A C 1
ATOM 2815 O O . ILE A 1 351 ? 11.764 4.220 -26.791 1.00 89.56 351 ILE A O 1
ATOM 2819 N N . GLU A 1 352 ? 13.672 5.237 -27.335 1.00 89.94 352 GLU A N 1
ATOM 2820 C CA . GLU A 1 352 ? 14.163 5.408 -25.974 1.00 89.94 352 GLU A CA 1
ATOM 2821 C C . GLU A 1 352 ? 14.415 6.889 -25.680 1.00 89.94 352 GLU A C 1
ATOM 2823 O O . GLU A 1 352 ? 15.193 7.551 -26.357 1.00 89.94 352 GLU A O 1
ATOM 2828 N N . PHE A 1 353 ? 13.766 7.412 -24.647 1.00 88.31 353 PHE A N 1
ATOM 2829 C CA . PHE A 1 353 ? 14.043 8.732 -24.092 1.00 88.31 353 PHE A CA 1
ATOM 2830 C C . PHE A 1 353 ? 15.062 8.553 -22.973 1.00 88.31 353 PHE A C 1
ATOM 2832 O O . PHE A 1 353 ? 14.709 8.041 -21.914 1.00 88.31 353 PHE A O 1
ATOM 2839 N N . LYS A 1 354 ? 16.319 8.931 -23.191 1.00 87.31 354 LYS A N 1
ATOM 2840 C CA . LYS A 1 354 ? 17.390 8.830 -22.193 1.00 87.31 354 LYS A CA 1
ATOM 2841 C C . LYS A 1 354 ? 17.568 10.161 -21.489 1.00 87.31 354 LYS A C 1
ATOM 2843 O O . LYS A 1 354 ? 17.718 11.185 -22.146 1.00 87.31 354 LYS A O 1
ATOM 2848 N N . PHE A 1 355 ? 17.601 10.151 -20.164 1.00 80.62 355 PHE A N 1
ATOM 2849 C CA . PHE A 1 355 ? 17.804 11.359 -19.365 1.00 80.62 355 PHE A CA 1
ATOM 2850 C C . PHE A 1 355 ? 19.251 11.387 -18.872 1.00 80.62 355 PHE A C 1
ATOM 2852 O O . PHE A 1 355 ? 19.584 10.768 -17.863 1.00 80.62 355 PHE A O 1
ATOM 2859 N N . SER A 1 356 ? 20.132 12.061 -19.618 1.00 76.00 356 SER A N 1
ATOM 2860 C CA . SER A 1 356 ? 21.567 12.147 -19.300 1.00 76.00 356 SER A CA 1
ATOM 2861 C C . SER A 1 356 ? 21.870 13.147 -18.179 1.00 76.00 356 SER A C 1
ATOM 2863 O O . SER A 1 356 ? 22.885 13.021 -17.496 1.00 76.00 356 SER A O 1
ATOM 2865 N N . SER A 1 357 ? 20.991 14.130 -17.967 1.00 72.62 357 SER A N 1
ATOM 2866 C CA . SER A 1 357 ? 21.048 15.094 -16.864 1.00 72.62 357 SER A CA 1
ATOM 2867 C C . SER A 1 357 ? 19.645 15.632 -16.541 1.00 72.62 357 SER A C 1
ATOM 2869 O O . SER A 1 357 ? 18.679 15.368 -17.255 1.00 72.62 357 SER A O 1
ATOM 2871 N N . GLY A 1 358 ? 19.522 16.454 -15.492 1.00 69.12 358 GLY A N 1
ATOM 2872 C CA . GLY A 1 358 ? 18.250 17.098 -15.131 1.00 69.12 358 GLY A CA 1
ATOM 2873 C C . GLY A 1 358 ? 17.698 18.090 -16.169 1.00 69.12 358 GLY A C 1
ATOM 2874 O O . GLY A 1 358 ? 16.567 18.542 -16.021 1.00 69.12 358 GLY A O 1
ATOM 2875 N N . ASN A 1 359 ? 18.471 18.443 -17.201 1.00 80.00 359 ASN A N 1
ATOM 2876 C CA . ASN A 1 359 ? 18.075 19.379 -18.258 1.00 80.00 359 ASN A CA 1
ATOM 2877 C C . ASN A 1 359 ? 18.360 18.867 -19.680 1.00 80.00 359 ASN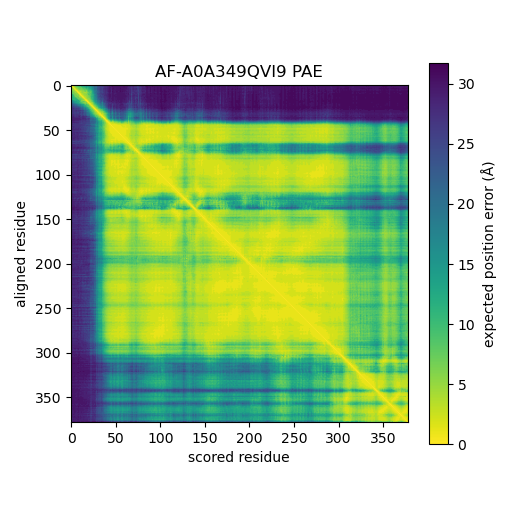 A C 1
ATOM 2879 O O . ASN A 1 359 ? 18.196 19.625 -20.635 1.00 80.00 359 ASN A O 1
ATOM 2883 N N . GLN A 1 360 ? 18.780 17.610 -19.831 1.00 82.19 360 GLN A N 1
ATOM 2884 C CA . GLN A 1 360 ? 19.098 17.017 -21.123 1.00 82.19 360 GLN A CA 1
ATOM 2885 C C . GLN A 1 360 ? 18.399 15.668 -21.270 1.00 82.19 360 GLN A C 1
ATOM 2887 O O . GLN A 1 360 ? 18.489 14.791 -20.410 1.00 82.19 360 GLN A O 1
ATOM 2892 N N . MET A 1 361 ? 17.716 15.516 -22.400 1.00 86.38 361 MET A N 1
ATOM 2893 C CA . MET A 1 361 ? 17.099 14.273 -22.830 1.00 86.38 361 MET A CA 1
ATOM 2894 C C . MET A 1 361 ? 17.561 13.980 -24.258 1.00 86.38 361 MET A C 1
ATOM 2896 O O . MET A 1 361 ? 17.443 14.837 -25.132 1.00 86.38 361 MET A O 1
ATOM 2900 N N . GLU A 1 362 ? 18.072 12.775 -24.480 1.00 90.00 362 GLU A N 1
ATOM 2901 C CA . GLU A 1 362 ? 18.406 12.234 -25.797 1.00 90.00 362 GLU A CA 1
ATOM 2902 C C . GLU A 1 362 ? 17.270 11.309 -26.251 1.00 90.00 362 GLU A C 1
ATOM 2904 O O . GLU A 1 362 ? 16.802 10.467 -25.481 1.00 90.00 362 GLU A O 1
ATOM 2909 N N . LEU A 1 363 ? 16.807 11.472 -27.491 1.00 90.88 363 LEU A N 1
ATOM 2910 C CA . LEU A 1 363 ? 15.805 10.596 -28.093 1.00 90.88 363 LEU A CA 1
ATOM 2911 C C . LEU A 1 363 ? 16.509 9.604 -29.012 1.00 90.88 363 LEU A C 1
ATOM 2913 O O . LEU A 1 363 ? 16.870 9.953 -30.126 1.00 90.88 363 LEU A O 1
ATOM 2917 N N . VAL A 1 364 ? 16.644 8.358 -28.576 1.00 91.50 364 VAL A N 1
ATOM 2918 C CA . VAL A 1 364 ? 17.282 7.299 -29.356 1.00 91.50 364 VAL A CA 1
ATOM 2919 C C . VAL A 1 364 ? 16.222 6.451 -30.051 1.00 91.50 364 VAL A C 1
ATOM 2921 O O . VAL A 1 364 ? 15.390 5.818 -29.412 1.00 91.50 364 VAL A O 1
ATOM 2924 N N . VAL A 1 365 ? 16.259 6.399 -31.377 1.00 90.69 365 VAL A N 1
ATOM 2925 C CA . VAL A 1 365 ? 15.399 5.563 -32.216 1.00 90.69 365 VAL A CA 1
ATOM 2926 C C . VAL A 1 365 ? 16.227 4.417 -32.783 1.00 90.69 365 VAL A C 1
ATOM 2928 O O . VAL A 1 365 ? 17.113 4.629 -33.612 1.00 90.69 365 VAL A O 1
ATOM 2931 N N . GLN A 1 366 ? 15.924 3.193 -32.357 1.00 92.00 366 GLN A N 1
ATOM 2932 C CA . GLN A 1 366 ? 16.551 1.975 -32.862 1.00 92.00 366 GLN A CA 1
ATOM 2933 C C . GLN A 1 366 ? 15.696 1.359 -33.971 1.00 92.00 366 GLN A C 1
ATOM 2935 O O . GLN A 1 366 ? 14.490 1.162 -33.802 1.00 92.00 366 GLN A O 1
ATOM 2940 N N . TYR A 1 367 ? 16.316 1.019 -35.099 1.00 91.81 367 TYR A N 1
ATOM 2941 C CA . TYR A 1 367 ? 15.636 0.379 -36.224 1.00 91.81 367 TYR A CA 1
ATOM 2942 C C . TYR A 1 367 ? 16.549 -0.591 -36.974 1.00 91.81 367 TYR A C 1
ATOM 2944 O O . TYR A 1 367 ? 17.762 -0.403 -37.046 1.00 91.81 367 TYR A O 1
ATOM 2952 N N . THR A 1 368 ? 15.960 -1.613 -37.589 1.00 92.12 368 THR A N 1
ATOM 2953 C CA . THR A 1 368 ? 16.682 -2.688 -38.278 1.00 92.12 368 THR A CA 1
ATOM 2954 C C . THR A 1 368 ? 16.249 -2.780 -39.739 1.00 92.12 368 THR A C 1
ATOM 2956 O O . THR A 1 368 ? 15.068 -2.658 -40.063 1.00 92.12 368 THR A O 1
ATOM 2959 N N . ASN A 1 369 ? 17.205 -2.957 -40.651 1.00 90.44 369 ASN A N 1
ATOM 2960 C CA . ASN A 1 369 ? 16.912 -3.165 -42.073 1.00 90.44 369 ASN A CA 1
ATOM 2961 C C . ASN A 1 369 ? 16.540 -4.631 -42.380 1.00 90.44 369 ASN A C 1
ATOM 2963 O O . ASN A 1 369 ? 16.637 -5.513 -41.530 1.00 90.44 369 ASN A O 1
ATOM 2967 N N . THR A 1 370 ? 16.160 -4.916 -43.625 1.00 87.88 370 THR A N 1
ATOM 2968 C CA . THR A 1 370 ? 15.828 -6.279 -44.088 1.00 87.88 370 THR A CA 1
ATOM 2969 C C . THR A 1 370 ? 17.002 -7.263 -44.058 1.00 87.88 370 THR A C 1
ATOM 2971 O O . THR A 1 370 ? 16.781 -8.470 -44.061 1.00 87.88 370 THR A O 1
ATOM 2974 N N . ALA A 1 371 ? 18.242 -6.770 -43.984 1.00 89.50 371 ALA A N 1
ATOM 2975 C CA . ALA A 1 371 ? 19.453 -7.572 -43.815 1.00 89.50 371 ALA A CA 1
ATOM 2976 C C . ALA A 1 371 ? 19.814 -7.818 -42.333 1.00 89.50 371 ALA A C 1
ATOM 2978 O O . ALA A 1 371 ? 20.929 -8.242 -42.038 1.00 89.50 371 ALA A O 1
ATOM 2979 N N . ASN A 1 372 ? 18.899 -7.536 -41.395 1.00 88.88 372 ASN A N 1
ATOM 2980 C CA . ASN A 1 372 ? 19.095 -7.658 -39.945 1.00 88.88 372 ASN A CA 1
ATOM 2981 C C . ASN A 1 372 ? 20.254 -6.819 -39.376 1.00 88.88 372 ASN A C 1
ATOM 2983 O O . ASN A 1 372 ? 20.801 -7.130 -38.321 1.00 88.88 372 ASN A O 1
ATOM 2987 N N . THR A 1 373 ? 20.624 -5.731 -40.050 1.00 89.56 373 THR A N 1
ATOM 2988 C CA . THR A 1 373 ? 21.553 -4.735 -39.507 1.00 89.56 373 THR A CA 1
ATOM 2989 C C . THR A 1 373 ? 20.776 -3.697 -38.708 1.00 89.56 373 THR A C 1
ATOM 2991 O O . THR A 1 373 ? 19.858 -3.067 -39.240 1.00 89.56 373 THR A O 1
ATOM 2994 N N . THR A 1 374 ? 21.155 -3.514 -37.445 1.00 91.56 374 THR A N 1
ATOM 2995 C CA . THR A 1 374 ? 20.572 -2.518 -36.540 1.00 91.56 374 THR A CA 1
ATOM 2996 C C . THR A 1 374 ? 21.288 -1.176 -36.660 1.00 91.56 374 THR A C 1
ATOM 2998 O O . THR A 1 374 ? 22.515 -1.110 -36.715 1.00 91.56 374 THR A O 1
ATOM 3001 N N . TYR A 1 375 ? 20.506 -0.105 -36.648 1.00 90.75 375 TYR A N 1
ATOM 3002 C CA . TYR A 1 375 ? 20.944 1.281 -36.689 1.00 90.75 375 TYR A CA 1
ATOM 3003 C C . TYR A 1 375 ? 20.296 2.062 -35.546 1.00 90.75 375 TYR A C 1
ATOM 3005 O O . TYR A 1 375 ? 19.247 1.678 -35.022 1.00 90.75 375 TYR A O 1
ATOM 3013 N N . TYR A 1 376 ? 20.914 3.190 -35.212 1.00 91.44 376 TYR A N 1
ATOM 3014 C CA . TYR A 1 376 ? 20.439 4.125 -34.202 1.00 91.44 376 TYR A CA 1
ATOM 3015 C C . TYR A 1 376 ? 20.390 5.525 -34.818 1.00 91.44 376 TYR A C 1
ATOM 3017 O O . TYR A 1 376 ? 21.299 5.908 -35.554 1.00 91.44 376 TYR A O 1
ATOM 3025 N N . ALA A 1 377 ? 19.316 6.260 -34.552 1.00 87.31 377 ALA A N 1
ATOM 3026 C CA . ALA A 1 377 ? 19.246 7.705 -34.734 1.00 87.31 377 ALA A CA 1
ATOM 3027 C C . ALA A 1 377 ? 19.073 8.329 -33.351 1.00 87.31 377 ALA A C 1
ATOM 3029 O O . ALA A 1 377 ? 18.266 7.825 -32.573 1.00 87.31 377 ALA A O 1
ATOM 3030 N N . ASN A 1 378 ? 19.834 9.364 -33.029 1.00 86.00 378 ASN A N 1
ATOM 3031 C CA . ASN A 1 378 ? 19.871 9.957 -31.700 1.00 86.00 378 ASN A CA 1
ATOM 3032 C C . ASN A 1 378 ? 20.046 11.472 -31.742 1.00 86.00 378 ASN A C 1
ATOM 3034 O O . ASN A 1 378 ? 20.593 11.964 -32.758 1.00 86.00 378 ASN A O 1
#

Mean predicted aligned error: 10.85 Å